Protein AF-A0A848SYA5-F1 (afdb_monomer)

Secondary structure (DSSP, 8-state):
-----------------------------------EEEEEEE---SHHHHHHHHHHHHHHTT-EEEEEEEEETTTTEEEEEEEPPPPPPPTTPPPEETTEETTT-SEEEETTEEEEEETTEEEEEETTS-EEEEEEEEEETTEEEEEETTTTEEEEEETTTTEEEEEETTS---EEEEEEEEE-PPPSSPPPP---GGG--EEEETTEEEEE-TTS-EEEEETT--EEEEEEEEE-SSEEEEEETTTTEEEEEEGGGTEEEEEEEETTEEEEEEEEEEEEE-SPPSSTTTTT---STT-------S-----S-SEEEETTEEEEE-TTS-EEEEE-TT-TTS-S--EEEEEEEE-SSEEEEEETTTTEEEEEETTTTEEEEEETT--EEEEEEEEEEES------S-SS--GGG--EEEETTEEEEEEETTEEEEEETTS-EEEEEEEEE-SSEEEEEE---SSSPPPEEEEETTTTEEEEESSSSTTPPEEEEEEEEEEE-----S-THHHHHHTT--

Sequence (519 aa):
MKILKIIRARDGKLQRGFLLASSAILAVWAMPAQAQESIEIELIGDQAEAETRCTALAEEFSGRWTGDWRTREADEVSECDILMPPPAPPPGWPVRIDGVALDDATTIRYDGGVFQESAAGWTETRDTGETFTYDLIMARPNQIILHDATRNMQANISPATGEISVGSSDGSSARTHQITAMEAATRTYPRPARVDMDGLETADFEGGQLRRSLFGRWIRRDDDGQCATYRLWNVDRGFFSIWDEENDDLLTILLDTMRVTSTSSDPNGTRLDILPLTAVSGERDRDPMSDCNSSPDQLSAPQSPQESGDFPLESFHYRNGLFMRLPSGQWRQSPGRGDSSVRGGELVYDVRESSVDTLILYSEEHGVYAEVILPDRYLGIFSADGVVDQQYQLTTARPDYAWTTLPADFIAADMTTADYDGGQFRMLGSATWADVRDDGSCSFLREWSRDFRSIILLSHIGGERSLPRVEIDIQTLTATVYDGFGYNSSVVETRQLTATGVEPVGDNPTASCRSAQGS

Nearest PDB structures (foldseek):
  1zhq-assembly2_C  TM=9.220E-01  e=1.516E-01  Microcystis viridis
  6b3x-assembly1_A  TM=1.778E-01  e=2.519E-02  Homo sapiens
  8orn-assembly2_D  TM=4.721E-01  e=1.330E+00  Xanthomonas campestris pv. campestris str. B100
  6mp4-assembly2_E  TM=4.495E-01  e=2.832E+00  Homo sapiens
  7dzl-assembly1_B  TM=4.098E-01  e=6.029E+00  Homo sapiens

Radius of gyration: 32.96 Å; Cα contacts (8 Å, |Δi|>4): 1058; chains: 1; bounding box: 91×85×102 Å

Mean predicted aligned error: 13.3 Å

Structure (mmCIF, N/CA/C/O backbone):
data_AF-A0A848SYA5-F1
#
_entry.id   AF-A0A848SYA5-F1
#
loop_
_atom_site.group_PDB
_atom_site.id
_atom_site.type_symbol
_atom_site.label_atom_id
_atom_site.label_alt_id
_atom_site.label_comp_id
_atom_site.label_asym_id
_atom_site.label_entity_id
_atom_site.label_seq_id
_atom_site.pdbx_PDB_ins_code
_atom_site.Cartn_x
_atom_site.Cartn_y
_atom_site.Cartn_z
_atom_site.occupancy
_atom_site.B_iso_or_equiv
_atom_site.auth_seq_id
_atom_site.auth_comp_id
_atom_site.auth_asym_id
_atom_site.auth_atom_id
_atom_site.pdbx_PDB_model_num
ATOM 1 N N . MET A 1 1 ? -47.686 -58.281 -12.135 1.00 33.16 1 MET A N 1
ATOM 2 C CA . MET A 1 1 ? -46.679 -59.253 -11.651 1.00 33.16 1 MET A CA 1
ATOM 3 C C . MET A 1 1 ? -45.430 -58.450 -11.298 1.00 33.16 1 MET A C 1
ATOM 5 O O . MET A 1 1 ? -44.853 -57.916 -12.223 1.00 33.16 1 MET A O 1
ATOM 9 N N . LYS A 1 2 ? -44.999 -58.172 -10.061 1.00 37.16 2 LYS A N 1
ATOM 10 C CA . LYS A 1 2 ? -45.433 -58.371 -8.655 1.00 37.16 2 LYS A CA 1
ATOM 11 C C . LYS A 1 2 ? -45.574 -56.948 -8.048 1.00 37.16 2 LYS A C 1
ATOM 13 O O . LYS A 1 2 ? -44.722 -56.121 -8.323 1.00 37.16 2 LYS A O 1
ATOM 18 N N . ILE A 1 3 ? -46.707 -56.501 -7.500 1.00 33.38 3 ILE A N 1
ATOM 19 C CA . ILE A 1 3 ? -47.220 -56.677 -6.121 1.00 33.38 3 ILE A CA 1
ATOM 20 C C . ILE A 1 3 ? -46.190 -56.314 -5.032 1.00 33.38 3 ILE A C 1
ATOM 22 O O . ILE A 1 3 ? -45.364 -57.153 -4.697 1.00 33.38 3 ILE A O 1
ATOM 26 N N . LEU A 1 4 ? -46.325 -55.132 -4.411 1.00 34.78 4 LEU A N 1
ATOM 27 C CA . LEU A 1 4 ? -46.742 -55.042 -3.004 1.00 34.78 4 LEU A CA 1
ATOM 28 C C . LEU A 1 4 ? -47.376 -53.675 -2.674 1.00 34.78 4 LEU A C 1
ATOM 30 O O . LEU A 1 4 ? -46.961 -52.625 -3.146 1.00 34.78 4 LEU A O 1
ATOM 34 N N . LYS A 1 5 ? -48.433 -53.762 -1.871 1.00 44.50 5 LYS A N 1
ATOM 35 C CA . LYS A 1 5 ? -49.381 -52.765 -1.354 1.00 44.50 5 LYS A CA 1
ATOM 36 C C . LYS A 1 5 ? -49.563 -53.151 0.124 1.00 44.50 5 LYS A C 1
ATOM 38 O O . LYS A 1 5 ? -49.528 -54.351 0.369 1.00 44.50 5 LYS A O 1
ATOM 43 N N . ILE A 1 6 ? -49.767 -52.197 1.043 1.00 35.47 6 ILE A N 1
ATOM 44 C CA . ILE A 1 6 ? -50.415 -52.255 2.395 1.00 35.47 6 ILE A CA 1
ATOM 45 C C . ILE A 1 6 ? -49.891 -51.007 3.154 1.00 35.47 6 ILE A C 1
ATOM 47 O O . ILE A 1 6 ? -48.683 -50.855 3.242 1.00 35.47 6 ILE A O 1
ATOM 51 N N . ILE A 1 7 ? -50.637 -49.955 3.535 1.00 35.34 7 ILE A N 1
ATOM 52 C CA . ILE A 1 7 ? -51.924 -49.715 4.239 1.00 35.34 7 ILE A CA 1
ATOM 53 C C . ILE A 1 7 ? -51.769 -49.462 5.766 1.00 35.34 7 ILE A C 1
ATOM 55 O O . ILE A 1 7 ? -51.359 -50.346 6.504 1.00 35.34 7 ILE A O 1
ATOM 59 N N . ARG A 1 8 ? -52.299 -48.285 6.173 1.00 32.47 8 ARG A N 1
ATOM 60 C CA . ARG A 1 8 ? -52.913 -47.827 7.456 1.00 32.47 8 ARG A CA 1
ATOM 61 C C . ARG A 1 8 ? -52.070 -47.415 8.677 1.00 32.47 8 ARG A C 1
ATOM 63 O O . ARG A 1 8 ? -51.580 -48.240 9.430 1.00 32.47 8 ARG A O 1
ATOM 70 N N . ALA A 1 9 ? -52.123 -46.101 8.931 1.00 38.84 9 ALA A N 1
ATOM 71 C CA . ALA A 1 9 ? -52.880 -45.404 9.989 1.00 38.84 9 ALA A CA 1
ATOM 72 C C . ALA A 1 9 ? -53.011 -46.034 11.390 1.00 38.84 9 ALA A C 1
ATOM 74 O O . ALA A 1 9 ? -53.617 -47.095 11.554 1.00 38.84 9 ALA A O 1
ATOM 75 N N . ARG A 1 10 ? -52.666 -45.233 12.409 1.00 34.03 10 ARG A N 1
ATOM 76 C CA . ARG A 1 10 ? -53.388 -45.210 13.687 1.00 34.03 10 ARG A CA 1
ATOM 77 C C . ARG A 1 10 ? -53.294 -43.839 14.363 1.00 34.03 10 ARG A C 1
ATOM 79 O O . ARG A 1 10 ? -52.212 -43.395 14.727 1.00 34.03 10 ARG A O 1
ATOM 86 N N . ASP A 1 11 ? -54.461 -43.223 14.529 1.00 45.16 11 ASP A N 1
ATOM 87 C CA . ASP A 1 11 ? -54.734 -42.178 15.511 1.00 45.16 11 ASP A CA 1
ATOM 88 C C . ASP A 1 11 ? -54.493 -42.692 16.934 1.00 45.16 11 ASP A C 1
ATOM 90 O O . ASP A 1 11 ? -54.819 -43.838 17.261 1.00 45.16 11 ASP A O 1
ATOM 94 N N . GLY A 1 12 ? -54.003 -41.804 17.797 1.00 36.00 12 GLY A N 1
ATOM 95 C CA . GLY A 1 12 ? -53.875 -42.032 19.231 1.00 36.00 12 GLY A CA 1
ATOM 96 C C . GLY A 1 12 ? -53.815 -40.718 20.004 1.00 36.00 12 GLY A C 1
ATOM 97 O O . GLY A 1 12 ? -52.741 -40.258 20.370 1.00 36.00 12 GLY A O 1
ATOM 98 N N . LYS A 1 13 ? -54.981 -40.119 20.278 1.00 46.16 13 LYS A N 1
ATOM 99 C CA . LYS A 1 13 ? -55.163 -39.209 21.422 1.00 46.16 13 LYS A CA 1
ATOM 100 C C . LYS A 1 13 ? -55.060 -40.031 22.708 1.00 46.16 13 LYS A C 1
ATOM 102 O O . LYS A 1 13 ? -55.819 -40.986 22.819 1.00 46.16 13 LYS A O 1
ATOM 107 N N . LEU A 1 14 ? -54.264 -39.603 23.693 1.00 37.94 14 LEU A N 1
ATOM 108 C CA . LEU A 1 14 ? -54.667 -39.538 25.110 1.00 37.94 14 LEU A CA 1
ATOM 109 C C . LEU A 1 14 ? -53.553 -38.973 26.014 1.00 37.94 14 LEU A C 1
ATOM 111 O O . LEU A 1 14 ? -52.408 -39.394 25.967 1.00 37.94 14 LEU A O 1
ATOM 115 N N . GLN A 1 15 ? -54.019 -38.090 26.900 1.00 35.88 15 GLN A N 1
ATOM 116 C CA . GLN A 1 15 ? -53.550 -37.799 28.258 1.00 35.88 15 GLN A CA 1
ATOM 117 C C . GLN A 1 15 ? -52.444 -36.766 28.513 1.00 35.88 15 GLN A C 1
ATOM 119 O O . GLN A 1 15 ? -51.247 -37.016 28.489 1.00 35.88 15 GLN A O 1
ATOM 124 N N . ARG A 1 16 ? -52.960 -35.606 28.948 1.00 43.22 16 ARG A N 1
ATOM 125 C CA . ARG A 1 16 ? -52.446 -34.772 30.038 1.00 43.22 16 ARG A CA 1
ATOM 126 C C . ARG A 1 16 ? -51.866 -35.627 31.174 1.00 43.22 16 ARG A C 1
ATOM 128 O O . ARG A 1 16 ? -52.591 -36.419 31.771 1.00 43.22 16 ARG A O 1
ATOM 135 N N . GLY A 1 17 ? -50.612 -35.360 31.516 1.00 36.16 17 GLY A N 1
ATOM 136 C CA . GLY A 1 17 ? -49.950 -35.812 32.733 1.00 36.16 17 GLY A CA 1
ATOM 137 C C . GLY A 1 17 ? -48.963 -34.740 33.176 1.00 36.16 17 GLY A C 1
ATOM 138 O O . GLY A 1 17 ? -47.933 -34.535 32.550 1.00 36.16 17 GLY A O 1
ATOM 139 N N . PHE A 1 18 ? -49.351 -34.013 34.216 1.00 43.78 18 PHE A N 1
ATOM 140 C CA . PHE A 1 18 ? -48.572 -33.019 34.944 1.00 43.78 18 PHE A CA 1
ATOM 141 C C . PHE A 1 18 ? -47.334 -33.690 35.564 1.00 43.78 18 PHE A C 1
ATOM 143 O O . PHE A 1 18 ? -47.506 -34.588 36.381 1.00 43.78 18 PHE A O 1
ATOM 150 N N . LEU A 1 19 ? -46.120 -33.240 35.239 1.00 36.88 19 LEU A N 1
ATOM 151 C CA . LEU A 1 19 ? -44.938 -33.406 36.093 1.00 36.88 19 LEU A CA 1
ATOM 152 C C . LEU A 1 19 ? -44.061 -32.157 35.950 1.00 36.88 19 LEU A C 1
ATOM 154 O O . LEU A 1 19 ? -43.347 -31.973 34.968 1.00 36.88 19 LEU A O 1
ATOM 158 N N . LEU A 1 20 ? -44.164 -31.283 36.951 1.00 41.06 20 LEU A N 1
ATOM 159 C CA . LEU A 1 20 ? -43.189 -30.241 37.246 1.00 41.06 20 LEU A CA 1
ATOM 160 C C . LEU A 1 20 ? -41.905 -30.938 37.711 1.00 41.06 20 LEU A C 1
ATOM 162 O O . LEU A 1 20 ? -41.832 -31.404 38.846 1.00 41.06 20 LEU A O 1
ATOM 166 N N . ALA A 1 21 ? -40.911 -31.036 36.832 1.00 36.12 21 ALA A N 1
ATOM 167 C CA . ALA A 1 21 ? -39.547 -31.368 37.216 1.00 36.12 21 ALA A CA 1
ATOM 168 C C . ALA A 1 21 ? -38.754 -30.062 37.312 1.00 36.12 21 ALA A C 1
ATOM 170 O O . ALA A 1 21 ? -38.347 -29.481 36.305 1.00 36.12 21 ALA A O 1
ATOM 171 N N . SER A 1 22 ? -38.583 -29.586 38.543 1.00 38.53 22 SER A N 1
ATOM 172 C CA . SER A 1 22 ? -37.693 -28.488 38.903 1.00 38.53 22 SER A CA 1
ATOM 173 C C . SER A 1 22 ? -36.261 -28.832 38.490 1.00 38.53 22 SER A C 1
ATOM 175 O O . SER A 1 22 ? -35.559 -29.551 39.195 1.00 38.53 22 SER A O 1
ATOM 177 N N . SER A 1 23 ? -35.829 -28.331 37.335 1.00 39.25 23 SER A N 1
ATOM 178 C CA . SER A 1 23 ? -34.421 -28.346 36.944 1.00 39.25 23 SER A CA 1
ATOM 179 C C . SER A 1 23 ? -33.736 -27.171 37.633 1.00 39.25 23 SER A C 1
ATOM 181 O O . SER A 1 23 ? -33.776 -26.043 37.149 1.00 39.25 23 SER A O 1
ATOM 183 N N . ALA A 1 24 ? -33.150 -27.427 38.801 1.00 39.78 24 ALA A N 1
ATOM 184 C CA . ALA A 1 24 ? -32.153 -26.536 39.372 1.00 39.78 24 ALA A CA 1
ATOM 185 C C . ALA A 1 24 ? -30.902 -26.625 38.487 1.00 39.78 24 ALA A C 1
ATOM 187 O O . ALA A 1 24 ? -30.132 -27.579 38.572 1.00 39.78 24 ALA A O 1
ATOM 188 N N . ILE A 1 25 ? -30.740 -25.657 37.586 1.00 40.94 25 ILE A N 1
ATOM 189 C CA . ILE A 1 25 ? -29.502 -25.466 36.833 1.00 40.94 25 ILE A CA 1
ATOM 190 C C . ILE A 1 25 ? -28.474 -24.931 37.834 1.00 40.94 25 ILE A C 1
ATOM 192 O O . ILE A 1 25 ? -28.475 -23.750 38.174 1.00 40.94 25 ILE A O 1
ATOM 196 N N . LEU A 1 26 ? -27.621 -25.817 38.349 1.00 39.59 26 LEU A N 1
ATOM 197 C CA . LEU A 1 26 ? -26.369 -25.427 38.989 1.00 39.59 26 LEU A CA 1
ATOM 198 C C . LEU A 1 26 ? -25.466 -24.863 37.888 1.00 39.59 26 LEU A C 1
ATOM 200 O O . LEU A 1 26 ? -24.816 -25.613 37.163 1.00 39.59 26 LEU A O 1
ATOM 204 N N . ALA A 1 27 ? -25.462 -23.540 37.736 1.00 39.66 27 ALA A N 1
ATOM 205 C CA . ALA A 1 27 ? -24.424 -22.842 36.996 1.00 39.66 27 ALA A CA 1
ATOM 206 C C . ALA A 1 27 ? -23.107 -23.017 37.767 1.00 39.66 27 ALA A C 1
ATOM 208 O O . ALA A 1 27 ? -22.788 -22.252 38.677 1.00 39.66 27 ALA A O 1
ATOM 209 N N . VAL A 1 28 ? -22.371 -24.082 37.449 1.00 40.31 28 VAL A N 1
ATOM 210 C CA . VAL A 1 28 ? -20.965 -24.209 37.822 1.00 40.31 28 VAL A CA 1
ATOM 211 C C . VAL A 1 28 ? -20.229 -23.191 36.966 1.00 40.31 28 VAL A C 1
ATOM 213 O O . VAL A 1 28 ? -19.976 -23.419 35.785 1.00 40.31 28 VAL A O 1
ATOM 216 N N . TRP A 1 29 ? -19.953 -22.028 37.546 1.00 39.25 29 TRP A N 1
ATOM 217 C CA . TRP A 1 29 ? -18.999 -21.086 36.985 1.00 39.25 29 TRP A CA 1
ATOM 218 C C . TRP A 1 29 ? -17.655 -21.810 36.928 1.00 39.25 29 TRP A C 1
ATOM 220 O O . TRP A 1 29 ? -17.032 -22.047 37.962 1.00 39.25 29 TRP A O 1
ATOM 230 N N . ALA A 1 30 ? -17.245 -22.234 35.733 1.00 44.44 30 ALA A N 1
ATOM 231 C CA . ALA A 1 30 ? -15.894 -22.712 35.500 1.00 44.44 30 ALA A CA 1
ATOM 232 C C . ALA A 1 30 ? -14.965 -21.515 35.721 1.00 44.44 30 ALA A C 1
ATOM 234 O O . ALA A 1 30 ? -14.817 -20.665 34.844 1.00 44.44 30 ALA A O 1
ATOM 235 N N . MET A 1 31 ? -14.412 -21.395 36.929 1.00 44.16 31 MET A N 1
ATOM 236 C CA . MET A 1 31 ? -13.323 -20.458 37.160 1.00 44.16 31 MET A CA 1
ATOM 237 C C . MET A 1 31 ? -12.180 -20.853 36.219 1.00 44.16 31 MET A C 1
ATOM 239 O O . MET A 1 31 ? -11.927 -22.053 36.063 1.00 44.16 31 MET A O 1
ATOM 243 N N . PRO A 1 32 ? -11.523 -19.886 35.556 1.00 55.38 32 PRO A N 1
ATOM 244 C CA . PRO A 1 32 ? -10.368 -20.192 34.730 1.00 55.38 32 PRO A CA 1
ATOM 245 C C . PRO A 1 32 ? -9.358 -20.921 35.612 1.00 55.38 32 PRO A C 1
ATOM 247 O O . PRO A 1 32 ? -8.965 -20.407 36.660 1.00 55.38 32 PRO A O 1
ATOM 250 N N . ALA A 1 33 ? -9.004 -22.147 35.227 1.00 66.94 33 ALA A N 1
ATOM 251 C CA . ALA A 1 33 ? -7.971 -22.902 35.911 1.00 66.94 33 ALA A CA 1
ATOM 252 C C . ALA A 1 33 ? -6.667 -22.115 35.755 1.00 66.94 33 ALA A C 1
ATOM 254 O O . ALA A 1 33 ? -6.088 -22.073 34.671 1.00 66.94 33 ALA A O 1
ATOM 255 N N . GLN A 1 34 ? -6.259 -21.415 36.811 1.00 78.12 34 GLN A N 1
ATOM 256 C CA . GLN A 1 34 ? -4.927 -20.834 36.876 1.00 78.12 34 GLN A CA 1
ATOM 257 C C . GLN A 1 34 ? -3.935 -21.999 36.868 1.00 78.12 34 GLN A C 1
ATOM 259 O O . GLN A 1 34 ? -4.139 -22.994 37.567 1.00 78.12 34 GLN A O 1
ATOM 264 N N . ALA A 1 35 ? -2.925 -21.920 36.005 1.00 86.94 35 ALA A N 1
ATOM 265 C CA . ALA A 1 35 ? -1.940 -22.979 35.883 1.00 86.94 35 ALA A CA 1
ATOM 266 C C . ALA A 1 35 ? -1.096 -23.002 37.164 1.00 86.94 35 ALA A C 1
ATOM 268 O O . ALA A 1 35 ? -0.428 -22.022 37.486 1.00 86.94 35 ALA A O 1
ATOM 269 N N . GLN A 1 36 ? -1.176 -24.098 37.914 1.00 92.38 36 GLN A N 1
ATOM 270 C CA . GLN A 1 36 ? -0.264 -24.375 39.018 1.00 92.38 36 GLN A CA 1
ATOM 271 C C . GLN A 1 36 ? 0.926 -25.142 38.450 1.00 92.38 36 GLN A C 1
ATOM 273 O O . GLN A 1 36 ? 0.742 -26.187 37.821 1.00 92.38 36 GLN A O 1
ATOM 278 N N . GLU A 1 37 ? 2.125 -24.612 38.657 1.00 94.44 37 GLU A N 1
ATOM 279 C CA . GLU A 1 37 ? 3.377 -25.202 38.196 1.00 94.44 37 GLU A CA 1
ATOM 280 C C . GLU A 1 37 ? 4.294 -25.446 39.397 1.00 94.44 37 GLU A C 1
ATOM 282 O O . GLU A 1 37 ? 4.434 -24.585 40.266 1.00 94.44 37 GLU A O 1
ATOM 287 N N . SER A 1 38 ? 4.885 -26.638 39.469 1.00 95.69 38 SER A N 1
ATOM 288 C CA . SER A 1 38 ? 5.900 -26.970 40.471 1.00 95.69 38 SER A CA 1
ATOM 289 C C . SER A 1 38 ? 7.269 -26.593 39.903 1.00 95.69 38 SER A C 1
ATOM 291 O O . SER A 1 38 ? 7.708 -27.205 38.930 1.00 95.69 38 SER A O 1
ATOM 293 N N . ILE A 1 39 ? 7.931 -25.591 40.487 1.00 95.62 39 ILE A N 1
ATOM 294 C CA . ILE A 1 39 ? 9.253 -25.122 40.043 1.00 95.62 39 ILE A CA 1
ATOM 295 C C . ILE A 1 39 ? 10.330 -25.683 40.973 1.00 95.62 39 ILE A C 1
ATOM 297 O O . ILE A 1 39 ? 10.251 -25.518 42.192 1.00 95.62 39 ILE A O 1
ATOM 301 N N . GLU A 1 40 ? 11.329 -26.351 40.395 1.00 95.81 40 GLU A N 1
ATOM 302 C CA . GLU A 1 40 ? 12.464 -26.932 41.120 1.00 95.81 40 GLU A CA 1
ATOM 303 C C . GLU A 1 40 ? 13.437 -25.840 41.612 1.00 95.81 40 GLU A C 1
ATOM 305 O O . GLU A 1 40 ? 13.782 -24.908 40.886 1.00 95.81 40 GLU A O 1
ATOM 310 N N . ILE A 1 41 ? 13.898 -25.973 42.856 1.00 95.56 41 ILE A N 1
ATOM 311 C CA . ILE A 1 41 ? 14.872 -25.114 43.537 1.00 95.56 41 ILE A CA 1
ATOM 312 C C . ILE A 1 41 ? 15.816 -25.985 44.382 1.00 95.56 41 ILE A C 1
ATOM 314 O O . ILE A 1 41 ? 15.531 -27.149 44.663 1.00 95.56 41 ILE A O 1
ATOM 318 N N . GLU A 1 42 ? 16.960 -25.436 44.790 1.00 94.19 42 GLU A N 1
ATOM 319 C CA . GLU A 1 42 ? 17.869 -26.106 45.730 1.00 94.19 42 GLU A CA 1
ATOM 320 C C . GLU A 1 42 ? 17.146 -26.551 47.010 1.00 94.19 42 GLU A C 1
ATOM 322 O O . GLU A 1 42 ? 16.125 -25.974 47.393 1.00 94.19 42 GLU A O 1
ATOM 327 N N . LEU A 1 43 ? 17.708 -27.561 47.684 1.00 95.56 43 LEU A N 1
ATOM 328 C CA . LEU A 1 43 ? 17.160 -28.125 48.913 1.00 95.56 43 LEU A CA 1
ATOM 329 C C . LEU A 1 43 ? 16.719 -27.042 49.905 1.00 95.56 43 LEU A C 1
ATOM 331 O O . LEU A 1 43 ? 17.508 -26.200 50.329 1.00 95.56 43 LEU A O 1
ATOM 335 N N . ILE A 1 44 ? 15.457 -27.133 50.306 1.00 95.94 44 ILE A N 1
ATOM 336 C CA . ILE A 1 44 ? 14.863 -26.326 51.369 1.00 95.94 44 ILE A CA 1
ATOM 337 C C . ILE A 1 44 ? 14.864 -27.166 52.648 1.00 95.94 44 ILE A C 1
ATOM 339 O O . ILE A 1 44 ? 14.312 -28.268 52.659 1.00 95.94 44 ILE A O 1
ATOM 343 N N . GLY A 1 45 ? 15.487 -26.662 53.716 1.00 94.94 45 GLY A N 1
ATOM 344 C CA . GLY A 1 45 ? 15.650 -27.400 54.971 1.00 94.94 45 GLY A CA 1
ATOM 345 C C . GLY A 1 45 ? 14.417 -27.390 55.878 1.00 94.94 45 GLY A C 1
ATOM 346 O O . GLY A 1 45 ? 14.205 -28.336 56.639 1.00 94.94 45 GLY A O 1
ATOM 347 N N . ASP A 1 46 ? 13.598 -26.337 55.806 1.00 96.25 46 ASP A N 1
ATOM 348 C CA . ASP A 1 46 ? 12.390 -26.183 56.615 1.00 96.25 46 ASP A CA 1
ATOM 349 C C . ASP A 1 46 ? 11.351 -25.225 55.993 1.00 96.25 46 ASP A C 1
ATOM 351 O O . ASP A 1 46 ? 11.562 -24.602 54.955 1.00 96.25 46 ASP A O 1
ATOM 355 N N . GLN A 1 47 ? 10.192 -25.104 56.649 1.00 97.38 47 GLN A N 1
ATOM 356 C CA . GLN A 1 47 ? 9.082 -24.254 56.203 1.00 97.38 47 GLN A CA 1
ATOM 357 C C . GLN A 1 47 ? 9.434 -22.757 56.152 1.00 97.38 47 GLN A C 1
ATOM 359 O O . GLN A 1 47 ? 8.880 -22.040 55.323 1.00 97.38 47 GLN A O 1
ATOM 364 N N . ALA A 1 48 ? 10.303 -22.268 57.041 1.00 97.25 48 ALA A N 1
ATOM 365 C CA . ALA A 1 48 ? 10.645 -20.846 57.095 1.00 97.25 48 ALA A CA 1
ATOM 366 C C . ALA A 1 48 ? 11.559 -20.464 55.921 1.00 97.25 48 ALA A C 1
ATOM 368 O O . ALA A 1 48 ? 11.402 -19.401 55.312 1.00 97.25 48 ALA A O 1
ATOM 369 N N . GLU A 1 49 ? 12.476 -21.363 55.561 1.00 97.19 49 GLU A N 1
ATOM 370 C CA . GLU A 1 49 ? 13.256 -21.247 54.335 1.00 97.19 49 GLU A CA 1
ATOM 371 C C . GLU A 1 49 ? 12.353 -21.337 53.093 1.00 97.19 49 GLU A C 1
ATOM 373 O O . GLU A 1 49 ? 12.508 -20.524 52.178 1.00 97.19 49 GLU A O 1
ATOM 378 N N . ALA A 1 50 ? 11.357 -22.233 53.086 1.00 97.94 50 ALA A N 1
ATOM 379 C CA . ALA A 1 50 ? 10.380 -22.328 52.000 1.00 97.94 50 ALA A CA 1
ATOM 380 C C . ALA A 1 50 ? 9.609 -21.022 51.793 1.00 97.94 50 ALA A C 1
ATOM 382 O O . ALA A 1 50 ? 9.515 -20.531 50.672 1.00 97.94 50 ALA A O 1
ATOM 383 N N . GLU A 1 51 ? 9.110 -20.418 52.874 1.00 98.06 51 GLU A N 1
ATOM 384 C CA . GLU A 1 51 ? 8.363 -19.161 52.811 1.00 98.06 51 GLU A CA 1
ATOM 385 C C . GLU A 1 51 ? 9.192 -18.028 52.211 1.00 98.06 51 GLU A C 1
ATOM 387 O O . GLU A 1 51 ? 8.684 -17.243 51.412 1.00 98.06 51 GLU A O 1
ATOM 392 N N . THR A 1 52 ? 10.488 -17.987 52.513 1.00 98.00 52 THR A N 1
ATOM 393 C CA . THR A 1 52 ? 11.390 -16.978 51.951 1.00 98.00 52 THR A CA 1
ATOM 394 C C . THR A 1 52 ? 11.695 -17.256 50.478 1.00 98.00 52 THR A C 1
ATOM 396 O O . THR A 1 52 ? 11.548 -16.372 49.633 1.00 98.00 52 THR A O 1
ATOM 399 N N . ARG A 1 53 ? 12.116 -18.484 50.148 1.00 97.88 53 ARG A N 1
ATOM 400 C CA . ARG A 1 53 ? 12.615 -18.826 48.808 1.00 97.88 53 ARG A CA 1
ATOM 401 C C . ARG A 1 53 ? 11.490 -18.996 47.792 1.00 97.88 53 ARG A C 1
ATOM 403 O O . ARG A 1 53 ? 11.591 -18.450 46.699 1.00 97.88 53 ARG A O 1
ATOM 410 N N . CYS A 1 54 ? 10.407 -19.684 48.149 1.00 97.56 54 CYS A N 1
ATOM 411 C CA . CYS A 1 54 ? 9.275 -19.890 47.249 1.00 97.56 54 CYS A CA 1
ATOM 412 C C . CYS A 1 54 ? 8.496 -18.594 46.985 1.00 97.56 54 CYS A C 1
ATOM 414 O O . CYS A 1 54 ? 7.991 -18.416 45.880 1.00 97.56 54 CYS A O 1
ATOM 416 N N . THR A 1 55 ? 8.430 -17.663 47.947 1.00 97.94 55 THR A N 1
ATOM 417 C CA . THR A 1 55 ? 7.842 -16.333 47.701 1.00 97.94 55 THR A CA 1
ATOM 418 C C . THR A 1 55 ? 8.699 -15.526 46.730 1.00 97.94 55 THR A C 1
ATOM 420 O O . THR A 1 55 ? 8.164 -14.999 45.759 1.00 97.94 55 THR A O 1
ATOM 423 N N . ALA A 1 56 ? 10.021 -15.485 46.933 1.00 97.44 56 ALA A N 1
ATOM 424 C CA . ALA A 1 56 ? 10.932 -14.803 46.012 1.00 97.44 56 ALA A CA 1
ATOM 425 C C . ALA A 1 56 ? 10.877 -15.404 44.595 1.00 97.44 56 ALA A C 1
ATOM 427 O O . ALA A 1 56 ? 10.833 -14.673 43.609 1.00 97.44 56 ALA A O 1
ATOM 428 N N . LEU A 1 57 ? 10.804 -16.734 44.495 1.00 97.38 57 LEU A N 1
ATOM 429 C CA . LEU A 1 57 ? 10.649 -17.435 43.222 1.00 97.38 57 LEU A CA 1
ATOM 430 C C . LEU A 1 57 ? 9.302 -17.109 42.562 1.00 97.38 57 LEU A C 1
ATOM 432 O O . LEU A 1 57 ? 9.242 -16.843 41.367 1.00 97.38 57 LEU A O 1
ATOM 436 N N . ALA A 1 58 ? 8.210 -17.062 43.328 1.00 97.25 58 ALA A N 1
ATOM 437 C CA . ALA A 1 58 ? 6.915 -16.654 42.794 1.00 97.25 58 ALA A CA 1
ATOM 438 C C . ALA A 1 58 ? 6.947 -15.225 42.229 1.00 97.25 58 ALA A C 1
ATOM 440 O O . ALA A 1 58 ? 6.383 -14.993 41.163 1.00 97.25 58 ALA A O 1
ATOM 441 N N . GLU A 1 59 ? 7.637 -14.289 42.887 1.00 95.56 59 GLU A N 1
ATOM 442 C CA . GLU A 1 59 ? 7.823 -12.925 42.375 1.00 95.56 59 GLU A CA 1
ATOM 443 C C . GLU A 1 59 ? 8.617 -12.899 41.059 1.00 95.56 59 GLU A C 1
ATOM 445 O O . GLU A 1 59 ? 8.219 -12.195 40.129 1.00 95.56 59 GLU A O 1
ATOM 450 N N . GLU A 1 60 ? 9.679 -13.705 40.936 1.00 96.12 60 GLU A N 1
ATOM 451 C CA . GLU A 1 60 ? 10.476 -13.835 39.703 1.00 96.12 60 GLU A CA 1
ATOM 452 C C . GLU A 1 60 ? 9.620 -14.281 38.506 1.00 96.12 60 GLU A C 1
ATOM 454 O O . GLU A 1 60 ? 9.735 -13.732 37.408 1.00 96.12 60 GLU A O 1
ATOM 459 N N . PHE A 1 61 ? 8.691 -15.211 38.733 1.00 94.44 61 PHE A N 1
ATOM 460 C CA . PHE A 1 61 ? 7.771 -15.715 37.711 1.00 94.44 61 PHE A CA 1
ATOM 461 C C . PHE A 1 61 ? 6.465 -14.909 37.594 1.00 94.44 61 PHE A C 1
ATOM 463 O O . PHE A 1 61 ? 5.548 -15.317 36.877 1.00 94.44 61 PHE A O 1
ATOM 470 N N . SER A 1 62 ? 6.356 -13.758 38.274 1.00 94.44 62 SER A N 1
ATOM 471 C CA . SER A 1 62 ? 5.119 -12.955 38.361 1.00 94.44 62 SER A CA 1
ATOM 472 C C . SER A 1 62 ? 3.891 -13.756 38.828 1.00 94.44 62 SER A C 1
ATOM 474 O O . SER A 1 62 ? 2.748 -13.408 38.521 1.00 94.44 62 SER A O 1
ATOM 476 N N . GLY A 1 63 ? 4.126 -14.853 39.545 1.00 94.00 63 GLY A N 1
ATOM 477 C CA . GLY A 1 63 ? 3.126 -15.754 40.091 1.00 94.00 63 GLY A CA 1
ATOM 478 C C . GLY A 1 63 ? 2.872 -15.518 41.571 1.00 94.00 63 GLY A C 1
ATOM 479 O O . GLY A 1 63 ? 3.343 -14.564 42.189 1.00 94.00 63 GLY A O 1
ATOM 480 N N . ARG A 1 64 ? 2.084 -16.415 42.159 1.00 97.00 64 ARG A N 1
ATOM 481 C CA . ARG A 1 64 ? 1.814 -16.434 43.596 1.00 97.00 6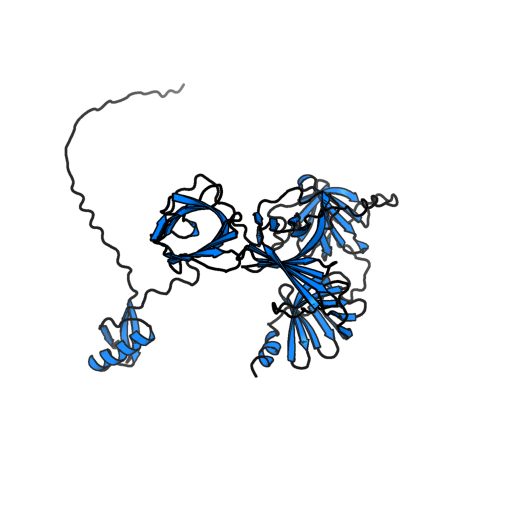4 ARG A CA 1
ATOM 482 C C . ARG A 1 64 ? 2.135 -17.810 44.147 1.00 97.00 64 ARG A C 1
ATOM 484 O O . ARG A 1 64 ? 1.537 -18.792 43.721 1.00 97.00 64 ARG A O 1
ATOM 491 N N . TRP A 1 65 ? 3.028 -17.878 45.127 1.00 97.69 65 TRP A N 1
ATOM 492 C CA . TRP A 1 65 ? 3.280 -19.123 45.843 1.00 97.69 65 TRP A CA 1
ATOM 493 C C . TRP A 1 65 ? 1.995 -19.595 46.541 1.00 97.69 65 TRP A C 1
ATOM 495 O O . TRP A 1 65 ? 1.312 -18.799 47.195 1.00 97.69 65 TRP A O 1
ATOM 505 N N . THR A 1 66 ? 1.635 -20.871 46.378 1.00 96.88 66 THR A N 1
ATOM 506 C CA . THR A 1 66 ? 0.394 -21.425 46.953 1.00 96.88 66 THR A CA 1
ATOM 507 C C . THR A 1 66 ? 0.501 -21.680 48.456 1.00 96.88 66 THR A C 1
ATOM 509 O O . THR A 1 66 ? -0.522 -21.838 49.121 1.00 96.88 66 THR A O 1
ATOM 512 N N . GLY A 1 67 ? 1.725 -21.680 48.993 1.00 97.19 67 GLY A N 1
ATOM 513 C CA . GLY A 1 67 ? 2.042 -22.136 50.347 1.00 97.19 67 GLY A CA 1
ATOM 514 C C . GLY A 1 67 ? 2.516 -23.591 50.392 1.00 97.19 67 GLY A C 1
ATOM 515 O O . GLY A 1 67 ? 2.998 -24.034 51.436 1.00 97.19 67 GLY A O 1
ATOM 516 N N . ASP A 1 68 ? 2.428 -24.312 49.271 1.00 97.81 68 ASP A N 1
ATOM 517 C CA . ASP A 1 68 ? 2.866 -25.699 49.164 1.00 97.81 68 ASP A CA 1
ATOM 518 C C . ASP A 1 68 ? 4.299 -25.782 48.620 1.00 97.81 68 ASP A C 1
ATOM 520 O O . ASP A 1 68 ? 4.698 -25.072 47.689 1.00 97.81 68 ASP A O 1
ATOM 524 N N . TRP A 1 69 ? 5.090 -26.662 49.225 1.00 97.81 69 TRP A N 1
ATOM 525 C CA . TRP A 1 69 ? 6.410 -27.055 48.747 1.00 97.81 69 TRP A CA 1
ATOM 526 C C . TRP A 1 69 ? 6.677 -28.509 49.145 1.00 97.81 69 TRP A C 1
ATOM 528 O O . TRP A 1 69 ? 6.060 -29.036 50.077 1.00 97.81 69 TRP A O 1
ATOM 538 N N . ARG A 1 70 ? 7.586 -29.181 48.440 1.00 96.44 70 ARG A N 1
ATOM 539 C CA . ARG A 1 70 ? 7.996 -30.555 48.769 1.00 96.44 70 ARG A CA 1
ATOM 540 C C . ARG A 1 70 ? 9.443 -30.807 48.384 1.00 96.44 70 ARG A C 1
ATOM 542 O O . ARG A 1 70 ? 9.917 -30.265 47.397 1.00 96.44 70 ARG A O 1
ATOM 549 N N . THR A 1 71 ? 10.125 -31.677 49.114 1.00 95.25 71 THR A N 1
ATOM 550 C CA . THR A 1 71 ? 11.443 -32.189 48.718 1.00 95.25 71 THR A CA 1
ATOM 551 C C . THR A 1 71 ? 11.268 -33.496 47.959 1.00 95.25 71 THR A C 1
ATOM 553 O O . THR A 1 71 ? 10.578 -34.398 48.441 1.00 95.25 71 THR A O 1
ATOM 556 N N . ARG A 1 72 ? 11.889 -33.631 46.782 1.00 91.56 72 ARG A N 1
ATOM 557 C CA . ARG A 1 72 ? 11.952 -34.930 46.100 1.00 91.56 72 ARG A CA 1
ATOM 558 C C . ARG A 1 72 ? 13.075 -35.748 46.738 1.00 91.56 72 ARG A C 1
ATOM 560 O O . ARG A 1 72 ? 14.241 -35.385 46.642 1.00 91.56 72 ARG A O 1
ATOM 567 N N . GLU A 1 73 ? 12.716 -36.858 47.388 1.00 72.94 73 GLU A N 1
ATOM 568 C CA . GLU A 1 73 ? 13.596 -37.684 48.244 1.00 72.94 73 GLU A CA 1
ATOM 569 C C . GLU A 1 73 ? 14.847 -38.275 47.555 1.00 72.94 73 GLU A C 1
ATOM 571 O O . GLU A 1 73 ? 15.662 -38.909 48.223 1.00 72.94 73 GLU A O 1
ATOM 576 N N . ALA A 1 74 ? 15.027 -38.079 46.246 1.00 70.06 74 ALA A N 1
ATOM 577 C CA . ALA A 1 74 ? 16.144 -38.634 45.487 1.00 70.06 74 ALA A CA 1
ATOM 578 C C . ALA A 1 74 ? 17.240 -37.618 45.106 1.00 70.06 74 ALA A C 1
ATOM 580 O O . ALA A 1 74 ? 18.370 -38.048 44.891 1.00 70.06 74 ALA A O 1
ATOM 581 N N . ASP A 1 75 ? 16.952 -36.309 45.059 1.00 61.62 75 ASP A N 1
ATOM 582 C CA . ASP A 1 75 ? 17.738 -35.400 44.201 1.00 61.62 75 ASP A CA 1
ATOM 583 C C . ASP A 1 75 ? 18.271 -34.118 44.881 1.00 61.62 75 ASP A C 1
ATOM 585 O O . ASP A 1 75 ? 18.743 -33.223 44.190 1.00 61.62 75 ASP A O 1
ATOM 589 N N . GLU A 1 76 ? 18.234 -33.996 46.216 1.00 84.88 76 GLU A N 1
ATOM 590 C CA . GLU A 1 76 ? 18.669 -32.769 46.934 1.00 84.88 76 GLU A CA 1
ATOM 591 C C . GLU A 1 76 ? 18.004 -31.470 46.407 1.00 84.88 76 GLU A C 1
ATOM 593 O O . GLU A 1 76 ? 18.522 -30.368 46.582 1.00 84.88 76 GLU A O 1
ATOM 598 N N . VAL A 1 77 ? 16.831 -31.585 45.777 1.00 93.00 77 VAL A N 1
ATOM 599 C CA . VAL A 1 77 ? 16.038 -30.460 45.265 1.00 93.00 77 VAL A CA 1
ATOM 600 C C . VAL A 1 77 ? 14.646 -30.446 45.879 1.00 93.00 77 VAL A C 1
ATOM 602 O O . VAL A 1 77 ? 14.008 -31.482 46.111 1.00 93.00 77 VAL A O 1
ATOM 605 N N . SER A 1 78 ? 14.180 -29.232 46.144 1.00 96.06 78 SER A N 1
ATOM 606 C CA . SER A 1 78 ? 12.819 -28.945 46.570 1.00 96.06 78 SER A CA 1
ATOM 607 C C . SER A 1 78 ? 12.026 -28.343 45.414 1.00 96.06 78 SER A C 1
ATOM 609 O O . SER A 1 78 ? 12.585 -27.804 44.470 1.00 96.06 78 SER A O 1
ATOM 611 N N . GLU A 1 79 ? 10.707 -28.445 45.469 1.00 97.44 79 GLU A N 1
ATOM 612 C CA . GLU A 1 79 ? 9.791 -27.846 44.505 1.00 97.44 79 GLU A CA 1
ATOM 613 C C . GLU A 1 79 ? 8.864 -26.879 45.226 1.00 97.44 79 GLU A C 1
ATOM 615 O O . GLU A 1 79 ? 8.314 -27.226 46.274 1.00 97.44 79 GLU A O 1
ATOM 620 N N . CYS A 1 80 ? 8.670 -25.697 44.650 1.00 98.12 80 CYS A N 1
ATOM 621 C CA . CYS A 1 80 ? 7.682 -24.721 45.090 1.00 98.12 80 CYS A CA 1
ATOM 622 C C . CYS A 1 80 ? 6.488 -24.753 44.135 1.00 98.12 80 CYS A C 1
ATOM 624 O O . CYS A 1 80 ? 6.669 -24.604 42.926 1.00 98.12 80 CYS A O 1
ATOM 626 N N . ASP A 1 81 ? 5.273 -24.890 44.661 1.00 97.56 81 ASP A N 1
ATOM 627 C CA . ASP A 1 81 ? 4.069 -24.805 43.837 1.00 97.56 81 ASP A CA 1
ATOM 628 C C . ASP A 1 81 ? 3.666 -23.337 43.659 1.00 97.56 81 ASP A C 1
ATOM 630 O O . ASP A 1 81 ? 3.296 -22.635 44.606 1.00 97.56 81 ASP A O 1
ATOM 634 N N . ILE A 1 82 ? 3.762 -22.850 42.425 1.00 97.62 82 ILE A N 1
ATOM 635 C CA . ILE A 1 82 ? 3.491 -21.460 42.073 1.00 97.62 82 ILE A CA 1
ATOM 636 C C . ILE A 1 82 ? 2.264 -21.412 41.170 1.00 97.62 82 ILE A C 1
ATOM 638 O O . ILE A 1 82 ? 2.157 -22.099 40.154 1.00 97.62 82 ILE A O 1
ATOM 642 N N . LEU A 1 83 ? 1.312 -20.574 41.563 1.00 95.81 83 LEU A N 1
ATOM 643 C CA . LEU A 1 83 ? 0.154 -20.230 40.763 1.00 95.81 83 LEU A CA 1
ATOM 644 C C . LEU A 1 83 ? 0.574 -19.167 39.751 1.00 95.81 83 LEU A C 1
ATOM 646 O O . LEU A 1 83 ? 0.734 -17.993 40.100 1.00 95.81 83 LEU A O 1
ATOM 650 N N . MET A 1 84 ? 0.789 -19.595 38.513 1.00 93.88 84 MET A N 1
ATOM 651 C CA . MET A 1 84 ? 1.224 -18.719 37.435 1.00 93.88 84 MET A CA 1
ATOM 652 C C . MET A 1 84 ? 0.082 -17.776 37.036 1.00 93.88 84 MET A C 1
ATOM 654 O O . MET A 1 84 ? -1.088 -18.192 37.008 1.00 93.88 84 MET A O 1
ATOM 658 N N . PRO A 1 85 ? 0.379 -16.507 36.696 1.00 88.00 85 PRO A N 1
ATOM 659 C CA . PRO A 1 85 ? -0.618 -15.668 36.060 1.00 88.00 85 PRO A CA 1
ATOM 660 C C . PRO A 1 85 ? -1.023 -16.343 34.739 1.00 88.00 85 PRO A C 1
ATOM 662 O O . PRO A 1 85 ? -0.199 -17.014 34.109 1.00 88.00 85 PRO A O 1
ATOM 665 N N . PRO A 1 86 ? -2.285 -16.208 34.296 1.00 81.38 86 PRO A N 1
ATOM 666 C CA . PRO A 1 86 ? -2.657 -16.692 32.975 1.00 81.38 86 PRO A CA 1
ATOM 667 C C . PRO A 1 86 ? -1.684 -16.095 31.946 1.00 81.38 86 PRO A C 1
ATOM 669 O O . PRO A 1 86 ? -1.380 -14.900 32.046 1.00 81.38 86 PRO A O 1
ATOM 672 N N . PRO A 1 87 ? -1.170 -16.896 30.990 1.00 78.19 87 PRO A N 1
ATOM 673 C CA . PRO A 1 87 ? -0.252 -16.383 29.986 1.00 78.19 87 PRO A CA 1
ATOM 674 C C . PRO A 1 87 ? -0.904 -15.175 29.326 1.00 78.19 87 PRO A C 1
ATOM 676 O O . PRO A 1 87 ? -2.095 -15.220 28.994 1.00 78.19 87 PRO A O 1
ATOM 679 N N . ALA A 1 88 ? -0.139 -14.090 29.171 1.00 71.50 88 ALA A N 1
ATOM 680 C CA . ALA A 1 88 ? -0.627 -12.936 28.436 1.00 71.50 88 ALA A CA 1
ATOM 681 C C . ALA A 1 88 ? -1.186 -13.444 27.095 1.00 71.50 88 ALA A C 1
ATOM 683 O O . ALA A 1 88 ? -0.528 -14.272 26.448 1.00 71.50 88 ALA A O 1
ATOM 684 N N . PRO A 1 89 ? -2.404 -13.031 26.695 1.00 66.44 89 PRO A N 1
ATOM 685 C CA . PRO A 1 89 ? -2.942 -13.437 25.409 1.00 66.44 89 PRO A CA 1
ATOM 686 C C . PRO A 1 89 ? -1.888 -13.110 24.346 1.00 66.44 89 PRO A C 1
ATOM 688 O O . PRO A 1 89 ? -1.275 -12.039 24.429 1.00 66.44 89 PRO A O 1
ATOM 691 N N . PRO A 1 90 ? -1.618 -14.016 23.390 1.00 73.06 90 PRO A N 1
ATOM 692 C CA . PRO A 1 90 ? -0.565 -13.780 22.420 1.00 73.06 90 PRO A CA 1
ATOM 693 C C . PRO A 1 90 ? -0.769 -12.409 21.761 1.00 73.06 90 PRO A C 1
ATOM 695 O O . PRO A 1 90 ? -1.916 -12.040 21.473 1.00 73.06 90 PRO A O 1
ATOM 698 N N . PRO A 1 91 ? 0.300 -11.624 21.551 1.00 69.62 91 PRO A N 1
ATOM 699 C CA . PRO A 1 91 ? 0.173 -10.311 20.939 1.00 69.62 91 PRO A CA 1
ATOM 700 C C . PRO A 1 91 ? -0.583 -10.441 19.610 1.00 69.62 91 PRO A C 1
ATOM 702 O O . PRO A 1 91 ? -0.193 -11.211 18.734 1.00 69.62 91 PRO A O 1
ATOM 705 N N . GLY A 1 92 ? -1.706 -9.726 19.496 1.00 69.25 92 GLY A N 1
ATOM 706 C CA . GLY A 1 92 ? -2.589 -9.770 18.327 1.00 69.25 92 GLY A CA 1
ATOM 707 C C . GLY A 1 92 ? -3.876 -10.587 18.481 1.00 69.25 92 GLY A C 1
ATOM 708 O O . GLY A 1 92 ? -4.647 -10.641 17.525 1.00 69.25 92 GLY A O 1
ATOM 709 N N . TRP A 1 93 ? -4.162 -11.185 19.644 1.00 74.56 93 TRP A N 1
ATOM 710 C CA . TRP A 1 93 ? -5.488 -11.774 19.864 1.00 74.56 93 TRP A CA 1
ATOM 711 C C . TRP A 1 93 ? -6.580 -10.696 19.859 1.00 74.56 93 TRP A C 1
ATOM 713 O O . TRP A 1 93 ? -6.366 -9.613 20.417 1.00 74.56 93 TRP A O 1
ATOM 723 N N . PRO A 1 94 ? -7.741 -10.974 19.235 1.00 79.00 94 PRO A N 1
ATOM 724 C CA . PRO A 1 94 ? -8.864 -10.053 19.244 1.00 79.00 94 PRO A CA 1
ATOM 725 C C . PRO A 1 94 ? -9.373 -9.893 20.679 1.00 79.00 94 PRO A C 1
ATOM 727 O O . PRO A 1 94 ? -9.796 -10.861 21.317 1.00 79.00 94 PRO A O 1
ATOM 730 N N . VAL A 1 95 ? -9.324 -8.667 21.187 1.00 83.88 95 VAL A N 1
ATOM 731 C CA . VAL A 1 95 ? -9.908 -8.279 22.464 1.00 83.88 95 VAL A CA 1
ATOM 732 C C . VAL A 1 95 ? -11.419 -8.358 22.319 1.00 83.88 95 VAL A C 1
ATOM 734 O O . VAL A 1 95 ? -11.999 -7.877 21.343 1.00 83.88 95 VAL A O 1
ATOM 737 N N . ARG A 1 96 ? -12.055 -9.023 23.284 1.00 88.69 96 ARG A N 1
ATOM 738 C CA . ARG A 1 96 ? -13.499 -9.242 23.296 1.00 88.69 96 ARG A CA 1
ATOM 739 C C . ARG A 1 96 ? -14.102 -8.454 24.445 1.00 88.69 96 ARG A C 1
ATOM 741 O O . ARG A 1 96 ? -13.727 -8.681 25.591 1.00 88.69 96 ARG A O 1
ATOM 748 N N . ILE A 1 97 ? -15.055 -7.585 24.139 1.00 87.06 97 ILE A N 1
ATOM 749 C CA . ILE A 1 97 ? -15.913 -6.936 25.136 1.00 87.06 97 ILE A CA 1
ATOM 750 C C . ILE A 1 97 ? -17.241 -7.687 25.092 1.00 87.06 97 ILE A C 1
ATOM 752 O O . ILE A 1 97 ? -17.753 -7.970 24.012 1.00 87.06 97 ILE A O 1
ATOM 756 N N . ASP A 1 98 ? -17.729 -8.135 26.248 1.00 90.50 98 ASP A N 1
ATOM 757 C CA . ASP A 1 98 ? -18.921 -8.993 26.364 1.00 90.50 98 ASP A CA 1
ATOM 758 C C . ASP A 1 98 ? -18.873 -10.270 25.499 1.00 90.50 98 ASP A C 1
ATOM 760 O O . ASP A 1 98 ? -19.886 -10.795 25.039 1.00 90.50 98 ASP A O 1
ATOM 764 N N . GLY A 1 99 ? -17.666 -10.795 25.256 1.00 90.00 99 GLY A N 1
ATOM 765 C CA . GLY A 1 99 ? -17.459 -11.972 24.407 1.00 90.00 99 GLY A CA 1
ATOM 766 C C . GLY A 1 99 ? -17.578 -11.700 22.901 1.00 90.00 99 GLY A C 1
ATOM 767 O O . GLY A 1 99 ? -17.486 -12.639 22.108 1.00 90.00 99 GLY A O 1
ATOM 768 N N . VAL A 1 100 ? -17.714 -10.444 22.476 1.00 91.25 100 VAL A N 1
ATOM 769 C CA . VAL A 1 100 ? -17.784 -10.045 21.066 1.00 91.25 100 VAL A CA 1
ATOM 770 C C . VAL A 1 100 ? -16.437 -9.481 20.619 1.00 91.25 100 VAL A C 1
ATOM 772 O O . VAL A 1 100 ? -15.921 -8.541 21.215 1.00 91.25 100 VAL A O 1
ATOM 775 N N . ALA A 1 101 ? -15.849 -10.072 19.575 1.00 91.75 101 ALA A N 1
ATOM 776 C CA . ALA A 1 101 ? -14.662 -9.516 18.927 1.00 91.75 101 ALA A CA 1
ATOM 777 C C . ALA A 1 101 ? -15.054 -8.326 18.038 1.00 91.75 101 ALA A C 1
ATOM 779 O O . ALA A 1 101 ? -16.164 -8.283 17.506 1.00 91.75 101 ALA A O 1
ATOM 780 N N . LEU A 1 102 ? -14.136 -7.383 17.818 1.00 90.75 102 LEU A N 1
ATOM 781 C CA . LEU A 1 102 ? -14.403 -6.207 16.978 1.00 90.75 102 LEU A CA 1
ATOM 782 C C . LEU A 1 102 ? -14.782 -6.565 15.539 1.00 90.75 102 LEU A C 1
ATOM 784 O O . LEU A 1 102 ? -15.640 -5.929 14.928 1.00 90.75 102 LEU A O 1
ATOM 788 N N . ASP A 1 103 ? -14.194 -7.638 15.018 1.00 88.19 103 ASP A N 1
ATOM 789 C CA . ASP A 1 103 ? -14.525 -8.157 13.697 1.00 88.19 103 ASP A CA 1
ATOM 790 C C . ASP A 1 103 ? -15.967 -8.686 13.616 1.00 88.19 103 ASP A C 1
ATOM 792 O O . ASP A 1 103 ? -16.545 -8.681 12.531 1.00 88.19 103 ASP A O 1
ATOM 796 N N . ASP A 1 104 ? -16.585 -9.059 14.733 1.00 91.12 104 ASP A N 1
ATOM 797 C CA . ASP A 1 104 ? -17.961 -9.553 14.766 1.00 91.12 104 ASP A CA 1
ATOM 798 C C . ASP A 1 104 ? -18.974 -8.469 15.137 1.00 91.12 104 ASP A C 1
ATOM 800 O O . ASP A 1 104 ? -20.134 -8.567 14.733 1.00 91.12 104 ASP A O 1
ATOM 804 N N . ALA A 1 105 ? -18.544 -7.421 15.844 1.00 94.25 105 ALA A N 1
ATOM 805 C CA . ALA A 1 105 ? -19.416 -6.364 16.339 1.00 94.25 105 ALA A CA 1
ATOM 806 C C . ALA A 1 105 ? -20.198 -5.673 15.213 1.00 94.25 105 ALA A C 1
ATOM 808 O O . ALA A 1 105 ? -19.636 -5.242 14.206 1.00 94.25 105 ALA A O 1
ATOM 809 N N . THR A 1 106 ? -21.509 -5.560 15.409 1.00 96.06 106 THR A N 1
ATOM 810 C CA . THR A 1 106 ? -22.423 -4.754 14.580 1.00 96.06 106 THR A CA 1
ATOM 811 C C . THR A 1 106 ? -22.945 -3.548 15.350 1.00 96.06 106 THR A C 1
ATOM 813 O O . THR A 1 106 ? -23.584 -2.665 14.785 1.00 96.06 106 THR A O 1
ATOM 816 N N . THR A 1 107 ? -22.747 -3.520 16.667 1.00 97.00 107 THR A N 1
ATOM 817 C CA . THR A 1 107 ? -23.155 -2.420 17.535 1.00 97.00 107 THR A CA 1
ATOM 818 C C . THR A 1 107 ? -22.121 -2.235 18.636 1.00 97.00 107 THR A C 1
ATOM 820 O O . THR A 1 107 ? -21.708 -3.204 19.272 1.00 97.00 107 THR A O 1
ATOM 823 N N . ILE A 1 108 ? -21.695 -0.992 18.848 1.00 97.62 108 ILE A N 1
ATOM 824 C CA . ILE A 1 108 ? -20.710 -0.612 19.863 1.00 97.62 108 ILE A CA 1
ATOM 825 C C . ILE A 1 108 ? -21.314 0.528 20.673 1.00 97.62 108 ILE A C 1
ATOM 827 O O . ILE A 1 108 ? -21.574 1.608 20.142 1.00 97.62 108 ILE A O 1
ATOM 831 N N . ARG A 1 109 ? -21.586 0.275 21.951 1.00 98.00 109 ARG A N 1
ATOM 832 C CA . ARG A 1 109 ? -22.131 1.273 22.876 1.00 98.00 109 ARG A CA 1
ATOM 833 C C . ARG A 1 109 ? -20.996 1.971 23.605 1.00 98.00 109 ARG A C 1
ATOM 835 O O . ARG A 1 109 ? -19.995 1.339 23.937 1.00 98.00 109 ARG A O 1
ATOM 842 N N . TYR A 1 110 ? -21.178 3.253 23.886 1.00 97.62 110 TYR A N 1
ATOM 843 C CA . TYR A 1 110 ? -20.230 4.047 24.658 1.00 97.62 110 TYR A CA 1
ATOM 844 C C . TYR A 1 110 ? -20.952 5.025 25.586 1.00 97.62 110 TYR A C 1
ATOM 846 O O . TYR A 1 110 ? -22.177 5.158 25.531 1.00 97.62 110 TYR A O 1
ATOM 854 N N . ASP A 1 111 ? -20.213 5.688 26.470 1.00 96.06 111 ASP A N 1
ATOM 855 C CA . ASP A 1 111 ? -20.733 6.754 27.328 1.00 96.06 111 ASP A CA 1
ATOM 856 C C . ASP A 1 111 ? -21.056 8.025 26.515 1.00 96.06 111 ASP A C 1
ATOM 858 O O . ASP A 1 111 ? -20.289 8.984 26.420 1.00 96.06 111 ASP A O 1
ATOM 862 N N . GLY A 1 112 ? -22.229 8.020 25.885 1.00 95.44 112 GLY A N 1
ATOM 863 C CA . GLY A 1 112 ? -22.743 9.145 25.104 1.00 95.44 112 GLY A CA 1
ATOM 864 C C . GLY A 1 112 ? -23.487 8.753 23.830 1.00 95.44 112 GLY A C 1
ATOM 865 O O . GLY A 1 112 ? -23.970 9.648 23.129 1.00 95.44 112 GLY A O 1
ATOM 866 N N . GLY A 1 113 ? -23.576 7.459 23.504 1.00 97.62 113 GLY A N 1
ATOM 867 C CA . GLY A 1 113 ? -24.318 6.999 22.337 1.00 97.62 113 GLY A CA 1
ATOM 868 C C . GLY A 1 113 ? -24.016 5.567 21.903 1.00 97.62 113 GLY A C 1
ATOM 869 O O . GLY A 1 113 ? -23.619 4.697 22.685 1.00 97.62 113 GLY A O 1
ATOM 870 N N . VAL A 1 114 ? -24.242 5.316 20.615 1.00 98.19 114 VAL A N 1
ATOM 871 C CA . VAL A 1 114 ? -24.053 4.012 19.981 1.00 98.19 114 VAL A CA 1
ATOM 872 C C . VAL A 1 114 ? -23.562 4.156 18.542 1.00 98.19 114 VAL A C 1
ATOM 874 O O . VAL A 1 114 ? -24.078 4.971 17.787 1.00 98.19 114 VAL A O 1
ATOM 877 N N . PHE A 1 115 ? -22.596 3.330 18.149 1.00 97.94 115 PHE A N 1
ATOM 878 C CA . PHE A 1 115 ? -22.249 3.080 16.752 1.00 97.94 115 PHE A CA 1
ATOM 879 C C . PHE A 1 115 ? -22.971 1.822 16.268 1.00 97.94 115 PHE A C 1
ATOM 881 O O . PHE A 1 115 ? -22.877 0.778 16.915 1.00 97.94 115 PHE A O 1
ATOM 888 N N . GLN A 1 116 ? -23.674 1.898 15.139 1.00 97.31 116 GLN A N 1
ATOM 889 C CA . GLN A 1 116 ? -24.364 0.761 14.519 1.00 97.31 116 GLN A CA 1
ATOM 890 C C . GLN A 1 116 ? -23.903 0.562 13.075 1.00 97.31 116 GLN A C 1
ATOM 892 O O . GLN A 1 116 ? -23.922 1.498 12.283 1.00 97.31 116 GLN A O 1
ATOM 897 N N . GLU A 1 117 ? -23.495 -0.658 12.734 1.00 95.56 117 GLU A N 1
ATOM 898 C CA . GLU A 1 117 ? -23.128 -1.047 11.370 1.00 95.56 117 GLU A CA 1
ATOM 899 C C . GLU A 1 117 ? -24.393 -1.275 10.525 1.00 95.56 117 GLU A C 1
ATOM 901 O O . GLU A 1 117 ? -25.403 -1.796 11.004 1.00 95.56 117 GLU A O 1
ATOM 906 N N . SER A 1 118 ? -24.327 -0.921 9.246 1.00 93.12 118 SER A N 1
ATOM 907 C CA . SER A 1 118 ? -25.360 -1.153 8.240 1.00 93.12 118 SER A CA 1
ATOM 908 C C . SER A 1 118 ? -24.724 -1.445 6.875 1.00 93.12 118 SER A C 1
ATOM 910 O O . SER A 1 118 ? -23.502 -1.412 6.719 1.00 93.12 118 SER A O 1
ATOM 912 N N . ALA A 1 119 ? -25.551 -1.698 5.857 1.00 87.19 119 ALA A N 1
ATOM 913 C CA . ALA A 1 119 ? -25.073 -1.844 4.481 1.00 87.19 119 ALA A CA 1
ATOM 914 C C . ALA A 1 119 ? -24.433 -0.558 3.918 1.00 87.19 119 ALA A C 1
ATOM 916 O O . ALA A 1 119 ? -23.655 -0.641 2.977 1.00 87.19 119 ALA A O 1
ATOM 917 N N . ALA A 1 120 ? -24.762 0.608 4.484 1.00 85.88 120 ALA A N 1
ATOM 918 C CA . ALA A 1 120 ? -24.278 1.913 4.038 1.00 85.88 120 ALA A CA 1
ATOM 919 C C . ALA A 1 120 ? -23.078 2.433 4.854 1.00 85.88 120 ALA A C 1
ATOM 921 O O . ALA A 1 120 ? -22.710 3.589 4.702 1.00 85.88 120 ALA A O 1
ATOM 922 N N . GLY A 1 121 ? -22.504 1.620 5.749 1.00 90.50 121 GLY A N 1
ATOM 923 C CA . GLY A 1 121 ? -21.447 2.044 6.673 1.00 90.50 121 GLY A CA 1
ATOM 924 C C . GLY A 1 121 ? -21.906 2.033 8.129 1.00 90.50 121 GLY A C 1
ATOM 925 O O . GLY A 1 121 ? -22.776 1.246 8.510 1.00 90.50 121 GLY A O 1
ATOM 926 N N . TRP A 1 122 ? -21.310 2.885 8.956 1.00 95.38 122 TRP A N 1
ATOM 927 C CA . TRP A 1 122 ? -21.571 2.987 10.391 1.00 95.38 122 TRP A CA 1
ATOM 928 C C . TRP A 1 122 ? -22.364 4.249 10.727 1.00 95.38 122 TRP A C 1
ATOM 930 O O . TRP A 1 122 ? -22.147 5.304 10.144 1.00 95.38 122 TRP A O 1
ATOM 940 N N . THR A 1 123 ? -23.264 4.171 11.700 1.00 97.06 123 THR A N 1
ATOM 941 C CA . THR A 1 123 ? -24.028 5.326 12.185 1.00 97.06 123 THR A CA 1
ATOM 942 C C . THR A 1 123 ? -23.767 5.550 13.670 1.00 97.06 123 THR A C 1
ATOM 944 O O . THR A 1 123 ? -24.061 4.672 14.477 1.00 97.06 123 THR A O 1
ATOM 947 N N . GLU A 1 124 ? -23.243 6.723 14.036 1.00 97.81 124 GLU A N 1
ATOM 948 C CA . GLU A 1 124 ? -23.202 7.214 15.421 1.00 97.81 124 GLU A CA 1
ATOM 949 C C . GLU A 1 124 ? -24.576 7.802 15.753 1.00 97.81 124 GLU A C 1
ATOM 951 O O . GLU A 1 124 ? -25.002 8.752 15.101 1.00 97.81 124 GLU A O 1
ATOM 956 N N . THR A 1 125 ? -25.270 7.273 16.757 1.00 97.94 125 THR A N 1
ATOM 957 C CA . THR A 1 125 ? -26.457 7.901 17.355 1.00 97.94 125 THR A CA 1
ATOM 958 C C . THR A 1 125 ? -26.125 8.298 18.783 1.00 97.94 125 THR A C 1
ATOM 960 O O . THR A 1 125 ? -25.904 7.433 19.630 1.00 97.94 125 THR A O 1
ATOM 963 N N . ARG A 1 126 ? -26.081 9.601 19.057 1.00 97.50 126 ARG A N 1
ATOM 964 C CA . ARG A 1 126 ? -25.811 10.124 20.401 1.00 97.50 126 ARG A CA 1
ATOM 965 C C . ARG A 1 126 ? -27.033 9.998 21.298 1.00 97.50 126 ARG A C 1
ATOM 967 O O . ARG A 1 126 ? -28.163 9.979 20.815 1.00 97.50 126 ARG A O 1
ATOM 974 N N . ASP A 1 127 ? -26.823 10.050 22.608 1.00 96.81 127 ASP A N 1
ATOM 975 C CA . ASP A 1 127 ? -27.914 10.075 23.596 1.00 96.81 127 ASP A CA 1
ATOM 976 C C . ASP A 1 127 ? -28.851 11.287 23.424 1.00 96.81 127 ASP A C 1
ATOM 978 O O . ASP A 1 127 ? -30.009 11.261 23.840 1.00 96.81 127 ASP A O 1
ATOM 982 N N . THR A 1 128 ? -28.373 12.349 22.767 1.00 96.50 128 THR A N 1
ATOM 983 C CA . THR A 1 128 ? -29.169 13.523 22.373 1.00 96.50 128 THR A CA 1
ATOM 984 C C . THR A 1 128 ? -30.136 13.249 21.214 1.00 96.50 128 THR A C 1
ATOM 986 O O . THR A 1 128 ? -31.007 14.075 20.948 1.00 96.50 128 THR A O 1
ATOM 989 N N . GLY A 1 129 ? -29.994 12.116 20.520 1.00 97.25 129 GLY A N 1
ATOM 990 C CA . GLY A 1 129 ? -30.745 11.749 19.318 1.00 97.25 129 GLY A CA 1
ATOM 991 C C . GLY A 1 129 ? -30.122 12.228 18.003 1.00 97.25 129 GLY A C 1
ATOM 992 O O . GLY A 1 129 ? -30.675 11.951 16.942 1.00 97.25 129 GLY A O 1
ATOM 993 N N . GLU A 1 130 ? -28.988 12.936 18.044 1.00 97.25 130 GLU A N 1
ATOM 994 C CA . GLU A 1 130 ? -28.239 13.303 16.837 1.00 97.25 130 GLU A CA 1
ATOM 995 C C . GLU A 1 130 ? -27.640 12.061 16.170 1.00 97.25 130 GLU A C 1
ATOM 997 O O . GLU A 1 130 ? -27.075 11.204 16.854 1.00 97.25 130 GLU A O 1
ATOM 1002 N N . THR A 1 131 ? -27.718 11.995 14.841 1.00 96.94 131 THR A N 1
ATOM 1003 C CA . THR A 1 131 ? -27.193 10.880 14.045 1.00 96.94 131 THR A CA 1
ATOM 1004 C C . THR A 1 131 ? -26.137 11.348 13.059 1.00 96.94 131 THR A C 1
ATOM 1006 O O . THR A 1 131 ? -26.338 12.357 12.379 1.00 96.94 131 THR A O 1
ATOM 1009 N N . PHE A 1 132 ? -25.066 10.578 12.912 1.00 96.31 132 PHE A N 1
ATOM 1010 C CA . PHE A 1 132 ? -23.996 10.848 11.959 1.00 96.31 132 PHE A CA 1
ATOM 1011 C C . PHE A 1 132 ? -23.574 9.574 11.243 1.00 96.31 132 PHE A C 1
ATOM 1013 O O . PHE A 1 132 ? -23.587 8.503 11.846 1.00 96.31 132 PHE A O 1
ATOM 1020 N N . THR A 1 133 ? -23.197 9.689 9.973 1.00 94.56 133 THR A N 1
ATOM 1021 C CA . THR A 1 133 ? -22.807 8.539 9.149 1.00 94.56 133 THR A CA 1
ATOM 1022 C C . THR A 1 133 ? -21.303 8.543 8.959 1.00 94.56 133 THR A C 1
ATOM 1024 O O . THR A 1 133 ? -20.707 9.597 8.756 1.00 94.56 133 THR A O 1
ATOM 1027 N N . TYR A 1 134 ? -20.711 7.363 9.039 1.00 94.12 134 TYR A N 1
ATOM 1028 C CA . TYR A 1 134 ? -19.293 7.144 8.881 1.00 94.12 134 TYR A CA 1
ATOM 1029 C C . TYR A 1 134 ? -19.030 5.998 7.907 1.00 94.12 134 TYR A C 1
ATOM 1031 O O . TYR A 1 134 ? -19.639 4.929 8.005 1.00 94.12 134 TYR A O 1
ATOM 1039 N N . ASP A 1 135 ? -18.037 6.185 7.054 1.00 87.88 135 ASP A N 1
ATOM 1040 C CA . ASP A 1 135 ? -17.470 5.139 6.221 1.00 87.88 135 ASP A CA 1
ATOM 1041 C C . ASP A 1 135 ? -16.416 4.353 7.004 1.00 87.88 135 ASP A C 1
ATOM 1043 O O . ASP A 1 135 ? -15.676 4.904 7.825 1.00 87.88 135 ASP A O 1
ATOM 1047 N N . LEU A 1 136 ? -16.350 3.040 6.771 1.00 89.56 136 LEU A N 1
ATOM 1048 C CA . LEU A 1 136 ? -15.312 2.194 7.352 1.00 89.56 136 LEU A CA 1
ATOM 1049 C C . LEU A 1 136 ? -14.015 2.380 6.564 1.00 89.56 136 LEU A C 1
ATOM 1051 O O . LEU A 1 136 ? -13.912 1.907 5.437 1.00 89.56 136 LEU A O 1
ATOM 1055 N N . ILE A 1 137 ? -13.014 2.999 7.185 1.00 85.12 137 ILE A N 1
ATOM 1056 C CA . ILE A 1 137 ? -11.709 3.220 6.556 1.00 85.12 137 ILE A CA 1
ATOM 1057 C C . ILE A 1 137 ? -10.774 2.045 6.809 1.00 85.12 137 ILE A C 1
ATOM 1059 O O . ILE A 1 137 ? -10.130 1.532 5.901 1.00 85.12 137 ILE A O 1
ATOM 1063 N N . MET A 1 138 ? -10.710 1.581 8.057 1.00 84.75 138 MET A N 1
ATOM 1064 C CA . MET A 1 138 ? -9.817 0.495 8.444 1.00 84.75 138 MET A CA 1
ATOM 1065 C C . MET A 1 138 ? -10.474 -0.386 9.497 1.00 84.75 138 MET A C 1
ATOM 1067 O O . MET A 1 138 ? -11.093 0.110 10.435 1.00 84.75 138 MET A O 1
ATOM 1071 N N . ALA A 1 139 ? -10.291 -1.700 9.379 1.00 85.88 139 ALA A N 1
ATOM 1072 C CA . ALA A 1 139 ? -10.648 -2.649 10.425 1.00 85.88 139 ALA A CA 1
ATOM 1073 C C . ALA A 1 139 ? -9.524 -3.663 10.646 1.00 85.88 139 ALA A C 1
ATOM 1075 O O . ALA A 1 139 ? -9.167 -4.439 9.757 1.00 85.88 139 ALA A O 1
ATOM 1076 N N . ARG A 1 140 ? -8.995 -3.655 11.865 1.00 84.50 140 ARG A N 1
ATOM 1077 C CA . ARG A 1 140 ? -8.022 -4.593 12.424 1.00 84.50 140 ARG A CA 1
ATOM 1078 C C . ARG A 1 140 ? -8.690 -5.351 13.581 1.00 84.50 140 ARG A C 1
ATOM 1080 O O . ARG A 1 140 ? -9.648 -4.830 14.151 1.00 84.50 140 ARG A O 1
ATOM 1087 N N . PRO A 1 141 ? -8.150 -6.507 14.013 1.00 84.62 141 PRO A N 1
ATOM 1088 C CA . PRO A 1 141 ? -8.743 -7.298 15.099 1.00 84.62 141 PRO A CA 1
ATOM 1089 C C . PRO A 1 141 ? -9.053 -6.512 16.387 1.00 84.62 141 PRO A C 1
ATOM 1091 O O . PRO A 1 141 ? -9.970 -6.877 17.115 1.00 84.62 141 PRO A O 1
ATOM 1094 N N . ASN A 1 142 ? -8.309 -5.427 16.648 1.00 87.75 142 ASN A N 1
ATOM 1095 C CA . ASN A 1 142 ? -8.401 -4.603 17.858 1.00 87.75 142 ASN A CA 1
ATOM 1096 C C . ASN A 1 142 ? -8.604 -3.105 17.591 1.00 87.75 142 ASN A C 1
ATOM 1098 O O . ASN A 1 142 ? -8.460 -2.307 18.513 1.00 87.75 142 ASN A O 1
ATOM 1102 N N . GLN A 1 143 ? -8.888 -2.707 16.350 1.00 91.62 143 GLN A N 1
ATOM 1103 C CA . GLN A 1 143 ? -9.073 -1.299 16.010 1.00 91.62 143 GLN A CA 1
ATOM 1104 C C . GLN A 1 143 ? -9.974 -1.145 14.786 1.00 91.62 143 GLN A C 1
ATOM 1106 O O . GLN A 1 143 ? -9.711 -1.774 13.761 1.00 91.62 143 GLN A O 1
ATOM 1111 N N . ILE A 1 144 ? -10.987 -0.282 14.856 1.00 91.94 144 ILE A N 1
ATOM 1112 C CA . ILE A 1 144 ? -11.674 0.222 13.661 1.00 91.94 144 ILE A CA 1
ATOM 1113 C C . ILE A 1 144 ? -11.510 1.731 13.572 1.00 91.94 144 ILE A C 1
ATOM 1115 O O . ILE A 1 144 ? -11.553 2.438 14.577 1.00 91.94 144 ILE A O 1
ATOM 1119 N N . ILE A 1 145 ? -11.314 2.200 12.348 1.00 91.38 145 ILE A N 1
ATOM 1120 C CA . ILE A 1 145 ? -11.219 3.609 12.006 1.00 91.38 145 ILE A CA 1
ATOM 1121 C C . ILE A 1 145 ? -12.378 3.921 11.072 1.00 91.38 145 ILE A C 1
ATOM 1123 O O . ILE A 1 145 ? -12.526 3.294 10.020 1.00 91.38 145 ILE A O 1
ATOM 1127 N N . LEU A 1 146 ? -13.190 4.886 11.481 1.00 93.25 146 LEU A N 1
ATOM 1128 C CA . LEU A 1 146 ? -14.374 5.349 10.778 1.00 93.25 146 LEU A CA 1
ATOM 1129 C C . LEU A 1 146 ? -14.194 6.820 10.386 1.00 93.25 146 LEU A C 1
ATOM 1131 O O . LEU A 1 146 ? -13.621 7.576 11.171 1.00 93.25 146 LEU A O 1
ATOM 1135 N N . HIS A 1 147 ? -14.714 7.248 9.236 1.00 90.38 147 HIS A N 1
ATOM 1136 C CA . HIS A 1 147 ? -14.639 8.644 8.789 1.00 90.38 147 HIS A CA 1
ATOM 1137 C C . HIS A 1 147 ? -15.993 9.192 8.342 1.00 90.38 147 HIS A C 1
ATOM 1139 O O . HIS A 1 147 ? -16.693 8.572 7.556 1.00 90.38 147 HIS A O 1
ATOM 1145 N N . ASP A 1 148 ? -16.339 10.377 8.827 1.00 92.50 148 ASP A N 1
ATOM 1146 C CA . ASP A 1 148 ? -17.464 11.177 8.364 1.00 92.50 148 ASP A CA 1
ATOM 1147 C C . ASP A 1 148 ? -16.918 12.322 7.507 1.00 92.50 148 ASP A C 1
ATOM 1149 O O . ASP A 1 148 ? -16.463 13.347 8.029 1.00 92.50 148 ASP A O 1
ATOM 1153 N N . ALA A 1 149 ? -16.982 12.143 6.187 1.00 82.88 149 ALA A N 1
ATOM 1154 C CA . ALA A 1 149 ? -16.481 13.112 5.217 1.00 82.88 149 ALA A CA 1
ATOM 1155 C C . ALA A 1 149 ? -17.222 14.458 5.263 1.00 82.88 149 ALA A C 1
ATOM 1157 O O . ALA A 1 149 ? -16.632 15.495 4.978 1.00 82.88 149 ALA A O 1
ATOM 1158 N N . THR A 1 150 ? -18.497 14.478 5.673 1.00 86.94 150 THR A N 1
ATOM 1159 C CA . 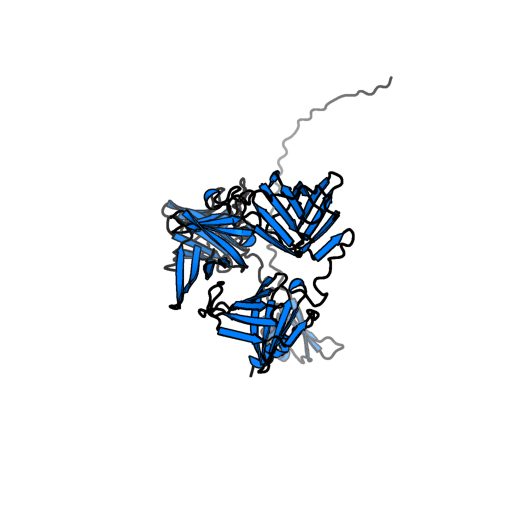THR A 1 150 ? -19.294 15.719 5.704 1.00 86.94 150 THR A CA 1
ATOM 1160 C C . THR A 1 150 ? -18.810 16.660 6.801 1.00 86.94 150 THR A C 1
ATOM 1162 O O . THR A 1 150 ? -18.834 17.880 6.639 1.00 86.94 150 THR A O 1
ATOM 1165 N N . ARG A 1 151 ? -18.386 16.102 7.940 1.00 91.06 151 ARG A N 1
ATOM 1166 C CA . ARG A 1 151 ? -17.870 16.878 9.078 1.00 91.06 151 ARG A CA 1
ATOM 1167 C C . ARG A 1 151 ? -16.346 16.882 9.169 1.00 91.06 151 ARG A C 1
ATOM 1169 O O . ARG A 1 151 ? -15.825 17.548 10.060 1.00 91.06 151 ARG A O 1
ATOM 1176 N N . ASN A 1 152 ? -15.658 16.143 8.297 1.00 88.00 152 ASN A N 1
ATOM 1177 C CA . ASN A 1 152 ? -14.225 15.869 8.390 1.00 88.00 152 ASN A CA 1
ATOM 1178 C C . ASN A 1 152 ? -13.833 15.292 9.769 1.00 88.00 152 ASN A C 1
ATOM 1180 O O . ASN A 1 152 ? -12.873 15.722 10.410 1.00 88.00 152 ASN A O 1
ATOM 1184 N N . MET A 1 153 ? -14.644 14.355 10.268 1.00 92.44 153 MET A N 1
ATOM 1185 C CA . MET A 1 153 ? -14.494 13.763 11.599 1.00 92.44 153 MET A CA 1
ATOM 1186 C C . MET A 1 153 ? -14.097 12.300 11.489 1.00 92.44 153 MET A C 1
ATOM 1188 O O . MET A 1 153 ? -14.630 11.553 10.677 1.00 92.44 153 MET A O 1
ATOM 1192 N N . GLN A 1 154 ? -13.233 11.856 12.385 1.00 93.00 154 GLN A N 1
ATOM 1193 C CA . GLN A 1 154 ? -12.796 10.479 12.493 1.00 93.00 154 GLN A CA 1
ATOM 1194 C C . GLN A 1 154 ? -13.214 9.891 13.839 1.00 93.00 154 GLN A C 1
ATOM 1196 O O . GLN A 1 154 ? -13.150 10.570 14.864 1.00 93.00 154 GLN A O 1
ATOM 1201 N N . ALA A 1 155 ? -13.625 8.623 13.842 1.00 95.06 155 ALA A N 1
ATOM 1202 C CA . ALA A 1 155 ? -13.795 7.837 15.057 1.00 95.06 155 ALA A CA 1
ATOM 1203 C C . ALA A 1 155 ? -12.825 6.648 15.051 1.00 95.06 155 ALA A C 1
ATOM 1205 O O . ALA A 1 155 ? -12.876 5.795 14.166 1.00 95.06 155 ALA A O 1
ATOM 1206 N N . ASN A 1 156 ? -11.943 6.595 16.045 1.00 94.31 156 ASN A N 1
ATOM 1207 C CA . ASN A 1 156 ? -11.019 5.494 16.287 1.00 94.31 156 ASN A CA 1
ATOM 1208 C C . ASN A 1 156 ? -11.523 4.687 17.488 1.00 94.31 156 ASN A C 1
ATOM 1210 O O . ASN A 1 156 ? -11.552 5.197 18.606 1.00 94.31 156 ASN A O 1
ATOM 1214 N N . ILE A 1 157 ? -11.952 3.450 17.250 1.00 95.50 157 ILE A N 1
ATOM 1215 C CA . ILE A 1 157 ? -12.548 2.570 18.259 1.00 95.50 157 ILE A CA 1
ATOM 1216 C C . ILE A 1 157 ? -11.566 1.437 18.544 1.00 95.50 157 ILE A C 1
ATOM 1218 O O . ILE A 1 157 ? -11.254 0.636 17.659 1.00 95.50 157 ILE A O 1
ATOM 1222 N N . SER A 1 158 ? -11.103 1.358 19.790 1.00 94.88 158 SER A N 1
ATOM 1223 C CA . SER A 1 158 ? -10.066 0.430 20.243 1.00 94.88 158 SER A CA 1
ATOM 1224 C C . SER A 1 158 ? -10.551 -0.359 21.465 1.00 94.88 158 SER A C 1
ATOM 1226 O O . SER A 1 158 ? -10.431 0.101 22.603 1.00 94.88 158 SER A O 1
ATOM 1228 N N . PRO A 1 159 ? -11.068 -1.588 21.278 1.00 91.62 159 PRO A N 1
ATOM 1229 C CA . PRO A 1 159 ? -11.456 -2.459 22.389 1.00 91.62 159 PRO A CA 1
ATOM 1230 C C . PRO A 1 159 ? -10.299 -2.818 23.319 1.00 91.62 159 PRO A C 1
ATOM 1232 O O . PRO A 1 159 ? -10.530 -3.105 24.487 1.00 91.62 159 PRO A O 1
ATOM 1235 N N . ALA A 1 160 ? -9.057 -2.781 22.823 1.00 88.75 160 ALA A N 1
ATOM 1236 C CA . ALA A 1 160 ? -7.870 -3.043 23.632 1.00 88.75 160 ALA A CA 1
ATOM 1237 C C . ALA A 1 160 ? -7.638 -1.980 24.713 1.00 88.75 160 ALA A C 1
ATOM 1239 O O . ALA A 1 160 ? -7.179 -2.314 25.802 1.00 88.75 160 ALA A O 1
ATOM 1240 N N . THR A 1 161 ? -7.972 -0.721 24.422 1.00 91.31 161 THR A N 1
ATOM 1241 C CA . THR A 1 161 ? -7.952 0.366 25.411 1.00 91.31 161 THR A CA 1
ATOM 1242 C C . THR A 1 161 ? -9.314 0.571 26.071 1.00 91.31 161 THR A C 1
ATOM 1244 O O . THR A 1 161 ? -9.385 1.209 27.113 1.00 91.31 161 THR A O 1
ATOM 1247 N N . GLY A 1 162 ? -10.385 0.008 25.499 1.00 93.06 162 GLY A N 1
ATOM 1248 C CA . GLY A 1 162 ? -11.758 0.244 25.940 1.00 93.06 162 GLY A CA 1
ATOM 1249 C C . GLY A 1 162 ? -12.278 1.621 25.529 1.00 93.06 162 GLY A C 1
ATOM 1250 O O . GLY A 1 162 ? -13.225 2.111 26.132 1.00 93.06 162 GLY A O 1
ATOM 1251 N N . GLU A 1 163 ? -11.676 2.256 24.520 1.00 96.06 163 GLU A N 1
ATOM 1252 C CA . GLU A 1 163 ? -11.916 3.666 24.202 1.00 96.06 163 GLU A CA 1
ATOM 1253 C C . GLU A 1 163 ? -12.405 3.889 22.767 1.00 96.06 163 GLU A C 1
ATOM 1255 O O . GLU A 1 163 ? -12.048 3.162 21.836 1.00 96.06 163 GLU A O 1
ATOM 1260 N N . ILE A 1 164 ? -13.196 4.949 22.597 1.00 96.31 164 ILE A N 1
ATOM 1261 C CA . ILE A 1 164 ? -13.546 5.553 21.314 1.00 96.31 164 ILE A CA 1
ATOM 1262 C C . ILE A 1 164 ? -13.056 6.997 21.313 1.00 96.31 164 ILE A C 1
ATOM 1264 O O . ILE A 1 164 ? -13.539 7.815 22.092 1.00 96.31 164 ILE A O 1
ATOM 1268 N N . SER A 1 165 ? -12.141 7.336 20.413 1.00 94.75 165 SER A N 1
ATOM 1269 C CA . SER A 1 165 ? -11.714 8.717 20.189 1.00 94.75 165 SER A CA 1
ATOM 1270 C C . SER A 1 165 ? -12.405 9.274 18.953 1.00 94.75 165 SER A C 1
ATOM 1272 O O . SER A 1 165 ? -12.200 8.764 17.855 1.00 94.75 165 SER A O 1
ATOM 1274 N N . VAL A 1 166 ? -13.215 10.321 19.122 1.00 95.38 166 VAL A N 1
ATOM 1275 C CA . VAL A 1 166 ? -13.889 11.035 18.031 1.00 95.38 166 VAL A CA 1
ATOM 1276 C C . VAL A 1 166 ? -13.308 12.441 17.917 1.00 95.38 166 VAL A C 1
ATOM 1278 O O . VAL A 1 166 ? -13.545 13.279 18.791 1.00 95.38 166 VAL A O 1
ATOM 1281 N N . GLY A 1 167 ? -12.559 12.708 16.852 1.00 93.00 167 GLY A N 1
ATOM 1282 C CA . GLY A 1 167 ? -11.876 13.984 16.616 1.00 93.00 167 GLY A CA 1
ATOM 1283 C C . GLY A 1 167 ? -11.893 14.382 15.148 1.00 93.00 167 GLY A C 1
ATOM 1284 O O . GLY A 1 167 ? -12.442 13.659 14.321 1.00 93.00 167 GLY A O 1
ATOM 1285 N N . SER A 1 168 ? -11.328 15.539 14.823 1.00 88.81 168 SER A N 1
ATOM 1286 C CA . SER A 1 168 ? -11.133 15.919 13.423 1.00 88.81 168 SER A CA 1
ATOM 1287 C C . SER A 1 168 ? -10.083 15.006 12.778 1.00 88.81 168 SER A C 1
ATOM 1289 O O . SER A 1 168 ? -9.152 14.554 13.451 1.00 88.81 168 SER A O 1
ATOM 1291 N N . SER A 1 169 ? -10.226 14.721 11.481 1.00 79.94 169 SER A N 1
ATOM 1292 C CA . SER A 1 169 ? -9.277 13.881 10.723 1.00 79.94 169 SER A CA 1
ATOM 1293 C C . SER A 1 169 ? -7.854 14.457 10.707 1.00 79.94 169 SER A C 1
ATOM 1295 O O . SER A 1 169 ? -6.877 13.727 10.562 1.00 79.94 169 SER A O 1
ATOM 1297 N N . ASP A 1 170 ? -7.717 15.767 10.942 1.00 77.88 170 ASP A N 1
ATOM 1298 C CA . ASP A 1 170 ? -6.427 16.440 11.085 1.00 77.88 170 ASP A CA 1
ATOM 1299 C C . ASP A 1 170 ? -5.686 16.143 12.397 1.00 77.88 170 ASP A C 1
ATOM 1301 O O . ASP A 1 170 ? -4.576 16.643 12.597 1.00 77.88 170 ASP A O 1
ATOM 1305 N N . GLY A 1 171 ? -6.286 15.341 13.280 1.00 76.94 171 GLY A N 1
ATOM 1306 C CA . GLY A 1 171 ? -5.770 15.028 14.607 1.00 76.94 171 GLY A CA 1
ATOM 1307 C C . GLY A 1 171 ? -6.082 16.099 15.654 1.00 76.94 171 GLY A C 1
ATOM 1308 O O . GLY A 1 171 ? -5.682 15.956 16.812 1.00 76.94 171 GLY A O 1
ATOM 1309 N N . SER A 1 172 ? -6.797 17.170 15.297 1.00 78.69 172 SER A N 1
ATOM 1310 C CA . SER A 1 172 ? -7.200 18.192 16.257 1.00 78.69 172 SER A CA 1
ATOM 1311 C C . SER A 1 172 ? -8.432 17.755 17.062 1.00 78.69 172 SER A C 1
ATOM 1313 O O . SER A 1 172 ? -9.379 17.159 16.550 1.00 78.69 172 SER A O 1
ATOM 1315 N N . SER A 1 173 ? -8.411 18.072 18.362 1.00 63.38 173 SER A N 1
ATOM 1316 C CA . SER A 1 173 ? -9.533 17.947 19.307 1.00 63.38 173 SER A CA 1
ATOM 1317 C C . SER A 1 173 ? -10.291 16.612 19.256 1.00 63.38 173 SER A C 1
ATOM 1319 O O . SER A 1 173 ? -11.384 16.522 18.700 1.00 63.38 173 SER A O 1
ATOM 1321 N N . ALA A 1 174 ? -9.754 15.584 19.914 1.00 80.12 174 ALA A N 1
ATOM 1322 C CA . ALA A 1 174 ? -10.475 14.333 20.134 1.00 80.12 174 ALA A CA 1
ATOM 1323 C C . ALA A 1 174 ? -11.289 14.382 21.437 1.00 80.12 174 ALA A C 1
ATOM 1325 O O . ALA A 1 174 ? -10.777 14.736 22.500 1.00 80.12 174 ALA A O 1
ATOM 1326 N N . ARG A 1 175 ? -12.564 13.995 21.365 1.00 92.88 175 ARG A N 1
ATOM 1327 C CA . ARG A 1 175 ? -13.333 13.561 22.536 1.00 92.88 175 ARG A CA 1
ATOM 1328 C C . ARG A 1 175 ? -13.104 12.069 22.709 1.00 92.88 175 ARG A C 1
ATOM 1330 O O . ARG A 1 175 ? -13.242 11.327 21.741 1.00 92.88 175 ARG A O 1
ATOM 1337 N N . THR A 1 176 ? -12.776 11.645 23.921 1.00 94.88 176 THR A N 1
ATOM 1338 C CA . THR A 1 176 ? -12.626 10.225 24.246 1.00 94.88 176 THR A CA 1
ATOM 1339 C C . THR A 1 176 ? -13.836 9.755 25.037 1.00 94.88 176 THR A C 1
ATOM 1341 O O . THR A 1 176 ? -14.257 10.418 25.982 1.00 94.88 176 THR A O 1
ATOM 1344 N N . HIS A 1 177 ? -14.365 8.611 24.632 1.00 96.44 177 HIS A N 1
ATOM 1345 C CA . HIS A 1 177 ? -15.490 7.913 25.228 1.00 96.44 177 HIS A CA 1
ATOM 1346 C C . HIS A 1 177 ? -15.053 6.508 25.651 1.00 96.44 177 HIS A C 1
ATOM 1348 O O . HIS A 1 177 ? -14.168 5.922 25.030 1.00 96.44 177 HIS A O 1
ATOM 1354 N N . GLN A 1 178 ? -15.676 5.956 26.684 1.00 96.94 178 GLN A N 1
ATOM 1355 C CA . GLN A 1 178 ? -15.471 4.583 27.134 1.00 96.94 178 GLN A CA 1
ATOM 1356 C C . GLN A 1 178 ? -16.469 3.650 26.450 1.00 96.94 178 GLN A C 1
ATOM 1358 O O . GLN A 1 178 ? -17.673 3.909 26.443 1.00 96.94 178 GLN A O 1
ATOM 1363 N N . ILE A 1 179 ? -15.979 2.539 25.903 1.00 96.88 179 ILE A N 1
ATOM 1364 C CA . ILE A 1 179 ? -16.814 1.472 25.351 1.00 96.88 179 ILE A CA 1
ATOM 1365 C C . ILE A 1 179 ? -17.520 0.778 26.517 1.00 96.88 179 ILE A C 1
ATOM 1367 O O . ILE A 1 179 ? -16.879 0.233 27.414 1.00 96.88 179 ILE A O 1
ATOM 1371 N N . THR A 1 180 ? -18.850 0.786 26.503 1.00 97.12 180 THR A N 1
ATOM 1372 C CA . THR A 1 180 ? -19.673 0.211 27.576 1.00 97.12 180 THR A CA 1
ATOM 1373 C C . THR A 1 180 ? -20.201 -1.176 27.242 1.00 97.12 180 THR A C 1
ATOM 1375 O O . THR A 1 180 ? -20.456 -1.946 28.163 1.00 97.12 180 THR A O 1
ATOM 1378 N N . ALA A 1 181 ? -20.368 -1.495 25.954 1.00 96.88 181 ALA A N 1
ATOM 1379 C CA . ALA A 1 181 ? -20.748 -2.826 25.490 1.00 96.88 181 ALA A CA 1
ATOM 1380 C C . ALA A 1 181 ? -20.455 -3.015 23.996 1.00 96.88 181 ALA A C 1
ATOM 1382 O O . ALA A 1 181 ? -20.445 -2.052 23.219 1.00 96.88 181 ALA A O 1
ATOM 1383 N N . MET A 1 182 ? -20.304 -4.272 23.578 1.00 97.56 182 MET A N 1
ATOM 1384 C CA . MET A 1 182 ? -20.258 -4.666 22.167 1.00 97.56 182 MET A CA 1
ATOM 1385 C C . MET A 1 182 ? -21.275 -5.773 21.896 1.00 97.56 182 MET A C 1
ATOM 1387 O O . MET A 1 182 ? -21.362 -6.751 22.631 1.00 97.56 182 MET A O 1
ATOM 1391 N N . GLU A 1 183 ? -22.037 -5.632 20.814 1.00 97.50 183 GLU A N 1
ATOM 1392 C CA . GLU A 1 183 ? -23.067 -6.593 20.420 1.00 97.50 183 GLU A CA 1
ATOM 1393 C C . GLU A 1 183 ? -22.812 -7.074 18.983 1.00 97.50 183 GLU A C 1
ATOM 1395 O O . GLU A 1 183 ? -22.427 -6.301 18.097 1.00 97.50 183 GLU A O 1
ATOM 1400 N N . ALA A 1 184 ? -23.049 -8.365 18.744 1.00 95.50 184 ALA A N 1
ATOM 1401 C CA . ALA A 1 184 ? -23.011 -8.971 17.418 1.00 95.50 184 ALA A CA 1
ATOM 1402 C C . ALA A 1 184 ? -24.422 -9.399 17.005 1.00 95.50 184 ALA A C 1
ATOM 1404 O O . ALA A 1 184 ? -25.047 -10.243 17.651 1.00 95.50 184 ALA A O 1
ATOM 1405 N N . ALA A 1 185 ? -24.911 -8.840 15.905 1.00 94.25 185 ALA A N 1
ATOM 1406 C CA . ALA A 1 185 ? -26.121 -9.282 15.232 1.00 94.25 185 ALA A CA 1
ATOM 1407 C C . ALA A 1 185 ? -25.767 -10.076 13.969 1.00 94.25 185 ALA A C 1
ATOM 1409 O O . ALA A 1 185 ? -24.723 -9.883 13.344 1.00 94.25 185 ALA A O 1
ATOM 1410 N N . THR A 1 186 ? -26.661 -10.979 13.559 1.00 93.19 186 THR A N 1
ATOM 1411 C CA . THR A 1 186 ? -26.526 -11.640 12.255 1.00 93.19 186 THR A CA 1
ATOM 1412 C C . THR A 1 186 ? -26.696 -10.597 11.152 1.00 93.19 186 THR A C 1
ATOM 1414 O O . THR A 1 186 ? -27.748 -9.966 11.054 1.00 93.19 186 THR A O 1
ATOM 1417 N N . ARG A 1 187 ? -25.672 -10.423 10.313 1.00 89.31 187 ARG A N 1
ATOM 1418 C CA . ARG A 1 187 ? -25.716 -9.503 9.172 1.00 89.31 187 ARG A CA 1
ATOM 1419 C C . ARG A 1 187 ? -26.619 -10.073 8.081 1.00 89.31 187 ARG A C 1
ATOM 1421 O O . ARG A 1 187 ? -26.444 -11.212 7.658 1.00 89.31 187 ARG A O 1
ATOM 1428 N N . THR A 1 188 ? -27.557 -9.267 7.596 1.00 92.06 188 THR A N 1
ATOM 1429 C CA . THR A 1 188 ? -28.350 -9.569 6.388 1.00 92.06 188 THR A CA 1
ATOM 1430 C C . THR A 1 188 ? -27.786 -8.887 5.141 1.00 92.06 188 THR A C 1
ATOM 1432 O O . THR A 1 188 ? -28.400 -8.937 4.080 1.00 92.06 188 THR A O 1
ATOM 1435 N N . TYR A 1 189 ? -26.645 -8.216 5.283 1.00 86.88 189 TYR A N 1
ATOM 1436 C CA . TYR A 1 189 ? -25.950 -7.450 4.257 1.00 86.88 189 TYR A CA 1
ATOM 1437 C C . TYR A 1 189 ? -24.477 -7.884 4.202 1.00 86.88 189 TYR A C 1
ATOM 1439 O O . TYR A 1 189 ? -23.937 -8.335 5.220 1.00 86.88 189 TYR A O 1
ATOM 1447 N N . PRO A 1 190 ? -23.813 -7.779 3.037 1.00 80.19 190 PRO A N 1
ATOM 1448 C CA . PRO A 1 190 ? -22.369 -7.943 2.974 1.00 80.19 190 PRO A CA 1
ATOM 1449 C C . PRO A 1 190 ? -21.723 -6.845 3.816 1.00 80.19 190 PRO A C 1
ATOM 1451 O O . PRO A 1 190 ? -22.139 -5.689 3.761 1.00 80.19 190 PRO A O 1
ATOM 1454 N N . ARG A 1 191 ? -20.723 -7.207 4.620 1.00 78.75 191 ARG A N 1
ATOM 1455 C CA . ARG A 1 191 ? -19.958 -6.207 5.361 1.00 78.75 191 ARG A CA 1
ATOM 1456 C C . ARG A 1 191 ? -19.346 -5.225 4.353 1.00 78.75 191 ARG A C 1
ATOM 1458 O O . ARG A 1 191 ? -18.805 -5.718 3.359 1.00 78.75 191 ARG A O 1
ATOM 1465 N N . PRO A 1 192 ? -19.407 -3.900 4.590 1.00 69.69 192 PRO A N 1
ATOM 1466 C CA . PRO A 1 192 ? -18.668 -2.943 3.777 1.00 69.69 192 PRO A CA 1
ATOM 1467 C C . PRO A 1 192 ? -17.232 -3.439 3.608 1.00 69.69 192 PRO A C 1
ATOM 1469 O O . PRO A 1 192 ? -16.593 -3.833 4.593 1.00 69.69 192 PRO A O 1
ATOM 1472 N N . ALA A 1 193 ? -16.781 -3.547 2.357 1.00 65.50 193 ALA A N 1
ATOM 1473 C CA . ALA A 1 193 ? -15.464 -4.086 2.068 1.00 65.50 193 ALA A CA 1
ATOM 1474 C C . ALA A 1 193 ? -14.427 -3.231 2.799 1.00 65.50 193 ALA A C 1
ATOM 1476 O O . ALA A 1 193 ? -14.452 -2.005 2.714 1.00 65.50 193 ALA A O 1
ATOM 1477 N N . ARG A 1 194 ? -13.531 -3.884 3.546 1.00 72.06 194 ARG A N 1
ATOM 1478 C CA . ARG A 1 194 ? -12.358 -3.203 4.089 1.00 72.06 194 ARG A CA 1
ATOM 1479 C C . ARG A 1 194 ? -11.560 -2.744 2.885 1.00 72.06 194 ARG A C 1
ATOM 1481 O O . ARG A 1 194 ? -11.084 -3.592 2.132 1.00 72.06 194 ARG A O 1
ATOM 1488 N N . VAL A 1 195 ? -11.439 -1.439 2.704 1.00 71.81 195 VAL A N 1
ATOM 1489 C CA . VAL A 1 195 ? -10.474 -0.907 1.756 1.00 71.81 195 VAL A CA 1
ATOM 1490 C C . VAL A 1 195 ? -9.122 -1.002 2.452 1.00 71.81 195 VAL A C 1
ATOM 1492 O O . VAL A 1 195 ? -8.654 -0.067 3.092 1.00 71.81 195 VAL A O 1
ATOM 1495 N N . ASP A 1 196 ? -8.552 -2.207 2.456 1.00 73.31 196 ASP A N 1
ATOM 1496 C CA . ASP A 1 196 ? -7.146 -2.346 2.795 1.00 73.31 196 ASP A CA 1
ATOM 1497 C C . ASP A 1 196 ? -6.301 -1.670 1.715 1.00 73.31 196 ASP A C 1
ATOM 1499 O O . ASP A 1 196 ? -6.763 -1.400 0.608 1.00 73.31 196 ASP A O 1
ATOM 1503 N N . MET A 1 197 ? -5.049 -1.369 2.044 1.00 73.62 197 MET A N 1
ATOM 1504 C CA . MET A 1 197 ? -4.143 -0.691 1.114 1.00 73.62 197 MET A CA 1
ATOM 1505 C C . MET A 1 197 ? -3.986 -1.472 -0.199 1.00 73.62 197 MET A C 1
ATOM 1507 O O . MET A 1 197 ? -3.881 -0.882 -1.269 1.00 73.62 197 MET A O 1
ATOM 1511 N N . ASP A 1 198 ? -4.040 -2.804 -0.123 1.00 73.44 198 ASP A N 1
ATOM 1512 C CA . ASP A 1 198 ? -3.973 -3.693 -1.285 1.00 73.44 198 ASP A CA 1
ATOM 1513 C C . ASP A 1 198 ? -5.252 -3.670 -2.137 1.00 73.44 198 ASP A C 1
ATOM 1515 O O . ASP A 1 198 ? -5.237 -4.098 -3.298 1.00 73.44 198 ASP A O 1
ATOM 1519 N N . GLY A 1 199 ? -6.369 -3.244 -1.552 1.00 77.69 199 GLY A N 1
ATOM 1520 C CA . GLY A 1 199 ? -7.705 -3.214 -2.130 1.00 77.69 199 GLY A CA 1
ATOM 1521 C C . GLY A 1 199 ? -8.226 -1.819 -2.421 1.00 77.69 199 GLY A C 1
ATOM 1522 O O . GLY A 1 199 ? -9.347 -1.725 -2.898 1.00 77.69 199 GLY A O 1
ATOM 1523 N N . LEU A 1 200 ? -7.455 -0.763 -2.161 1.00 85.94 200 LEU A N 1
ATOM 1524 C CA . LEU A 1 200 ? -7.792 0.580 -2.608 1.00 85.94 200 LEU A CA 1
ATOM 1525 C C . LEU A 1 200 ? -7.720 0.634 -4.138 1.00 85.94 200 LEU A C 1
ATOM 1527 O O . LEU A 1 200 ? -6.699 0.303 -4.746 1.00 85.94 200 LEU A O 1
ATOM 1531 N N . GLU A 1 201 ? -8.826 1.053 -4.740 1.00 87.06 201 GLU A N 1
ATOM 1532 C CA . GLU A 1 201 ? -8.991 1.229 -6.184 1.00 87.06 201 GLU A CA 1
ATOM 1533 C C . GLU A 1 201 ? -9.244 2.706 -6.515 1.00 87.06 201 GLU A C 1
ATOM 1535 O O . GLU A 1 201 ? -8.833 3.184 -7.570 1.00 87.06 201 GLU A O 1
ATOM 1540 N N . THR A 1 202 ? -9.875 3.464 -5.612 1.00 89.88 202 THR A N 1
ATOM 1541 C CA . THR A 1 202 ? -10.133 4.894 -5.805 1.00 89.88 202 THR A CA 1
ATOM 1542 C C . THR A 1 202 ? -9.888 5.699 -4.532 1.00 89.88 202 THR A C 1
ATOM 1544 O O . THR A 1 202 ? -10.155 5.234 -3.423 1.00 89.88 202 THR A O 1
ATOM 1547 N N . ALA A 1 203 ? -9.414 6.931 -4.696 1.00 91.94 203 ALA A N 1
ATOM 1548 C CA . ALA A 1 203 ? -9.311 7.921 -3.632 1.00 91.94 203 ALA A CA 1
ATOM 1549 C C . ALA A 1 203 ? -9.675 9.305 -4.185 1.00 91.94 203 ALA A C 1
ATOM 1551 O O . ALA A 1 203 ? -9.065 9.764 -5.142 1.00 91.94 203 ALA A O 1
ATOM 1552 N N . ASP A 1 204 ? -10.669 9.963 -3.607 1.00 91.69 204 ASP A N 1
ATOM 1553 C CA . ASP A 1 204 ? -11.036 11.344 -3.927 1.00 91.69 204 ASP A CA 1
ATOM 1554 C C . ASP A 1 204 ? -10.462 12.272 -2.862 1.00 91.69 204 ASP A C 1
ATOM 1556 O O . ASP A 1 204 ? -10.429 11.918 -1.681 1.00 91.69 204 ASP A O 1
ATOM 1560 N N . PHE A 1 205 ? -10.007 13.455 -3.263 1.00 92.69 205 PHE A N 1
ATOM 1561 C CA . PHE A 1 205 ? -9.442 14.460 -2.367 1.00 92.69 205 PHE A CA 1
ATOM 1562 C C . PHE A 1 205 ? -9.816 15.870 -2.826 1.00 92.69 205 PHE A C 1
ATOM 1564 O O . PHE A 1 205 ? -10.361 16.074 -3.909 1.00 92.69 205 PHE A O 1
ATOM 1571 N N . GLU A 1 206 ? -9.562 16.863 -1.980 1.00 90.06 206 GLU A N 1
ATOM 1572 C CA . GLU A 1 206 ? -9.733 18.264 -2.365 1.00 90.06 206 GLU A CA 1
ATOM 1573 C C . GLU A 1 206 ? -8.790 18.613 -3.526 1.00 90.06 206 GLU A C 1
ATOM 1575 O O . GLU A 1 206 ? -7.569 18.555 -3.377 1.00 90.06 206 GLU A O 1
ATOM 1580 N N . GLY A 1 207 ? -9.351 18.965 -4.684 1.00 89.94 207 GLY A N 1
ATOM 1581 C CA . GLY A 1 207 ? -8.578 19.292 -5.880 1.00 89.94 207 GLY A CA 1
ATOM 1582 C C . GLY A 1 207 ? -8.370 18.136 -6.858 1.00 89.94 207 GLY A C 1
ATOM 1583 O O . GLY A 1 207 ? -7.623 18.319 -7.820 1.00 89.94 207 GLY A O 1
ATOM 1584 N N . GLY A 1 208 ? -8.953 16.950 -6.632 1.00 92.94 208 GLY A N 1
ATOM 1585 C CA . GLY A 1 208 ? -8.877 15.882 -7.624 1.00 92.94 208 GLY A CA 1
ATOM 1586 C C . GLY A 1 208 ? -9.285 14.480 -7.178 1.00 92.94 208 GLY A C 1
ATOM 1587 O O . GLY A 1 208 ? -9.925 14.241 -6.154 1.00 92.94 208 GLY A O 1
ATOM 1588 N N . GLN A 1 209 ? -8.915 13.521 -8.020 1.00 94.06 209 GLN A N 1
ATOM 1589 C CA . GLN A 1 209 ? -9.264 12.112 -7.912 1.00 94.06 209 GLN A CA 1
ATOM 1590 C C . GLN A 1 209 ? -8.063 11.245 -8.276 1.00 94.06 209 GLN A C 1
ATOM 1592 O O . GLN A 1 209 ? -7.319 11.557 -9.197 1.00 94.06 209 GLN A O 1
ATOM 1597 N N . LEU A 1 210 ? -7.897 10.136 -7.568 1.00 93.38 210 LEU A N 1
ATOM 1598 C CA . LEU A 1 210 ? -6.950 9.064 -7.838 1.00 93.38 210 LEU A CA 1
ATOM 1599 C C . LEU A 1 210 ? -7.731 7.794 -8.167 1.00 93.38 210 LEU A C 1
ATOM 1601 O O . LEU A 1 210 ? -8.659 7.418 -7.443 1.00 93.38 210 LEU A O 1
ATOM 1605 N N . ARG A 1 211 ? -7.361 7.118 -9.249 1.00 91.12 211 ARG A N 1
ATOM 1606 C CA . ARG A 1 211 ? -7.934 5.829 -9.650 1.00 91.12 211 ARG A CA 1
ATOM 1607 C C . ARG A 1 211 ? -6.822 4.860 -9.998 1.00 91.12 211 ARG A C 1
ATOM 1609 O O . ARG A 1 211 ? -5.860 5.235 -10.660 1.00 91.12 211 ARG A O 1
ATOM 1616 N N . ARG A 1 212 ? -6.949 3.615 -9.567 1.00 84.56 212 ARG A N 1
ATOM 1617 C CA . ARG A 1 212 ? -6.018 2.547 -9.902 1.00 84.56 212 ARG A CA 1
ATOM 1618 C C . ARG A 1 212 ? -6.392 1.954 -11.262 1.00 84.56 212 ARG A C 1
ATOM 1620 O O . ARG A 1 212 ? -7.548 1.615 -11.498 1.00 84.56 212 ARG A O 1
ATOM 1627 N N . SER A 1 213 ? -5.419 1.836 -12.159 1.00 77.88 213 SER A N 1
ATOM 1628 C CA . SER A 1 213 ? -5.577 1.132 -13.431 1.00 77.88 213 SER A CA 1
ATOM 1629 C C . SER A 1 213 ? -5.650 -0.381 -13.205 1.00 77.88 213 SER A C 1
ATOM 1631 O O . SER A 1 213 ? -5.276 -0.898 -12.146 1.00 77.88 213 SER A O 1
ATOM 1633 N N . LEU A 1 214 ? -6.075 -1.122 -14.232 1.00 64.50 214 LEU A N 1
ATOM 1634 C CA . LEU A 1 214 ? -6.199 -2.586 -14.188 1.00 64.50 214 LEU A CA 1
ATOM 1635 C C . LEU A 1 214 ? -4.911 -3.311 -13.773 1.00 64.50 214 LEU A C 1
ATOM 1637 O O . LEU A 1 214 ? -4.979 -4.411 -13.222 1.00 64.50 214 LEU A O 1
ATOM 1641 N N . PHE A 1 215 ? -3.762 -2.684 -13.998 1.00 63.38 215 PHE A N 1
ATOM 1642 C CA . PHE A 1 215 ? -2.440 -3.255 -13.770 1.00 63.38 215 PHE A CA 1
ATOM 1643 C C . PHE A 1 215 ? -1.664 -2.539 -12.663 1.00 63.38 215 PHE A C 1
ATOM 1645 O O . PHE A 1 215 ? -0.450 -2.700 -12.520 1.00 63.38 215 PHE A O 1
ATOM 1652 N N . GLY A 1 216 ? -2.369 -1.754 -11.849 1.00 71.06 216 GLY A N 1
ATOM 1653 C CA . GLY A 1 216 ? -1.836 -1.206 -10.612 1.00 71.06 216 GLY A CA 1
ATOM 1654 C C . GLY A 1 216 ? -1.049 0.094 -10.737 1.00 71.06 216 GLY A C 1
ATOM 1655 O O . GLY A 1 216 ? -0.438 0.491 -9.742 1.00 71.06 216 GLY A O 1
ATOM 1656 N N . ARG A 1 217 ? -1.087 0.780 -11.889 1.00 82.06 217 ARG A N 1
ATOM 1657 C CA . ARG A 1 217 ? -0.743 2.209 -11.930 1.00 82.06 217 ARG A CA 1
ATOM 1658 C C . ARG A 1 217 ? -1.849 3.024 -11.280 1.00 82.06 217 ARG A C 1
ATOM 1660 O O . ARG A 1 217 ? -2.969 2.552 -11.129 1.00 82.06 217 ARG A O 1
ATOM 1667 N N . TRP A 1 218 ? -1.531 4.245 -10.897 1.00 89.06 218 TRP A N 1
ATOM 1668 C CA . TRP A 1 218 ? -2.480 5.193 -10.339 1.00 89.06 218 TRP A CA 1
ATOM 1669 C C . TRP A 1 218 ? -2.572 6.388 -11.265 1.00 89.06 218 TRP A C 1
ATOM 1671 O O . TRP A 1 218 ? -1.561 6.953 -11.649 1.00 89.06 218 TRP A O 1
ATOM 1681 N N . ILE A 1 219 ? -3.775 6.767 -11.647 1.00 90.25 219 ILE A N 1
ATOM 1682 C CA . ILE A 1 219 ? -4.026 7.936 -12.474 1.00 90.25 219 ILE A CA 1
ATOM 1683 C C . ILE A 1 219 ? -4.617 8.982 -11.542 1.00 90.25 219 ILE A C 1
ATOM 1685 O O . ILE A 1 219 ? -5.571 8.695 -10.816 1.00 90.25 219 ILE A O 1
ATOM 1689 N N . ARG A 1 220 ? -4.036 10.176 -11.534 1.00 92.50 220 ARG A N 1
ATOM 1690 C CA . ARG A 1 220 ? -4.611 11.359 -10.904 1.00 92.50 220 ARG A CA 1
ATOM 1691 C C . ARG A 1 220 ? -5.307 12.187 -11.967 1.00 92.50 220 ARG A C 1
ATOM 1693 O O . ARG A 1 220 ? -4.737 12.365 -13.036 1.00 92.50 220 ARG A O 1
ATOM 1700 N N . ARG A 1 221 ? -6.468 12.739 -11.635 1.00 91.88 221 ARG A N 1
ATOM 1701 C CA . ARG A 1 221 ? -7.110 13.840 -12.356 1.00 91.88 221 ARG A CA 1
ATOM 1702 C C . ARG A 1 221 ? -7.361 14.973 -11.385 1.00 91.88 221 ARG A C 1
ATOM 1704 O O . ARG A 1 221 ? -7.977 14.733 -10.348 1.00 91.88 221 ARG A O 1
ATOM 1711 N N . ASP A 1 222 ? -6.874 16.166 -11.682 1.00 92.12 222 ASP A N 1
ATOM 1712 C CA . ASP A 1 222 ? -7.212 17.346 -10.889 1.00 92.12 222 ASP A CA 1
ATOM 1713 C C . ASP A 1 222 ? -8.552 17.972 -11.317 1.00 92.12 222 ASP A C 1
ATOM 1715 O O . ASP A 1 222 ? -9.198 17.527 -12.270 1.00 92.12 222 ASP A O 1
ATOM 1719 N N . ASP A 1 223 ? -8.996 18.996 -10.588 1.00 89.75 223 ASP A N 1
ATOM 1720 C CA . ASP A 1 223 ? -10.248 19.709 -10.879 1.00 89.75 223 ASP A CA 1
ATOM 1721 C C . ASP A 1 223 ? -10.232 20.452 -12.232 1.00 89.75 223 ASP A C 1
ATOM 1723 O O . ASP A 1 223 ? -11.297 20.745 -12.784 1.00 89.75 223 ASP A O 1
ATOM 1727 N N . ASP A 1 224 ? -9.046 20.723 -12.790 1.00 90.62 224 ASP A N 1
ATOM 1728 C CA . ASP A 1 224 ? -8.864 21.324 -14.117 1.00 90.62 224 ASP A CA 1
ATOM 1729 C C . ASP A 1 224 ? -8.893 20.268 -15.243 1.00 90.62 224 ASP A C 1
ATOM 1731 O O . ASP A 1 224 ? -8.850 20.610 -16.431 1.00 90.62 224 ASP A O 1
ATOM 1735 N N . GLY A 1 225 ? -9.005 18.984 -14.886 1.00 88.06 225 GLY A N 1
ATOM 1736 C CA . GLY A 1 225 ? -9.004 17.856 -15.811 1.00 88.06 225 GLY A CA 1
ATOM 1737 C C . GLY A 1 225 ? -7.612 17.480 -16.319 1.00 88.06 225 GLY A C 1
ATOM 1738 O O . GLY A 1 225 ? -7.517 16.703 -17.269 1.00 88.06 225 GLY A O 1
ATOM 1739 N N . GLN A 1 226 ? -6.539 18.016 -15.730 1.00 89.44 226 GLN A N 1
ATOM 1740 C CA . GLN A 1 226 ? -5.184 17.566 -16.032 1.00 89.44 226 GLN A CA 1
ATOM 1741 C C . GLN A 1 226 ? -4.933 16.224 -15.366 1.00 89.44 226 GLN A C 1
ATOM 1743 O O . GLN A 1 226 ? -5.379 15.968 -14.243 1.00 89.44 226 GLN A O 1
ATOM 1748 N N . CYS A 1 227 ? -4.201 15.368 -16.071 1.00 90.06 227 CYS A N 1
ATOM 1749 C CA . CYS A 1 227 ? -3.976 14.008 -15.633 1.00 90.06 227 CYS A CA 1
ATOM 1750 C C . CYS A 1 227 ? -2.494 13.698 -15.507 1.00 90.06 227 CYS A C 1
ATOM 1752 O O . CYS A 1 227 ? -1.680 14.139 -16.314 1.00 90.06 227 CYS A O 1
ATOM 1754 N N . ALA A 1 228 ? -2.171 12.921 -14.482 1.00 88.94 228 ALA A N 1
ATOM 1755 C CA . ALA A 1 228 ? -0.822 12.479 -14.177 1.00 88.94 228 ALA A CA 1
ATOM 1756 C C . ALA A 1 228 ? -0.845 10.992 -13.824 1.00 88.94 228 ALA A C 1
ATOM 1758 O O . ALA A 1 228 ? -1.787 10.504 -13.190 1.00 88.94 228 ALA A O 1
ATOM 1759 N N . THR A 1 229 ? 0.183 10.259 -14.244 1.00 86.25 229 THR A N 1
ATOM 1760 C CA . THR A 1 229 ? 0.300 8.829 -13.949 1.00 86.25 229 THR A CA 1
ATOM 1761 C C . THR A 1 229 ? 1.361 8.592 -12.895 1.00 86.25 229 THR A C 1
ATOM 1763 O O . THR A 1 229 ? 2.505 9.005 -13.035 1.00 86.25 229 THR A O 1
ATOM 1766 N N . TYR A 1 230 ? 0.982 7.839 -11.880 1.00 89.06 230 TYR A N 1
ATOM 1767 C CA . TYR A 1 230 ? 1.800 7.472 -10.751 1.00 89.06 230 TYR A CA 1
ATOM 1768 C C . TYR A 1 230 ? 1.990 5.957 -10.722 1.00 89.06 230 TYR A C 1
ATOM 1770 O O . TYR A 1 230 ? 1.135 5.165 -11.137 1.00 89.06 230 TYR A O 1
ATOM 1778 N N . ARG A 1 231 ? 3.119 5.529 -10.177 1.00 83.31 231 ARG A N 1
ATOM 1779 C CA . ARG A 1 231 ? 3.433 4.124 -9.912 1.00 83.31 231 ARG A CA 1
ATOM 1780 C C . ARG A 1 231 ? 3.474 3.875 -8.415 1.00 83.31 231 ARG A C 1
ATOM 1782 O O . ARG A 1 231 ? 3.813 4.762 -7.640 1.00 83.31 231 ARG A O 1
ATOM 1789 N N . LEU A 1 232 ? 3.124 2.660 -8.006 1.00 82.62 232 LEU A N 1
ATOM 1790 C CA . LEU A 1 232 ? 3.151 2.271 -6.602 1.00 82.62 232 LEU A CA 1
ATOM 1791 C C . LEU A 1 232 ? 4.587 2.245 -6.064 1.00 82.62 232 LEU A C 1
ATOM 1793 O O . LEU A 1 232 ? 5.420 1.494 -6.559 1.00 82.62 232 LEU A O 1
ATOM 1797 N N . TRP A 1 233 ? 4.844 3.021 -5.015 1.00 79.19 233 TRP A N 1
ATOM 1798 C CA . TRP A 1 233 ? 6.156 3.157 -4.383 1.00 79.19 233 TRP A CA 1
ATOM 1799 C C . TRP A 1 233 ? 6.329 2.329 -3.138 1.00 79.19 233 TRP A C 1
ATOM 1801 O O . TRP A 1 233 ? 7.280 1.554 -2.992 1.00 79.19 233 TRP A O 1
ATOM 1811 N N . ASN A 1 234 ? 5.417 2.513 -2.202 1.00 78.75 234 ASN A N 1
ATOM 1812 C CA . ASN A 1 234 ? 5.464 1.795 -0.956 1.00 78.75 234 ASN A CA 1
ATOM 1813 C C . ASN A 1 234 ? 4.054 1.516 -0.496 1.00 78.75 234 ASN A C 1
ATOM 1815 O O . ASN A 1 234 ? 3.175 2.351 -0.659 1.00 78.75 234 ASN A O 1
ATOM 1819 N N . VAL A 1 235 ? 3.873 0.346 0.095 1.00 77.19 235 VAL A N 1
ATOM 1820 C CA . VAL A 1 235 ? 2.659 -0.020 0.805 1.00 77.19 235 VAL A CA 1
ATOM 1821 C C . VAL A 1 235 ? 3.102 -0.366 2.209 1.00 77.19 235 VAL A C 1
ATOM 1823 O O . VAL A 1 235 ? 3.840 -1.329 2.415 1.00 77.19 235 VAL A O 1
ATOM 1826 N N . ASP A 1 236 ? 2.670 0.444 3.161 1.00 79.50 236 ASP A N 1
ATOM 1827 C CA . ASP A 1 236 ? 2.755 0.142 4.579 1.00 79.50 236 ASP A CA 1
ATOM 1828 C C . ASP A 1 236 ? 1.337 -0.116 5.115 1.00 79.50 236 ASP A C 1
ATOM 1830 O O . ASP A 1 236 ? 0.334 0.033 4.423 1.00 79.50 236 ASP A O 1
ATOM 1834 N N . ARG A 1 237 ? 1.222 -0.516 6.377 1.00 71.00 237 ARG A N 1
ATOM 1835 C CA . ARG A 1 237 ? -0.052 -0.779 7.051 1.00 71.00 237 ARG A CA 1
ATOM 1836 C C . ARG A 1 237 ? -0.905 0.473 7.274 1.00 71.00 237 ARG A C 1
ATOM 1838 O O . ARG A 1 237 ? -2.082 0.317 7.607 1.00 71.00 237 ARG A O 1
ATOM 1845 N N . GLY A 1 238 ? -0.316 1.668 7.224 1.00 73.88 238 GLY A N 1
ATOM 1846 C CA . GLY A 1 238 ? -0.997 2.943 7.502 1.00 73.88 238 GLY A CA 1
ATOM 1847 C C . GLY A 1 238 ? -1.065 3.904 6.316 1.00 73.88 238 GLY A C 1
ATOM 1848 O O . GLY A 1 238 ? -1.932 4.771 6.285 1.00 73.88 238 GLY A O 1
ATOM 1849 N N . PHE A 1 239 ? -0.185 3.732 5.334 1.00 85.06 239 PHE A N 1
ATOM 1850 C CA . PHE A 1 239 ? -0.100 4.604 4.173 1.00 85.06 239 PHE A CA 1
ATOM 1851 C C . PHE A 1 239 ? 0.397 3.828 2.960 1.00 85.06 239 PHE A C 1
ATOM 1853 O O . PHE A 1 239 ? 1.046 2.788 3.090 1.00 85.06 239 PHE A O 1
ATOM 1860 N N . PHE A 1 240 ? 0.115 4.346 1.773 1.00 87.88 240 PHE A N 1
ATOM 1861 C CA . PHE A 1 240 ? 0.811 3.935 0.566 1.00 87.88 240 PHE A CA 1
ATOM 1862 C C . PHE A 1 240 ? 1.254 5.174 -0.178 1.00 87.88 240 PHE A C 1
ATOM 1864 O O . PHE A 1 240 ? 0.579 6.201 -0.155 1.00 87.88 240 PHE A O 1
ATOM 1871 N N . SER A 1 241 ? 2.406 5.073 -0.810 1.00 89.38 241 SER A N 1
ATOM 1872 C CA . SER A 1 241 ? 2.950 6.149 -1.612 1.00 89.38 241 SER A CA 1
ATOM 1873 C C . SER A 1 241 ? 2.917 5.741 -3.071 1.00 89.38 241 SER A C 1
ATOM 1875 O O . SER A 1 241 ? 3.161 4.577 -3.404 1.00 89.38 241 SER A O 1
ATOM 1877 N N . ILE A 1 242 ? 2.617 6.700 -3.929 1.00 90.50 242 ILE A N 1
ATOM 1878 C CA . ILE A 1 242 ? 2.650 6.586 -5.377 1.00 90.50 242 ILE A CA 1
ATOM 1879 C C . ILE A 1 242 ? 3.462 7.752 -5.922 1.00 90.50 242 ILE A C 1
ATOM 1881 O O . ILE A 1 242 ? 3.437 8.842 -5.359 1.00 90.50 242 ILE A O 1
ATOM 1885 N N . TRP A 1 243 ? 4.210 7.521 -6.989 1.00 87.00 243 TRP A N 1
ATOM 1886 C CA . TRP A 1 243 ? 5.184 8.483 -7.484 1.00 87.00 243 TRP A CA 1
ATOM 1887 C C . TRP A 1 243 ? 5.018 8.722 -8.983 1.00 87.00 243 TRP A C 1
ATOM 1889 O O . TRP A 1 243 ? 4.875 7.762 -9.744 1.00 87.00 243 TRP A O 1
ATOM 1899 N N . ASP A 1 244 ? 5.002 9.996 -9.371 1.00 87.38 244 ASP A N 1
ATOM 1900 C CA . ASP A 1 244 ? 5.020 10.476 -10.749 1.00 87.38 244 ASP A CA 1
ATOM 1901 C C . ASP A 1 244 ? 6.466 10.768 -11.169 1.00 87.38 244 ASP A C 1
ATOM 1903 O O . ASP A 1 244 ? 7.117 11.694 -10.674 1.00 87.38 244 ASP A O 1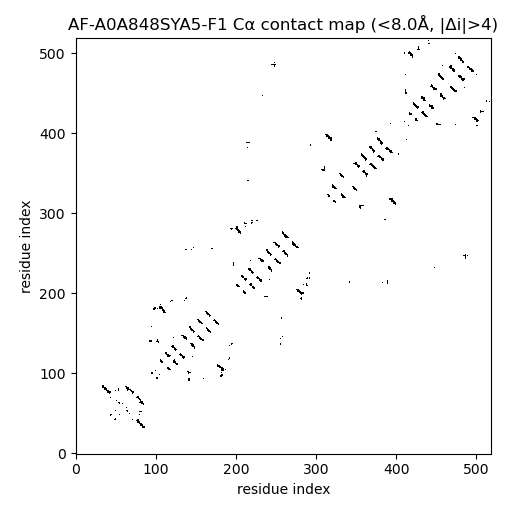
ATOM 1907 N N . GLU A 1 245 ? 6.969 9.946 -12.089 1.00 74.25 245 GLU A N 1
ATOM 1908 C CA . GLU A 1 245 ? 8.350 9.996 -12.572 1.00 74.25 245 GLU A CA 1
ATOM 1909 C C . GLU A 1 245 ? 8.636 11.225 -13.442 1.00 74.25 245 GLU A C 1
ATOM 1911 O O . GLU A 1 245 ? 9.775 11.706 -13.482 1.00 74.25 245 GLU A O 1
ATOM 1916 N N . GLU A 1 246 ? 7.618 11.714 -14.153 1.00 78.94 246 GLU A N 1
ATOM 1917 C CA . GLU A 1 246 ? 7.743 12.837 -15.077 1.00 78.94 246 GLU A CA 1
ATOM 1918 C C . GLU A 1 246 ? 7.845 14.149 -14.301 1.00 78.94 246 GLU A C 1
ATOM 1920 O O . GLU A 1 246 ? 8.716 14.976 -14.589 1.00 78.94 246 GLU A O 1
ATOM 1925 N N . ASN A 1 247 ? 7.005 14.298 -13.273 1.00 82.12 247 ASN A N 1
ATOM 1926 C CA . ASN A 1 247 ? 6.871 15.545 -12.521 1.00 82.12 247 ASN A CA 1
ATOM 1927 C C . ASN A 1 247 ? 7.630 15.580 -11.186 1.00 82.12 247 ASN A C 1
ATOM 1929 O O . ASN A 1 247 ? 7.634 16.620 -10.532 1.00 82.12 247 ASN A O 1
ATOM 1933 N N . ASP A 1 248 ? 8.288 14.488 -10.781 1.00 83.12 248 ASP A N 1
ATOM 1934 C CA . ASP A 1 248 ? 8.955 14.378 -9.473 1.00 83.12 248 ASP A CA 1
ATOM 1935 C C . ASP A 1 248 ? 7.998 14.619 -8.285 1.00 83.12 248 ASP A C 1
ATOM 1937 O O . ASP A 1 248 ? 8.349 15.276 -7.302 1.00 83.12 248 ASP A O 1
ATOM 1941 N N . ASP A 1 249 ? 6.763 14.116 -8.396 1.00 87.75 249 ASP A N 1
ATOM 1942 C CA . ASP A 1 249 ? 5.708 14.286 -7.390 1.00 87.75 249 ASP A CA 1
ATOM 1943 C C . ASP A 1 249 ? 5.408 12.957 -6.692 1.00 87.75 249 ASP A C 1
ATOM 1945 O O . ASP A 1 249 ? 4.934 11.991 -7.297 1.00 87.75 249 ASP A O 1
ATOM 1949 N N . LEU A 1 250 ? 5.701 12.892 -5.396 1.00 89.56 250 LEU A N 1
ATOM 1950 C CA . LEU A 1 250 ? 5.392 11.761 -4.533 1.00 89.56 250 LEU A CA 1
ATOM 1951 C C . LEU A 1 250 ? 4.100 12.049 -3.768 1.00 89.56 250 LEU A C 1
ATOM 1953 O O . LEU A 1 250 ? 4.079 12.862 -2.842 1.00 89.56 250 LEU A O 1
ATOM 1957 N N . LEU A 1 251 ? 3.041 11.311 -4.082 1.00 93.12 251 LEU A N 1
ATOM 1958 C CA . LEU A 1 251 ? 1.821 11.310 -3.285 1.00 93.12 251 LEU A CA 1
ATOM 1959 C C . LEU A 1 251 ? 1.912 10.220 -2.226 1.00 93.12 251 LEU A C 1
ATOM 1961 O O . LEU A 1 251 ? 2.169 9.063 -2.537 1.00 93.12 251 LEU A O 1
ATOM 1965 N N . THR A 1 252 ? 1.655 10.560 -0.970 1.00 92.75 252 THR A N 1
ATOM 1966 C CA . THR A 1 252 ? 1.464 9.584 0.105 1.00 92.75 252 THR A CA 1
ATOM 1967 C C . THR A 1 252 ? 0.043 9.686 0.615 1.00 92.75 252 THR A C 1
ATOM 1969 O O . THR A 1 252 ? -0.376 10.720 1.123 1.00 92.75 252 THR A O 1
ATOM 1972 N N . ILE A 1 253 ? -0.708 8.607 0.456 1.00 92.44 253 ILE A N 1
ATOM 1973 C CA . ILE A 1 253 ? -2.094 8.506 0.872 1.00 92.44 253 ILE A CA 1
ATOM 1974 C C . ILE A 1 253 ? -2.116 7.842 2.247 1.00 92.44 253 ILE A C 1
ATOM 1976 O O . ILE A 1 253 ? -1.728 6.680 2.404 1.00 92.44 253 ILE A O 1
ATOM 1980 N N . LEU A 1 254 ? -2.587 8.587 3.237 1.00 90.38 254 LEU A N 1
ATOM 1981 C CA . LEU A 1 254 ? -2.708 8.183 4.628 1.00 90.38 254 LEU A CA 1
ATOM 1982 C C . LEU A 1 254 ? -4.184 7.935 4.937 1.00 90.38 254 LEU A C 1
ATOM 1984 O O . LEU A 1 254 ? -4.936 8.863 5.246 1.00 90.38 254 LEU A O 1
ATOM 1988 N N . LEU A 1 255 ? -4.618 6.676 4.833 1.00 86.25 255 LEU A N 1
ATOM 1989 C CA . LEU A 1 255 ? -6.010 6.308 5.121 1.00 86.25 255 LEU A CA 1
ATOM 1990 C C . LEU A 1 255 ? -6.355 6.552 6.596 1.00 86.25 255 LEU A C 1
ATOM 1992 O O . LEU A 1 255 ? -7.461 6.960 6.929 1.00 86.25 255 LEU A O 1
ATOM 1996 N N . ASP A 1 256 ? -5.393 6.364 7.495 1.00 81.12 256 ASP A N 1
ATOM 1997 C CA . ASP A 1 256 ? -5.572 6.579 8.930 1.00 81.12 256 ASP A CA 1
ATOM 1998 C C . ASP A 1 256 ? -5.772 8.045 9.330 1.00 81.12 256 ASP A C 1
ATOM 2000 O O . ASP A 1 256 ? -6.201 8.293 10.447 1.00 81.12 256 ASP A O 1
ATOM 2004 N N . THR A 1 257 ? -5.493 9.008 8.457 1.00 82.88 257 THR A N 1
ATOM 2005 C CA . THR A 1 257 ? -5.752 10.437 8.702 1.00 82.88 257 THR A CA 1
ATOM 2006 C C . THR A 1 257 ? -6.610 11.065 7.610 1.00 82.88 257 THR A C 1
ATOM 2008 O O . THR A 1 257 ? -6.839 12.270 7.631 1.00 82.88 257 THR A O 1
ATOM 2011 N N . MET A 1 258 ? -7.110 10.253 6.671 1.00 86.50 258 MET A N 1
ATOM 2012 C CA . MET A 1 258 ? -7.872 10.691 5.503 1.00 86.50 258 MET A CA 1
ATOM 2013 C C . MET A 1 258 ? -7.194 11.862 4.784 1.00 86.50 258 MET A C 1
ATOM 2015 O O . MET A 1 258 ? -7.786 12.918 4.568 1.00 86.50 258 MET A O 1
ATOM 2019 N N . ARG A 1 259 ? -5.919 11.681 4.428 1.00 90.56 259 ARG A N 1
ATOM 2020 C CA . ARG A 1 259 ? -5.095 12.697 3.763 1.00 90.56 259 ARG A CA 1
ATOM 2021 C C . ARG A 1 259 ? -4.305 12.127 2.600 1.00 90.56 259 ARG A C 1
ATOM 2023 O O . ARG A 1 259 ? -3.898 10.970 2.621 1.00 90.56 259 ARG A O 1
ATOM 2030 N N . VAL A 1 260 ? -4.020 12.984 1.632 1.00 93.38 260 VAL A N 1
ATOM 2031 C CA . VAL A 1 260 ? -2.967 12.803 0.636 1.00 93.38 260 VAL A CA 1
ATOM 2032 C C . VAL A 1 260 ? -1.933 13.890 0.871 1.00 93.38 260 VAL A C 1
ATOM 2034 O O . VAL A 1 260 ? -2.269 15.070 0.898 1.00 93.38 260 VAL A O 1
ATOM 2037 N N . THR A 1 261 ? -0.674 13.520 1.050 1.00 93.31 261 THR A N 1
ATOM 2038 C CA . THR A 1 261 ? 0.431 14.479 1.033 1.00 93.31 261 THR A CA 1
ATOM 2039 C C . THR A 1 261 ? 1.117 14.415 -0.320 1.00 93.31 261 THR A C 1
ATOM 2041 O O . THR A 1 261 ? 1.587 13.343 -0.690 1.00 93.31 261 THR A O 1
ATOM 2044 N N . SER A 1 262 ? 1.192 15.531 -1.036 1.00 92.56 262 SER A N 1
ATOM 2045 C CA . SER A 1 262 ? 1.973 15.667 -2.268 1.00 92.56 262 SER A CA 1
ATOM 2046 C C . SER A 1 262 ? 3.312 16.299 -1.928 1.00 92.56 262 SER A C 1
ATOM 2048 O O . SER A 1 262 ? 3.368 17.349 -1.288 1.00 92.56 262 SER A O 1
ATOM 2050 N N . THR A 1 263 ? 4.388 15.610 -2.289 1.00 89.06 263 THR A N 1
ATOM 2051 C CA . THR A 1 263 ? 5.760 16.078 -2.111 1.00 89.06 263 THR A CA 1
ATOM 2052 C C . THR A 1 263 ? 6.378 16.244 -3.483 1.00 89.06 263 THR A C 1
ATOM 2054 O O . THR A 1 263 ? 6.701 15.250 -4.126 1.00 89.06 263 THR A O 1
ATOM 2057 N N . SER A 1 264 ? 6.567 17.488 -3.910 1.00 86.44 264 SER A N 1
ATOM 2058 C CA . SER A 1 264 ? 7.227 17.800 -5.175 1.00 86.44 264 SER A CA 1
ATOM 2059 C C . SER A 1 264 ? 8.594 18.421 -4.916 1.00 86.44 264 SER A C 1
ATOM 2061 O O . SER A 1 264 ? 8.721 19.319 -4.073 1.00 86.44 264 SER A O 1
ATOM 2063 N N . SER A 1 265 ? 9.609 17.983 -5.652 1.00 77.94 265 SER A N 1
ATOM 2064 C CA . SER A 1 265 ? 10.920 18.636 -5.636 1.00 77.94 265 SER A CA 1
ATOM 2065 C C . SER A 1 265 ? 10.966 19.722 -6.705 1.00 77.94 265 SER A C 1
ATOM 2067 O O . SER A 1 265 ? 10.753 19.452 -7.883 1.00 77.94 265 SER A O 1
ATOM 2069 N N . ASP A 1 266 ? 11.263 20.957 -6.307 1.00 80.50 266 ASP A N 1
ATOM 2070 C CA . ASP A 1 266 ? 11.533 22.051 -7.235 1.00 80.50 266 ASP A CA 1
ATOM 2071 C C . ASP A 1 266 ? 12.937 22.645 -6.986 1.00 80.50 266 ASP A C 1
ATOM 2073 O O . ASP A 1 266 ? 13.562 22.372 -5.956 1.00 80.50 266 ASP A O 1
ATOM 2077 N N . PRO A 1 267 ? 13.486 23.459 -7.909 1.00 78.00 267 PRO A N 1
ATOM 2078 C CA . PRO A 1 267 ? 14.815 24.054 -7.739 1.00 78.00 267 PRO A CA 1
ATOM 2079 C C . PRO A 1 267 ? 14.983 24.942 -6.491 1.00 78.00 267 PRO A C 1
ATOM 2081 O O . PRO A 1 267 ? 16.110 25.277 -6.128 1.00 78.00 267 PRO A O 1
ATOM 2084 N N . ASN A 1 268 ? 13.888 25.368 -5.855 1.00 84.75 268 ASN A N 1
ATOM 2085 C CA . ASN A 1 268 ? 13.876 26.172 -4.633 1.00 84.75 268 ASN A CA 1
ATOM 2086 C C . ASN A 1 268 ? 13.677 25.330 -3.361 1.00 84.75 268 ASN A C 1
ATOM 2088 O O . ASN A 1 268 ? 13.746 25.885 -2.261 1.00 84.75 268 ASN A O 1
ATOM 2092 N N . GLY A 1 269 ? 13.460 24.020 -3.486 1.00 80.50 269 GLY A N 1
ATOM 2093 C CA . GLY A 1 269 ? 13.347 23.083 -2.378 1.00 80.50 269 GLY A CA 1
ATOM 2094 C C . GLY A 1 269 ? 12.185 22.107 -2.532 1.00 80.50 269 GLY A C 1
ATOM 2095 O O . GLY A 1 269 ? 11.560 21.974 -3.580 1.00 80.50 269 GLY A O 1
ATOM 2096 N N . THR A 1 270 ? 11.900 21.392 -1.450 1.00 81.50 270 THR A N 1
ATOM 2097 C CA . THR A 1 270 ? 10.777 20.458 -1.392 1.00 81.50 270 THR A CA 1
ATOM 2098 C C . THR A 1 270 ? 9.512 21.204 -0.985 1.00 81.50 270 THR A C 1
ATOM 2100 O O . THR A 1 270 ? 9.468 21.828 0.079 1.00 81.50 270 THR A O 1
ATOM 2103 N N . ARG A 1 271 ? 8.472 21.121 -1.812 1.00 88.88 271 ARG A N 1
ATOM 2104 C CA . ARG A 1 271 ? 7.130 21.602 -1.482 1.00 88.88 271 ARG A CA 1
ATOM 2105 C C . ARG A 1 271 ? 6.295 20.438 -0.956 1.00 88.88 271 ARG A C 1
ATOM 2107 O O . ARG A 1 271 ? 6.280 19.370 -1.559 1.00 88.88 271 ARG A O 1
ATOM 2114 N N . LEU A 1 272 ? 5.609 20.667 0.164 1.00 91.31 272 LEU A N 1
ATOM 2115 C CA . LEU A 1 272 ? 4.699 19.712 0.791 1.00 91.31 272 LEU A CA 1
ATOM 2116 C C . LEU A 1 272 ? 3.287 20.301 0.819 1.00 91.31 272 LEU A C 1
ATOM 2118 O O . LEU A 1 272 ? 3.030 21.249 1.564 1.00 91.31 272 LEU A O 1
ATOM 2122 N N . ASP A 1 273 ? 2.381 19.712 0.047 1.00 92.56 273 ASP A N 1
ATOM 2123 C CA . ASP A 1 273 ? 0.955 20.026 0.076 1.00 92.56 273 ASP A CA 1
ATOM 2124 C C . ASP A 1 273 ? 0.200 18.906 0.812 1.00 92.56 273 ASP A C 1
ATOM 2126 O O . ASP A 1 273 ? 0.485 17.722 0.631 1.00 92.56 273 ASP A O 1
ATOM 2130 N N . ILE A 1 274 ? -0.765 19.267 1.664 1.00 92.06 274 ILE A N 1
ATOM 2131 C CA . ILE A 1 274 ? -1.601 18.317 2.416 1.00 92.06 274 ILE A CA 1
ATOM 2132 C C . ILE A 1 274 ? -3.048 18.502 1.966 1.00 92.06 274 ILE A C 1
ATOM 2134 O O . ILE A 1 274 ? -3.653 19.535 2.243 1.00 92.06 274 ILE A O 1
ATOM 2138 N N . LEU A 1 275 ? -3.595 17.492 1.296 1.00 92.62 275 LEU A N 1
ATOM 2139 C CA . LEU A 1 275 ? -4.931 17.493 0.707 1.00 92.62 275 LEU A CA 1
ATOM 2140 C C . LEU A 1 275 ? -5.843 16.537 1.495 1.00 92.62 275 LEU A C 1
ATOM 2142 O O . LEU A 1 275 ? -5.486 15.368 1.676 1.00 92.62 275 LEU A O 1
ATOM 2146 N N . PRO A 1 276 ? -7.008 16.982 1.991 1.00 90.00 276 PRO A N 1
ATOM 2147 C CA . PRO A 1 276 ? -7.973 16.097 2.638 1.00 90.00 276 PRO A CA 1
ATOM 2148 C C . PRO A 1 276 ? -8.547 15.076 1.650 1.00 90.00 276 PRO A C 1
ATOM 2150 O O . PRO A 1 276 ? -8.996 15.452 0.568 1.00 90.00 276 PRO A O 1
ATOM 2153 N N . LEU A 1 277 ? -8.583 13.798 2.033 1.00 90.31 277 LEU A N 1
ATOM 2154 C CA . LEU A 1 277 ? -9.361 12.779 1.330 1.00 90.31 277 LEU A CA 1
ATOM 2155 C C . LEU A 1 277 ? -10.849 12.979 1.626 1.00 90.31 277 LEU A C 1
ATOM 2157 O O . LEU A 1 277 ? -11.264 13.077 2.781 1.00 90.31 277 LEU A O 1
ATOM 2161 N N . THR A 1 278 ? -11.662 12.968 0.580 1.00 86.44 278 THR A N 1
ATOM 2162 C CA . THR A 1 278 ? -13.119 13.096 0.664 1.00 86.44 278 THR A CA 1
ATOM 2163 C C . THR A 1 278 ? -13.820 11.747 0.538 1.00 86.44 278 THR A C 1
ATOM 2165 O O . THR A 1 278 ? -14.868 11.558 1.152 1.00 86.44 278 THR A O 1
ATOM 2168 N N . ALA A 1 279 ? -13.235 10.790 -0.187 1.00 85.06 279 ALA A N 1
ATOM 2169 C CA . ALA A 1 279 ? -13.751 9.428 -0.303 1.00 85.06 279 ALA A CA 1
ATOM 2170 C C . ALA A 1 279 ? -12.643 8.428 -0.650 1.00 85.06 279 ALA A C 1
ATOM 2172 O O . ALA A 1 279 ? -11.636 8.782 -1.258 1.00 85.06 279 ALA A O 1
ATOM 2173 N N . VAL A 1 280 ? -12.845 7.159 -0.296 1.00 87.62 280 VAL A N 1
ATOM 2174 C CA . VAL A 1 280 ? -11.994 6.038 -0.719 1.00 87.62 280 VAL A CA 1
ATOM 2175 C C . VAL A 1 280 ? -12.862 4.831 -1.049 1.00 87.62 280 VAL A C 1
ATOM 2177 O O . VAL A 1 280 ? -13.874 4.600 -0.388 1.00 87.62 280 VAL A O 1
ATOM 2180 N N . SER A 1 281 ? -12.485 4.055 -2.063 1.00 84.88 281 SER A N 1
ATOM 2181 C CA . SER A 1 281 ? -13.216 2.846 -2.449 1.00 84.88 281 SER A CA 1
ATOM 2182 C C . SER A 1 281 ? -12.275 1.730 -2.879 1.00 84.88 281 SER A C 1
ATOM 2184 O O . SER A 1 281 ? -11.215 1.970 -3.457 1.00 84.88 281 SER A O 1
ATOM 2186 N N . GLY A 1 282 ? -12.694 0.494 -2.609 1.00 83.12 282 GLY A N 1
ATOM 2187 C CA . GLY A 1 282 ? -12.116 -0.709 -3.208 1.00 83.12 282 GLY A CA 1
ATOM 2188 C C . GLY A 1 282 ? -12.959 -1.285 -4.342 1.00 83.12 282 GLY A C 1
ATOM 2189 O O . GLY A 1 282 ? -12.674 -2.373 -4.839 1.00 83.12 282 GLY A O 1
ATOM 2190 N N . GLU A 1 283 ? -14.030 -0.591 -4.730 1.00 80.88 283 GLU A N 1
ATOM 2191 C CA . GLU A 1 283 ? -14.773 -0.922 -5.936 1.00 80.88 283 GLU A CA 1
ATOM 2192 C C . GLU A 1 283 ? -13.989 -0.427 -7.149 1.00 80.88 283 GLU A C 1
ATOM 2194 O O . GLU A 1 283 ? -13.671 0.756 -7.271 1.00 80.88 283 GLU A O 1
ATOM 2199 N N . ARG A 1 284 ? -13.651 -1.362 -8.035 1.00 72.06 284 ARG A N 1
ATOM 2200 C CA . ARG A 1 284 ? -12.907 -1.062 -9.250 1.00 72.06 284 ARG A CA 1
ATOM 2201 C C . ARG A 1 284 ? -13.822 -0.361 -10.249 1.00 72.06 284 ARG A C 1
ATOM 2203 O O . ARG A 1 284 ? -14.787 -0.961 -10.727 1.00 72.06 284 ARG A O 1
ATOM 2210 N N . ASP A 1 285 ? -13.480 0.875 -10.590 1.00 69.62 285 ASP A N 1
ATOM 2211 C CA . ASP A 1 285 ? -14.060 1.552 -11.744 1.00 69.62 285 ASP A CA 1
ATOM 2212 C C . ASP A 1 285 ? -13.530 0.885 -13.024 1.00 69.62 285 ASP A C 1
ATOM 2214 O O . ASP A 1 285 ? -12.328 0.651 -13.158 1.00 69.62 285 ASP A O 1
ATOM 2218 N N . ARG A 1 286 ? -14.427 0.497 -13.936 1.00 63.09 286 ARG A N 1
ATOM 2219 C CA . ARG A 1 286 ? -14.049 -0.203 -15.179 1.00 63.09 286 ARG A CA 1
ATOM 2220 C C . ARG A 1 286 ? -13.500 0.740 -16.240 1.00 63.09 286 ARG A C 1
ATOM 2222 O O . ARG A 1 286 ? -12.914 0.260 -17.203 1.00 63.09 286 ARG A O 1
ATOM 2229 N N . ASP A 1 287 ? -13.716 2.035 -16.066 1.00 66.06 287 ASP A N 1
ATOM 2230 C CA . ASP A 1 287 ? -13.252 3.065 -16.980 1.00 66.06 287 ASP A CA 1
ATOM 2231 C C . ASP A 1 287 ? -12.662 4.225 -16.169 1.00 66.06 287 ASP A C 1
ATOM 2233 O O . ASP A 1 287 ? -13.270 5.298 -16.079 1.00 66.06 287 ASP A O 1
ATOM 2237 N N . PRO A 1 288 ? -11.535 3.993 -15.463 1.00 62.38 288 PRO A N 1
ATOM 2238 C CA . PRO A 1 288 ? -10.972 4.992 -14.578 1.00 62.38 288 PRO A CA 1
ATOM 2239 C C . PRO A 1 288 ? -10.450 6.162 -15.415 1.00 62.38 288 PRO A C 1
ATOM 2241 O O . PRO A 1 288 ? -9.298 6.187 -15.829 1.00 62.38 288 PRO A O 1
ATOM 2244 N N . MET A 1 289 ? -11.315 7.155 -15.613 1.00 70.88 289 MET A N 1
ATOM 2245 C CA . MET A 1 289 ? -10.997 8.431 -16.250 1.00 70.88 289 MET A CA 1
ATOM 2246 C C . MET A 1 289 ? -10.601 8.277 -17.726 1.00 70.88 289 MET A C 1
ATOM 2248 O O . MET A 1 289 ? -9.511 8.671 -18.128 1.00 70.88 289 MET A O 1
ATOM 2252 N N . SER A 1 290 ? -11.520 7.760 -18.555 1.00 70.12 290 SER A N 1
ATOM 2253 C CA . SER A 1 290 ? -11.377 7.662 -20.023 1.00 70.12 290 SER A CA 1
ATOM 2254 C C . SER A 1 290 ? -10.829 8.925 -20.702 1.00 70.12 290 SER A C 1
ATOM 2256 O O . SER A 1 290 ? -10.217 8.855 -21.762 1.00 70.12 290 SER A O 1
ATOM 2258 N N . ASP A 1 291 ? -11.103 10.091 -20.113 1.00 75.56 291 ASP A N 1
ATOM 2259 C CA . ASP A 1 291 ? -10.703 11.422 -20.566 1.00 75.56 291 ASP A CA 1
ATOM 2260 C C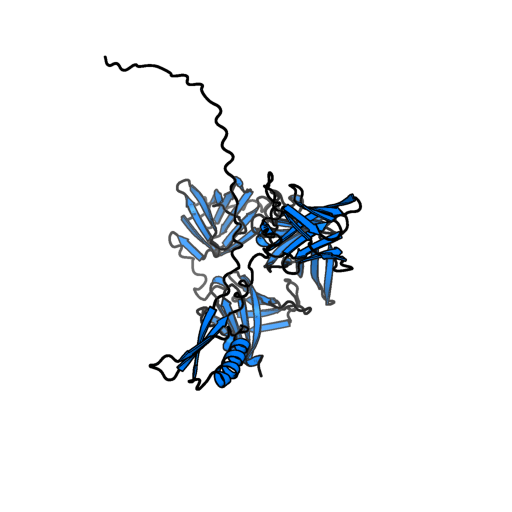 . ASP A 1 291 ? -9.259 11.787 -20.195 1.00 75.56 291 ASP A C 1
ATOM 2262 O O . ASP A 1 291 ? -8.650 12.603 -20.884 1.00 75.56 291 ASP A O 1
ATOM 2266 N N . CYS A 1 292 ? -8.690 11.152 -19.167 1.00 73.50 292 CYS A N 1
ATOM 2267 C CA . CYS A 1 292 ? -7.271 11.259 -18.824 1.00 73.50 292 CYS A CA 1
ATOM 2268 C C . CYS A 1 292 ? -6.351 10.517 -19.777 1.00 73.50 292 CYS A C 1
ATOM 2270 O O . CYS A 1 292 ? -5.141 10.749 -19.795 1.00 73.50 292 CYS A O 1
ATOM 2272 N N . ASN A 1 293 ? -6.925 9.653 -20.600 1.00 60.75 293 ASN A N 1
ATOM 2273 C CA . ASN A 1 293 ? -6.206 9.007 -21.666 1.00 60.75 293 ASN A CA 1
ATOM 2274 C C . ASN A 1 293 ? -6.199 9.947 -22.863 1.00 60.75 293 ASN A C 1
ATOM 2276 O O . ASN A 1 293 ? -6.910 9.740 -23.850 1.00 60.75 293 ASN A O 1
ATOM 2280 N N . SER A 1 294 ? -5.356 10.983 -22.811 1.00 51.66 294 SER A N 1
ATOM 2281 C CA . SER A 1 294 ? -4.804 11.509 -24.053 1.00 51.66 294 SER A CA 1
ATOM 2282 C C . SER A 1 294 ? -3.979 10.371 -24.639 1.00 51.66 294 SER A C 1
ATOM 2284 O O . SER A 1 294 ? -2.796 10.227 -24.332 1.00 51.66 294 SER A O 1
ATOM 2286 N N . SER A 1 295 ? -4.653 9.490 -25.381 1.00 43.12 295 SER A N 1
ATOM 2287 C CA . SER A 1 295 ? -4.032 8.388 -26.096 1.00 43.12 295 SER A CA 1
ATOM 2288 C C . SER A 1 295 ? -2.816 8.993 -26.794 1.00 43.12 295 SER A C 1
ATOM 2290 O O . SER A 1 295 ? -3.006 9.982 -27.517 1.00 43.12 295 SER A O 1
ATOM 2292 N N . PRO A 1 296 ? -1.580 8.520 -26.546 1.00 42.88 296 PRO A N 1
ATOM 2293 C CA . PRO A 1 296 ? -0.471 8.927 -27.396 1.00 42.88 296 PRO A CA 1
ATOM 2294 C C . PRO A 1 296 ? -0.947 8.679 -28.821 1.00 42.88 296 PRO A C 1
ATOM 2296 O O . PRO A 1 296 ? -1.379 7.552 -29.071 1.00 42.88 296 PRO A O 1
ATOM 2299 N N . ASP A 1 297 ? -0.997 9.741 -29.652 1.00 41.75 297 ASP A N 1
ATOM 2300 C CA . ASP A 1 297 ? -1.621 9.779 -30.988 1.00 41.75 297 ASP A CA 1
ATOM 2301 C C . ASP A 1 297 ? -1.757 8.368 -31.520 1.00 41.75 297 ASP A C 1
ATOM 2303 O O . ASP A 1 297 ? -0.720 7.817 -31.894 1.00 41.75 297 ASP A O 1
ATOM 2307 N N . GLN A 1 298 ? -2.975 7.796 -31.409 1.00 40.84 298 GLN A N 1
ATOM 2308 C CA . GLN A 1 298 ? -3.286 6.372 -31.577 1.00 40.84 298 GLN A CA 1
ATOM 2309 C C . GLN A 1 298 ? -2.177 5.726 -32.388 1.00 40.84 298 GLN A C 1
ATOM 2311 O O . GLN A 1 298 ? -2.191 5.960 -33.601 1.00 40.84 298 GLN A O 1
ATOM 2316 N N . LEU A 1 299 ? -1.183 5.101 -31.710 1.00 38.41 299 LEU A N 1
ATOM 2317 C CA . LEU A 1 299 ? 0.088 4.686 -32.328 1.00 38.41 299 LEU A CA 1
ATOM 2318 C C . LEU A 1 299 ? -0.276 4.181 -33.703 1.00 38.41 299 LEU A C 1
ATOM 2320 O O . LEU A 1 299 ? -1.021 3.200 -33.773 1.00 38.41 299 LEU A O 1
ATOM 2324 N N . SER A 1 300 ? 0.069 4.952 -34.748 1.00 40.34 300 SER A N 1
ATOM 2325 C CA . SER A 1 300 ? -0.455 4.683 -36.088 1.00 40.34 300 SER A CA 1
ATOM 2326 C C . SER A 1 300 ? -0.172 3.224 -36.312 1.00 40.34 300 SER A C 1
ATOM 2328 O O . SER A 1 300 ? 1.016 2.894 -36.284 1.00 40.34 300 SER A O 1
ATOM 2330 N N . ALA A 1 301 ? -1.237 2.400 -36.381 1.00 44.06 301 ALA A N 1
ATOM 2331 C CA . ALA A 1 301 ? -1.122 0.946 -36.302 1.00 44.06 301 ALA A CA 1
ATOM 2332 C C . ALA A 1 301 ? 0.109 0.588 -37.116 1.00 44.06 301 ALA A C 1
ATOM 2334 O O . ALA A 1 301 ? 0.130 1.038 -38.276 1.00 44.06 301 ALA A O 1
ATOM 2335 N N . PRO A 1 302 ? 1.161 0.021 -36.479 1.00 40.50 302 PRO A N 1
ATOM 2336 C CA . PRO A 1 302 ? 2.503 0.025 -37.036 1.00 40.50 302 PRO A CA 1
ATOM 2337 C C . PRO A 1 302 ? 2.357 -0.319 -38.503 1.00 40.50 302 PRO A C 1
ATOM 2339 O O . PRO A 1 302 ? 1.698 -1.306 -38.833 1.00 40.50 302 PRO A O 1
ATOM 2342 N N . GLN A 1 303 ? 2.799 0.582 -39.392 1.00 41.34 303 GLN A N 1
ATOM 2343 C CA . GLN A 1 303 ? 2.698 0.333 -40.826 1.00 41.34 303 GLN A CA 1
ATOM 2344 C C . GLN A 1 303 ? 3.663 -0.804 -41.122 1.00 41.34 303 GLN A C 1
ATOM 2346 O O . GLN A 1 303 ? 4.821 -0.593 -41.474 1.00 41.34 303 GLN A O 1
ATOM 2351 N N . SER A 1 304 ? 3.184 -2.013 -40.861 1.00 46.09 304 SER A N 1
ATOM 2352 C CA . SER A 1 304 ? 3.951 -3.230 -40.885 1.00 46.09 304 SER A CA 1
ATOM 2353 C C . SER A 1 304 ? 4.391 -3.400 -42.334 1.00 46.09 304 SER A C 1
ATOM 2355 O O . SER A 1 304 ? 3.536 -3.401 -43.235 1.00 46.09 304 SER A O 1
ATOM 2357 N N . PRO A 1 305 ? 5.699 -3.511 -42.626 1.00 48.19 305 PRO A N 1
ATOM 2358 C CA . PRO A 1 305 ? 6.096 -4.147 -43.865 1.00 48.19 305 PRO A CA 1
ATOM 2359 C C . PRO A 1 305 ? 5.407 -5.512 -43.877 1.00 48.19 305 PRO A C 1
ATOM 2361 O O . PRO A 1 305 ? 5.436 -6.247 -42.899 1.00 48.19 305 PRO A O 1
ATOM 2364 N N . GLN A 1 306 ? 4.700 -5.783 -44.966 1.00 51.62 306 GLN A N 1
ATOM 2365 C CA . GLN A 1 306 ? 3.674 -6.810 -45.151 1.00 51.62 306 GLN A CA 1
ATOM 2366 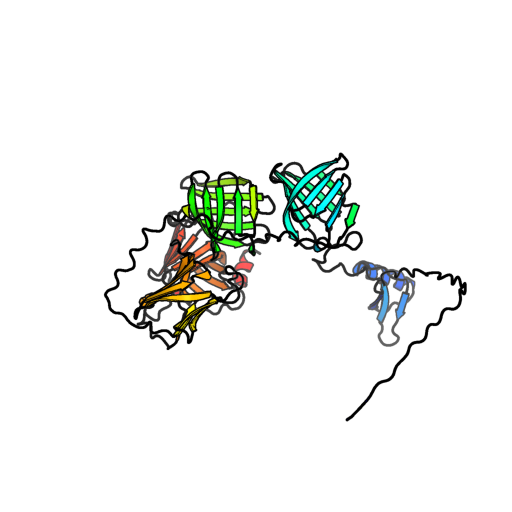C C . GLN A 1 306 ? 4.194 -8.266 -45.090 1.00 51.62 306 GLN A C 1
ATOM 2368 O O . GLN A 1 306 ? 3.716 -9.133 -45.820 1.00 51.62 306 GLN A O 1
ATOM 2373 N N . GLU A 1 307 ? 5.184 -8.558 -44.253 1.00 55.06 307 GLU A N 1
ATOM 2374 C CA . GLU A 1 307 ? 5.697 -9.896 -43.994 1.00 55.06 307 GLU A CA 1
ATOM 2375 C C . GLU A 1 307 ? 4.898 -10.523 -42.848 1.00 55.06 307 GLU A C 1
ATOM 2377 O O . GLU A 1 307 ? 5.318 -10.592 -41.698 1.00 55.06 307 GLU A O 1
ATOM 2382 N N . SER A 1 308 ? 3.692 -10.977 -43.194 1.00 60.00 308 SER A N 1
ATOM 2383 C CA . SER A 1 308 ? 2.891 -11.892 -42.377 1.00 60.00 308 SER A CA 1
ATOM 2384 C C . SER A 1 308 ? 3.736 -13.124 -42.024 1.00 60.00 308 SER A C 1
ATOM 2386 O O . SER A 1 308 ? 3.930 -14.001 -42.870 1.00 60.00 308 SER A O 1
ATOM 2388 N N . GLY A 1 309 ? 4.215 -13.197 -40.785 1.00 75.31 309 GLY A N 1
ATOM 2389 C CA . GLY A 1 309 ? 4.961 -14.327 -40.237 1.00 75.31 309 GLY A CA 1
ATOM 2390 C C . GLY A 1 309 ? 4.324 -14.830 -38.944 1.00 75.31 309 GLY A C 1
ATOM 2391 O O . GLY A 1 309 ? 3.810 -14.047 -38.146 1.00 75.31 309 GLY A O 1
ATOM 2392 N N . ASP A 1 310 ? 4.349 -16.144 -38.730 1.00 86.25 310 ASP A N 1
ATOM 2393 C CA . ASP A 1 310 ? 3.925 -16.720 -37.455 1.00 86.25 310 ASP A CA 1
ATOM 2394 C C . ASP A 1 310 ? 4.933 -16.341 -36.362 1.00 86.25 310 ASP A C 1
ATOM 2396 O O . ASP A 1 310 ? 6.134 -16.584 -36.513 1.00 86.25 310 ASP A O 1
ATOM 2400 N N . PHE A 1 311 ? 4.442 -15.785 -35.251 1.00 89.94 311 PHE A N 1
ATOM 2401 C CA . PHE A 1 311 ? 5.270 -15.515 -34.083 1.00 89.94 311 PHE A CA 1
ATOM 2402 C C . PHE A 1 311 ? 5.905 -16.821 -33.587 1.00 89.94 311 PHE A C 1
ATOM 2404 O O . PHE A 1 311 ? 5.185 -17.804 -33.367 1.00 89.94 311 PHE A O 1
ATOM 2411 N N . PRO A 1 312 ? 7.238 -16.870 -33.415 1.00 90.00 312 PRO A N 1
ATOM 2412 C CA . PRO A 1 312 ? 7.960 -18.133 -33.296 1.00 90.00 312 PRO A CA 1
ATOM 2413 C C . PRO A 1 312 ? 7.825 -18.792 -31.920 1.00 90.00 312 PRO A C 1
ATOM 2415 O O . PRO A 1 312 ? 8.228 -19.945 -31.762 1.00 90.00 312 PRO A O 1
ATOM 2418 N N . LEU A 1 313 ? 7.292 -18.084 -30.917 1.00 90.88 313 LEU A N 1
ATOM 2419 C CA . LEU A 1 313 ? 7.171 -18.604 -29.557 1.00 90.88 313 LEU A CA 1
ATOM 2420 C C . LEU A 1 313 ? 5.819 -19.285 -29.309 1.00 90.88 313 LEU A C 1
ATOM 2422 O O . LEU A 1 313 ? 4.767 -18.831 -29.752 1.00 90.88 313 LEU A O 1
ATOM 2426 N N . GLU A 1 314 ? 5.850 -20.345 -28.508 1.00 92.56 314 GLU A N 1
ATOM 2427 C CA . GLU A 1 314 ? 4.686 -21.015 -27.920 1.00 92.56 314 GLU A CA 1
ATOM 2428 C C . GLU A 1 314 ? 4.448 -20.583 -26.470 1.00 92.56 314 GLU A C 1
ATOM 2430 O O . GLU A 1 314 ? 3.328 -20.645 -25.970 1.00 92.56 314 GLU A O 1
ATOM 2435 N N . SER A 1 315 ? 5.498 -20.168 -25.761 1.00 92.56 315 SER A N 1
ATOM 2436 C CA . SER A 1 315 ? 5.376 -19.588 -24.423 1.00 92.56 315 SER A CA 1
ATOM 2437 C C . SER A 1 315 ? 6.588 -18.737 -24.078 1.00 92.56 315 SER A C 1
ATOM 2439 O O . SER A 1 315 ? 7.673 -18.945 -24.624 1.00 92.56 315 SER A O 1
ATOM 2441 N N . PHE A 1 316 ? 6.415 -17.799 -23.155 1.00 92.19 316 PHE A N 1
ATOM 2442 C CA . PHE A 1 316 ? 7.512 -17.023 -22.595 1.00 92.19 316 PHE A CA 1
ATOM 2443 C C . PHE A 1 316 ? 7.233 -16.624 -21.149 1.00 92.19 316 PHE A C 1
ATOM 2445 O O . PHE A 1 316 ? 6.113 -16.267 -20.783 1.00 92.19 316 PHE A O 1
ATOM 2452 N N . HIS A 1 317 ? 8.265 -16.688 -20.318 1.00 86.81 317 HIS A N 1
ATOM 2453 C CA . HIS A 1 317 ? 8.218 -16.181 -18.956 1.00 86.81 317 HIS A CA 1
ATOM 2454 C C . HIS A 1 317 ? 8.629 -14.715 -18.927 1.00 86.81 317 HIS A C 1
ATOM 2456 O O . HIS A 1 317 ? 9.481 -14.275 -19.698 1.00 86.81 317 HIS A O 1
ATOM 2462 N N . TYR A 1 318 ? 8.067 -13.993 -17.973 1.00 85.56 318 TYR A N 1
ATOM 2463 C CA . TYR A 1 318 ? 8.510 -12.671 -17.564 1.00 85.56 318 TYR A CA 1
ATOM 2464 C C . TYR A 1 318 ? 8.659 -12.649 -16.038 1.00 85.56 318 TYR A C 1
ATOM 2466 O O . TYR A 1 318 ? 8.276 -13.612 -15.368 1.00 85.56 318 TYR A O 1
ATOM 2474 N N . ARG A 1 319 ? 9.228 -11.576 -15.468 1.00 73.00 319 ARG A N 1
ATOM 2475 C CA . ARG A 1 319 ? 9.508 -11.474 -14.015 1.00 73.00 319 ARG A CA 1
ATOM 2476 C C . ARG A 1 319 ? 8.308 -11.878 -13.148 1.00 73.00 319 ARG A C 1
ATOM 2478 O O . ARG A 1 319 ? 8.479 -12.572 -12.149 1.00 73.00 319 ARG A O 1
ATOM 2485 N N . ASN A 1 320 ? 7.107 -11.500 -13.581 1.00 75.44 320 ASN A N 1
ATOM 2486 C CA . ASN A 1 320 ? 5.872 -11.656 -12.822 1.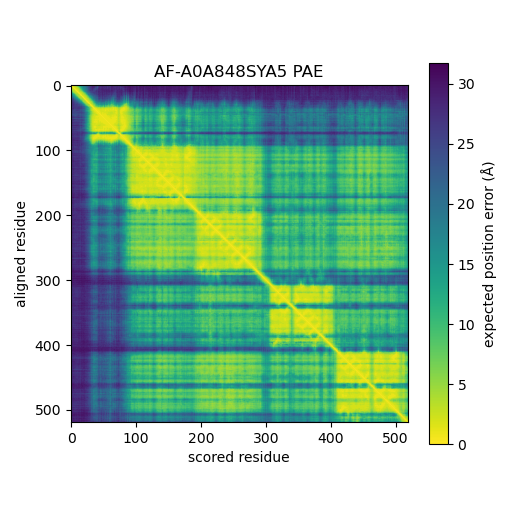00 75.44 320 ASN A CA 1
ATOM 2487 C C . ASN A 1 320 ? 4.884 -12.640 -13.470 1.00 75.44 320 ASN A C 1
ATOM 2489 O O . ASN A 1 320 ? 3.690 -12.525 -13.216 1.00 75.44 320 ASN A O 1
ATOM 2493 N N . GLY A 1 321 ? 5.313 -13.595 -14.306 1.00 86.50 321 GLY A N 1
ATOM 2494 C CA . GLY A 1 321 ? 4.392 -14.613 -14.828 1.00 86.50 321 GLY A CA 1
ATOM 2495 C C . GLY A 1 321 ? 4.826 -15.337 -16.098 1.00 86.50 321 GLY A C 1
ATOM 2496 O O . GLY A 1 321 ? 6.010 -15.442 -16.421 1.00 86.50 321 GLY A O 1
ATOM 2497 N N . LEU A 1 322 ? 3.836 -15.894 -16.794 1.00 91.06 322 LEU A N 1
ATOM 2498 C CA . LEU A 1 322 ? 3.998 -16.720 -17.988 1.00 91.06 322 LEU A CA 1
ATOM 2499 C C . LEU A 1 322 ? 2.920 -16.385 -19.017 1.00 91.06 322 LEU A C 1
ATOM 2501 O O . LEU A 1 322 ? 1.739 -16.387 -18.686 1.00 91.06 322 LEU A O 1
ATOM 2505 N N . PHE A 1 323 ? 3.316 -16.184 -20.268 1.00 94.75 323 PHE A N 1
ATOM 2506 C CA . PHE A 1 323 ? 2.419 -16.246 -21.417 1.00 94.75 323 PHE A CA 1
ATOM 2507 C C . PHE A 1 323 ? 2.553 -17.599 -22.107 1.00 94.75 323 PHE A C 1
ATOM 2509 O O . PHE A 1 323 ? 3.658 -18.103 -22.302 1.00 94.75 323 PHE A O 1
ATOM 2516 N N . MET A 1 324 ? 1.430 -18.191 -22.500 1.00 95.94 324 MET A N 1
ATOM 2517 C CA . MET A 1 324 ? 1.383 -19.479 -23.184 1.00 95.94 324 MET A CA 1
ATOM 2518 C C . MET A 1 324 ? 0.318 -19.470 -24.274 1.00 95.94 324 MET A C 1
ATOM 2520 O O . MET A 1 324 ? -0.839 -19.141 -24.017 1.00 95.94 324 MET A O 1
ATOM 2524 N N . ARG A 1 325 ? 0.693 -19.899 -25.476 1.00 95.75 325 ARG A N 1
ATOM 2525 C CA . ARG A 1 325 ? -0.224 -20.129 -26.586 1.00 95.75 325 ARG A CA 1
ATOM 2526 C C . ARG A 1 325 ? -1.083 -21.360 -26.300 1.00 95.75 325 ARG A C 1
ATOM 2528 O O . ARG A 1 325 ? -0.583 -22.443 -26.001 1.00 95.75 325 ARG A O 1
ATOM 2535 N N . LEU A 1 326 ? -2.394 -21.191 -26.377 1.00 96.12 326 LEU A N 1
ATOM 2536 C CA . LEU A 1 326 ? -3.381 -22.252 -26.228 1.00 96.12 326 LEU A CA 1
ATOM 2537 C C . LEU A 1 326 ? -3.554 -23.016 -27.551 1.00 96.12 326 LEU A C 1
ATOM 2539 O O . LEU A 1 326 ? -3.312 -22.456 -28.623 1.00 96.12 326 LEU A O 1
ATOM 2543 N N . PRO A 1 327 ? -4.074 -24.259 -27.521 1.00 94.50 327 PRO A N 1
ATOM 2544 C CA . PRO A 1 327 ? -4.406 -25.000 -28.742 1.00 94.50 327 PRO A CA 1
ATOM 2545 C C . PRO A 1 327 ? -5.406 -24.284 -29.664 1.00 94.50 327 PRO A C 1
ATOM 2547 O O . PRO A 1 327 ? -5.453 -24.579 -30.854 1.00 94.50 327 PRO A O 1
ATOM 2550 N N . SER A 1 328 ? -6.204 -23.349 -29.131 1.00 94.31 328 SER A N 1
ATOM 2551 C CA . SER A 1 328 ? -7.118 -22.498 -29.906 1.00 94.31 328 SER A CA 1
ATOM 2552 C C . SER A 1 328 ? -6.409 -21.403 -30.714 1.00 94.31 328 SER A C 1
ATOM 2554 O O . SER A 1 328 ? -7.053 -20.741 -31.519 1.00 94.31 328 SER A O 1
ATOM 2556 N N . GLY A 1 329 ? -5.106 -21.190 -30.503 1.00 93.06 329 GLY A N 1
ATOM 2557 C CA . GLY A 1 329 ? -4.333 -20.095 -31.093 1.00 93.06 329 GLY A CA 1
ATOM 2558 C C . GLY A 1 329 ? -4.343 -18.804 -30.269 1.00 93.06 329 GLY A C 1
ATOM 2559 O O . GLY A 1 329 ? -3.514 -17.934 -30.525 1.00 93.06 329 GLY A O 1
ATOM 2560 N N . GLN A 1 330 ? -5.218 -18.705 -29.265 1.00 96.38 330 GLN A N 1
ATOM 2561 C CA . GLN A 1 330 ? -5.226 -17.623 -28.279 1.00 96.38 330 GLN A CA 1
ATOM 2562 C C . GLN A 1 330 ? -4.008 -17.704 -27.359 1.00 96.38 330 GLN A C 1
ATOM 2564 O O . GLN A 1 330 ? -3.395 -18.761 -27.211 1.00 96.38 330 GLN A O 1
ATOM 2569 N N . TRP A 1 331 ? -3.686 -16.601 -26.699 1.00 96.69 331 TRP A N 1
ATOM 2570 C CA . TRP A 1 331 ? -2.623 -16.534 -25.707 1.00 96.69 331 TRP A CA 1
ATOM 2571 C C . TRP A 1 331 ? -3.204 -16.384 -24.316 1.00 96.69 331 TRP A C 1
ATOM 2573 O O . TRP A 1 331 ? -4.178 -15.673 -24.108 1.00 96.69 331 TRP A O 1
ATOM 2583 N N . ARG A 1 332 ? -2.600 -17.065 -23.355 1.00 94.81 332 ARG A N 1
ATOM 2584 C CA . ARG A 1 332 ? -2.989 -17.006 -21.956 1.00 94.81 332 ARG A CA 1
ATOM 2585 C C . ARG A 1 332 ? -1.854 -16.438 -21.129 1.00 94.81 332 ARG A C 1
ATOM 2587 O O . ARG A 1 332 ? -0.761 -16.997 -21.163 1.00 94.81 332 ARG A O 1
ATOM 2594 N N . GLN A 1 333 ? -2.139 -15.408 -20.345 1.00 92.69 333 GLN A N 1
ATOM 2595 C CA . GLN A 1 333 ? -1.262 -14.918 -19.293 1.00 92.69 333 GLN A CA 1
ATOM 2596 C C . GLN A 1 333 ? -1.653 -15.542 -17.953 1.00 92.69 333 GLN A C 1
ATOM 2598 O O . GLN A 1 333 ? -2.791 -15.432 -17.493 1.00 92.69 333 GLN A O 1
ATOM 2603 N N . SER A 1 334 ? -0.677 -16.167 -17.311 1.00 89.12 334 SER A N 1
ATOM 2604 C CA . SER A 1 334 ? -0.749 -16.661 -15.943 1.00 89.12 334 SER A CA 1
ATOM 2605 C C . SER A 1 334 ? 0.199 -15.814 -15.083 1.00 89.12 334 SER A C 1
ATOM 2607 O O . SER A 1 334 ? 1.413 -16.053 -15.121 1.00 89.12 334 SER A O 1
ATOM 2609 N N . PRO A 1 335 ? -0.303 -14.812 -14.336 1.00 81.25 335 PRO A N 1
ATOM 2610 C CA . PRO A 1 335 ? 0.537 -14.017 -13.449 1.00 81.25 335 PRO A CA 1
ATOM 2611 C C . PRO A 1 335 ? 1.163 -14.893 -12.351 1.00 81.25 335 PRO A C 1
ATOM 2613 O O . PRO A 1 335 ? 0.578 -15.866 -11.869 1.00 81.25 335 PRO A O 1
ATOM 2616 N N . GLY A 1 336 ? 2.397 -14.569 -11.981 1.00 74.50 336 GLY A N 1
ATOM 2617 C CA . GLY A 1 336 ? 3.163 -15.222 -10.930 1.00 74.50 336 GLY A CA 1
ATOM 2618 C C . GLY A 1 336 ? 2.618 -14.890 -9.540 1.00 74.50 336 GLY A C 1
ATOM 2619 O O . GLY A 1 336 ? 1.935 -13.890 -9.328 1.00 74.50 336 GLY A O 1
ATOM 2620 N N . ARG A 1 337 ? 2.939 -15.735 -8.552 1.00 57.59 337 ARG A N 1
ATOM 2621 C CA . ARG A 1 337 ? 2.584 -15.493 -7.144 1.00 57.59 337 ARG A CA 1
ATOM 2622 C C . ARG A 1 337 ? 3.205 -14.174 -6.665 1.00 57.59 337 ARG A C 1
ATOM 2624 O O . ARG A 1 337 ? 4.418 -14.113 -6.507 1.00 57.59 337 ARG A O 1
ATOM 2631 N N . GLY A 1 338 ? 2.375 -13.174 -6.375 1.00 58.31 338 GLY A N 1
ATOM 2632 C CA . GLY A 1 338 ? 2.792 -11.916 -5.741 1.00 58.31 338 GLY A CA 1
ATOM 2633 C C . GLY A 1 338 ? 2.363 -10.657 -6.490 1.00 58.31 338 GLY A C 1
ATOM 2634 O O . GLY A 1 338 ? 2.219 -9.619 -5.858 1.00 58.31 338 GLY A O 1
ATOM 2635 N N . ASP A 1 339 ? 2.075 -10.756 -7.789 1.00 51.06 339 ASP A N 1
ATOM 2636 C CA . ASP A 1 339 ? 1.495 -9.653 -8.560 1.00 51.06 339 ASP A CA 1
ATOM 2637 C C . ASP A 1 339 ? -0.036 -9.766 -8.522 1.00 51.06 339 ASP A C 1
ATOM 2639 O O . ASP A 1 339 ? -0.692 -10.293 -9.417 1.00 51.06 339 ASP A O 1
ATOM 2643 N N . SER A 1 340 ? -0.603 -9.387 -7.377 1.00 45.88 340 SER A N 1
ATOM 2644 C CA . SER A 1 340 ? -2.038 -9.457 -7.076 1.00 45.88 340 SER A CA 1
ATOM 2645 C C . SER A 1 340 ? -2.852 -8.320 -7.703 1.00 45.88 340 SER A C 1
ATOM 2647 O O . SER A 1 340 ? -4.052 -8.224 -7.439 1.00 45.88 340 SER A O 1
ATOM 2649 N N . SER A 1 341 ? -2.225 -7.450 -8.506 1.00 47.16 341 SER A N 1
ATOM 2650 C CA . SER A 1 341 ? -2.870 -6.266 -9.089 1.00 47.16 341 SER A CA 1
ATOM 2651 C C . SER A 1 341 ? -4.040 -6.640 -10.013 1.00 47.16 341 SER A C 1
ATOM 2653 O O . SER A 1 341 ? -5.116 -6.037 -9.935 1.00 47.16 341 SER A O 1
ATOM 2655 N N . VAL A 1 342 ? -3.904 -7.737 -10.765 1.00 53.22 342 VAL A N 1
ATOM 2656 C CA . VAL A 1 342 ? -5.039 -8.444 -11.368 1.00 53.22 342 VAL A CA 1
ATOM 2657 C C . VAL A 1 342 ? -5.519 -9.489 -10.362 1.00 53.22 342 VAL A C 1
ATOM 2659 O O . VAL A 1 342 ? -5.059 -10.632 -10.355 1.00 53.22 342 VAL A O 1
ATOM 2662 N N . ARG A 1 343 ? -6.419 -9.092 -9.452 1.00 52.09 343 ARG A N 1
ATOM 2663 C CA . ARG A 1 343 ? -7.042 -10.001 -8.478 1.00 52.09 343 ARG A CA 1
ATOM 2664 C C . ARG A 1 343 ? -7.815 -11.116 -9.209 1.00 52.09 343 ARG A C 1
ATOM 2666 O O . ARG A 1 343 ? -9.015 -11.012 -9.421 1.00 52.09 343 ARG A O 1
ATOM 2673 N N . GLY A 1 344 ? -7.132 -12.219 -9.521 1.00 53.94 344 GLY A N 1
ATOM 2674 C CA . GLY A 1 344 ? -7.729 -13.557 -9.545 1.00 53.94 344 GLY A CA 1
ATOM 2675 C C . GLY A 1 344 ? -8.130 -14.183 -10.885 1.00 53.94 344 GLY A C 1
ATOM 2676 O O . GLY A 1 344 ? -8.972 -15.078 -10.851 1.00 53.94 344 GLY A O 1
ATOM 2677 N N . GLY A 1 345 ? -7.544 -13.811 -12.028 1.00 70.12 345 GLY A N 1
ATOM 2678 C CA . GLY A 1 345 ? -7.877 -14.447 -13.314 1.00 70.12 345 GLY A CA 1
ATOM 2679 C C . GLY A 1 345 ? -6.677 -14.720 -14.218 1.00 70.12 345 GLY A C 1
ATOM 2680 O O . GLY A 1 345 ? -5.751 -13.918 -14.286 1.00 70.12 345 GLY A O 1
ATOM 2681 N N . GLU A 1 346 ? -6.699 -15.856 -14.920 1.00 86.00 346 GLU A N 1
ATOM 2682 C CA . GLU A 1 346 ? -5.902 -16.021 -16.141 1.00 86.00 346 GLU A CA 1
ATOM 2683 C C . GLU A 1 346 ? -6.460 -15.050 -17.192 1.00 86.00 346 GLU A C 1
ATOM 2685 O O . GLU A 1 346 ? -7.669 -15.046 -17.425 1.00 86.00 346 GLU A O 1
ATOM 2690 N N . LEU A 1 347 ? -5.614 -14.237 -17.828 1.00 89.88 347 LEU A N 1
ATOM 2691 C CA . LEU A 1 347 ? -6.054 -13.367 -18.922 1.00 89.88 347 LEU A CA 1
ATOM 2692 C C . LEU A 1 347 ? -5.904 -14.118 -20.241 1.00 89.88 347 LEU A C 1
ATOM 2694 O O . LEU A 1 347 ? -4.834 -14.650 -20.540 1.00 89.88 347 LEU A O 1
ATOM 2698 N N . VAL A 1 348 ? -6.977 -14.176 -21.026 1.00 93.81 348 VAL A N 1
ATOM 2699 C CA . VAL A 1 348 ? -6.964 -14.756 -22.373 1.00 93.81 348 VAL A CA 1
ATOM 2700 C C . VAL A 1 348 ? -6.990 -13.629 -23.396 1.00 93.81 348 VAL A C 1
ATOM 2702 O O . VAL A 1 348 ? -7.773 -12.685 -23.278 1.00 93.81 348 VAL A O 1
ATOM 2705 N N . TYR A 1 349 ? -6.122 -13.749 -24.393 1.00 95.19 349 TYR A N 1
ATOM 2706 C CA . TYR A 1 349 ? -5.905 -12.781 -25.448 1.00 95.19 349 TYR A CA 1
ATOM 2707 C C . TYR A 1 349 ? -6.096 -13.415 -26.823 1.00 95.19 349 TYR A C 1
ATOM 2709 O O . TYR A 1 349 ? -5.572 -14.495 -27.113 1.00 95.19 349 TYR A O 1
ATOM 2717 N N . ASP A 1 350 ? -6.767 -12.686 -27.700 1.00 94.69 350 ASP A N 1
ATOM 2718 C CA . ASP A 1 350 ? -6.799 -12.940 -29.130 1.00 94.69 350 ASP A CA 1
ATOM 2719 C C . ASP A 1 350 ? -5.600 -12.279 -29.813 1.00 94.69 350 ASP A C 1
ATOM 2721 O O . ASP A 1 350 ? -5.179 -11.180 -29.448 1.00 94.69 350 ASP A O 1
ATOM 2725 N N . VAL A 1 351 ? -5.047 -12.936 -30.832 1.00 94.44 351 VAL A N 1
ATOM 2726 C CA . VAL A 1 351 ? -3.969 -12.363 -31.648 1.00 94.44 351 VAL A CA 1
ATOM 2727 C C . VAL A 1 351 ? -4.560 -11.299 -32.572 1.00 94.44 351 VAL A C 1
ATOM 2729 O O . VAL A 1 351 ? -5.464 -11.588 -33.358 1.00 94.44 351 VAL A O 1
ATOM 2732 N N . ARG A 1 352 ? -4.051 -10.069 -32.482 1.00 93.31 352 ARG A N 1
ATOM 2733 C CA . ARG A 1 352 ? -4.407 -8.953 -33.370 1.00 93.31 352 ARG A CA 1
ATOM 2734 C C . ARG A 1 352 ? -3.409 -8.807 -34.509 1.00 93.31 352 ARG A C 1
ATOM 2736 O O . ARG A 1 352 ? -3.825 -8.684 -35.657 1.00 93.31 352 ARG A O 1
ATOM 2743 N N . GLU A 1 353 ? -2.122 -8.879 -34.190 1.00 89.38 353 GLU A N 1
ATOM 2744 C CA . GLU A 1 353 ? -1.025 -8.839 -35.155 1.00 89.38 353 GLU A CA 1
ATOM 2745 C C . GLU A 1 353 ? 0.061 -9.834 -34.742 1.00 89.38 353 GLU A C 1
ATOM 2747 O O . GLU A 1 353 ? 0.280 -10.083 -33.557 1.00 89.38 353 GLU A O 1
ATOM 2752 N N . SER A 1 354 ? 0.717 -10.437 -35.729 1.00 91.19 354 SER A N 1
ATOM 2753 C CA . SER A 1 354 ? 1.811 -11.381 -35.527 1.00 91.19 354 SER A CA 1
ATOM 2754 C C . SER A 1 354 ? 2.805 -11.237 -36.671 1.00 91.19 354 SER A C 1
ATOM 2756 O O . SER A 1 354 ? 2.420 -11.260 -37.841 1.00 91.19 354 SER A O 1
ATOM 2758 N N . SER A 1 355 ? 4.077 -11.135 -36.315 1.00 90.12 355 SER A N 1
ATOM 2759 C CA . SER A 1 355 ? 5.228 -11.239 -37.203 1.00 90.12 355 SER A CA 1
ATOM 2760 C C . SER A 1 355 ? 6.276 -12.153 -36.559 1.00 90.12 355 SER A C 1
ATOM 2762 O O . SER A 1 355 ? 6.052 -12.717 -35.488 1.00 90.12 355 SER A O 1
ATOM 2764 N N . VAL A 1 356 ? 7.436 -12.312 -37.197 1.00 87.06 356 VAL A N 1
ATOM 2765 C CA . VAL A 1 356 ? 8.548 -13.085 -36.617 1.00 87.06 356 VAL A CA 1
ATOM 2766 C C . VAL A 1 356 ? 9.160 -12.430 -35.375 1.00 87.06 356 VAL A C 1
ATOM 2768 O O . VAL A 1 356 ? 9.731 -13.140 -34.554 1.00 87.06 356 VAL A O 1
ATOM 2771 N N . ASP A 1 357 ? 9.004 -11.112 -35.222 1.00 87.94 357 ASP A N 1
ATOM 2772 C CA . ASP A 1 357 ? 9.626 -10.322 -34.154 1.00 87.94 357 ASP A CA 1
ATOM 2773 C C . ASP A 1 357 ? 8.605 -9.706 -33.192 1.00 87.94 357 ASP A C 1
ATOM 2775 O O . ASP A 1 357 ? 8.951 -9.407 -32.049 1.00 87.94 357 ASP A O 1
ATOM 2779 N N . THR A 1 358 ? 7.353 -9.539 -33.623 1.00 88.44 358 THR A N 1
ATOM 2780 C CA . THR A 1 358 ? 6.329 -8.802 -32.878 1.00 88.44 358 THR A CA 1
ATOM 2781 C C . THR A 1 358 ? 5.048 -9.614 -32.737 1.00 88.44 358 THR A C 1
ATOM 2783 O O . THR A 1 358 ? 4.584 -10.243 -33.688 1.00 88.44 358 THR A O 1
ATOM 2786 N N . LEU A 1 359 ? 4.438 -9.572 -31.554 1.00 92.88 359 LEU A N 1
ATOM 2787 C CA . LEU A 1 359 ? 3.119 -10.139 -31.290 1.00 92.88 359 LEU A CA 1
ATOM 2788 C C . LEU A 1 359 ? 2.254 -9.104 -30.579 1.00 92.88 359 LEU A C 1
ATOM 2790 O O . LEU A 1 359 ? 2.593 -8.676 -29.480 1.00 92.88 359 LEU A O 1
ATOM 2794 N N . ILE A 1 360 ? 1.120 -8.751 -31.181 1.00 91.69 360 ILE A N 1
ATOM 2795 C CA . ILE A 1 360 ? 0.111 -7.888 -30.567 1.00 91.69 360 ILE A CA 1
ATOM 2796 C C . ILE A 1 360 ? -1.102 -8.740 -30.214 1.00 91.69 360 ILE A C 1
ATOM 2798 O O . ILE A 1 360 ? -1.731 -9.376 -31.064 1.00 91.69 360 ILE A O 1
ATOM 2802 N N . LEU A 1 361 ? -1.430 -8.736 -28.934 1.00 94.06 361 LEU A N 1
ATOM 2803 C CA . LEU A 1 361 ? -2.477 -9.505 -28.286 1.00 94.06 361 LEU A CA 1
ATOM 2804 C C . LEU A 1 361 ? -3.557 -8.561 -27.759 1.00 94.06 361 LEU A C 1
ATOM 2806 O O . LEU A 1 361 ? -3.242 -7.442 -27.374 1.00 94.06 361 LEU A O 1
ATOM 2810 N N . TYR A 1 362 ? -4.811 -9.007 -27.697 1.00 92.62 362 TYR A N 1
ATOM 2811 C CA . TYR A 1 362 ? -5.914 -8.242 -27.111 1.00 92.62 362 TYR A CA 1
ATOM 2812 C C . TYR A 1 362 ? -6.879 -9.128 -26.325 1.00 92.62 362 TYR A C 1
ATOM 2814 O O . TYR A 1 362 ? -7.385 -10.113 -26.853 1.00 92.62 362 TYR A O 1
ATOM 2822 N N . SER A 1 363 ? -7.174 -8.755 -25.085 1.00 91.38 363 SER A N 1
ATOM 2823 C CA . SER A 1 363 ? -8.201 -9.384 -24.258 1.00 91.38 363 SER A CA 1
ATOM 2824 C C . SER A 1 363 ? -9.470 -8.533 -24.298 1.00 91.38 363 SER A C 1
ATOM 2826 O O . SER A 1 363 ? -9.503 -7.447 -23.723 1.00 91.38 363 SER A O 1
ATOM 2828 N N . GLU A 1 364 ? -10.516 -9.013 -24.978 1.00 85.88 364 GLU A N 1
ATOM 2829 C CA . GLU A 1 364 ? -11.799 -8.296 -25.101 1.00 85.88 364 GLU A CA 1
ATOM 2830 C C . GLU A 1 364 ? -12.522 -8.164 -23.758 1.00 85.88 364 GLU A C 1
ATOM 2832 O O . GLU A 1 364 ? -13.061 -7.106 -23.452 1.00 85.88 364 GLU A O 1
ATOM 2837 N N . GLU A 1 365 ? -12.484 -9.212 -22.931 1.00 84.75 365 GLU A N 1
ATOM 2838 C CA . GLU A 1 365 ? -13.131 -9.226 -21.613 1.00 84.75 365 GLU A CA 1
ATOM 2839 C C . GLU A 1 365 ? -12.605 -8.119 -20.691 1.00 84.75 365 GLU A C 1
ATOM 2841 O O . GLU A 1 365 ? -13.366 -7.553 -19.906 1.00 84.75 365 GLU A O 1
ATOM 2846 N N . HIS A 1 366 ? -11.314 -7.803 -20.807 1.00 81.50 366 HIS A N 1
ATOM 2847 C CA . HIS A 1 366 ? -10.629 -6.862 -19.925 1.00 81.50 366 HIS A CA 1
ATOM 2848 C C . HIS A 1 366 ? -10.291 -5.536 -20.613 1.00 81.50 366 HIS A C 1
ATOM 2850 O O . HIS A 1 366 ? -9.915 -4.592 -19.930 1.00 81.50 366 HIS A O 1
ATOM 2856 N N . GLY A 1 367 ? -10.424 -5.451 -21.941 1.00 82.62 367 GLY A N 1
ATOM 2857 C CA . GLY A 1 367 ? -10.066 -4.266 -22.713 1.00 82.62 367 GLY A CA 1
ATOM 2858 C C . GLY A 1 367 ? -8.576 -3.940 -22.628 1.00 82.62 367 GLY A C 1
ATOM 2859 O O . GLY A 1 367 ? -8.227 -2.796 -22.364 1.00 82.62 367 GLY A O 1
ATOM 2860 N N . VAL A 1 368 ? -7.696 -4.927 -22.817 1.00 83.94 368 VAL A N 1
ATOM 2861 C CA . VAL A 1 368 ? -6.238 -4.749 -22.661 1.00 83.94 368 VAL A CA 1
ATOM 2862 C C . VAL A 1 368 ? -5.461 -5.352 -23.826 1.00 83.94 368 VAL A C 1
ATOM 2864 O O . VAL A 1 368 ? -5.806 -6.426 -24.317 1.00 83.94 368 VAL A O 1
ATOM 2867 N N . TYR A 1 369 ? -4.402 -4.677 -24.258 1.00 87.50 369 TYR A N 1
ATOM 2868 C CA . TYR A 1 369 ? -3.434 -5.154 -25.234 1.00 87.50 369 TYR A CA 1
ATOM 2869 C C . TYR A 1 369 ? -2.183 -5.697 -24.548 1.00 87.50 369 TYR A C 1
ATOM 2871 O O . TYR A 1 369 ? -1.795 -5.220 -23.486 1.00 87.50 369 TYR A O 1
ATOM 2879 N N . ALA A 1 370 ? -1.520 -6.665 -25.170 1.00 90.94 370 ALA A N 1
ATOM 2880 C CA . ALA A 1 370 ? -0.137 -6.990 -24.846 1.00 90.94 370 ALA A CA 1
ATOM 2881 C C . ALA A 1 370 ? 0.698 -6.971 -26.127 1.00 90.94 370 ALA A C 1
ATOM 2883 O O . ALA A 1 370 ? 0.321 -7.583 -27.122 1.00 90.94 370 ALA A O 1
ATOM 2884 N N . GLU A 1 371 ? 1.811 -6.255 -26.106 1.00 91.62 371 GLU A N 1
ATOM 2885 C CA . GLU A 1 371 ? 2.774 -6.169 -27.197 1.00 91.62 371 GLU A CA 1
ATOM 2886 C C . GLU A 1 371 ? 4.044 -6.888 -26.775 1.00 91.62 371 GLU A C 1
ATOM 2888 O O . GLU A 1 371 ? 4.624 -6.598 -25.731 1.00 91.62 371 GLU A O 1
ATOM 2893 N N . VAL A 1 372 ? 4.485 -7.830 -27.594 1.00 90.88 372 VAL A N 1
ATOM 2894 C CA . VAL A 1 372 ? 5.724 -8.568 -27.387 1.00 90.88 372 VAL A CA 1
ATOM 2895 C C . VAL A 1 372 ? 6.667 -8.214 -28.520 1.00 90.88 372 VAL A C 1
ATOM 2897 O O . VAL A 1 372 ? 6.303 -8.409 -29.675 1.00 90.88 372 VAL A O 1
ATOM 2900 N N . ILE A 1 373 ? 7.867 -7.734 -28.203 1.00 86.56 373 ILE A N 1
ATOM 2901 C CA . ILE A 1 373 ? 8.912 -7.412 -29.183 1.00 86.56 373 ILE A CA 1
ATOM 2902 C C . ILE A 1 373 ? 10.140 -8.256 -28.844 1.00 86.56 373 ILE A C 1
ATOM 2904 O O . ILE A 1 373 ? 10.837 -8.012 -27.856 1.00 86.56 373 ILE A O 1
ATOM 2908 N N . LEU A 1 374 ? 10.394 -9.292 -29.645 1.00 84.06 374 LEU A N 1
ATOM 2909 C CA . LEU A 1 374 ? 11.468 -10.255 -29.405 1.00 84.06 374 LEU A CA 1
ATOM 2910 C C . LEU A 1 374 ? 12.869 -9.631 -29.475 1.00 84.06 374 LEU A C 1
ATOM 2912 O O . LEU A 1 374 ? 13.643 -9.882 -28.551 1.00 84.06 374 LEU A O 1
ATOM 2916 N N . PRO A 1 375 ? 13.231 -8.806 -30.476 1.00 78.00 375 PRO A N 1
ATOM 2917 C CA . PRO A 1 375 ? 14.567 -8.206 -30.524 1.00 78.00 375 PRO A CA 1
ATOM 2918 C C . PRO A 1 375 ? 14.967 -7.492 -29.223 1.00 78.00 375 PRO A C 1
ATOM 2920 O O . PRO A 1 375 ? 16.114 -7.602 -28.790 1.00 78.00 375 PRO A O 1
ATOM 2923 N N . ASP A 1 376 ? 13.991 -6.874 -28.554 1.00 71.56 376 ASP A N 1
ATOM 2924 C CA . ASP A 1 376 ? 14.185 -6.105 -27.323 1.00 71.56 376 ASP A CA 1
ATOM 2925 C C . ASP A 1 376 ? 13.881 -6.905 -26.046 1.00 71.56 376 ASP A C 1
ATOM 2927 O O . ASP A 1 376 ? 14.007 -6.388 -24.935 1.00 71.56 376 ASP A O 1
ATOM 2931 N N . ARG A 1 377 ? 13.476 -8.180 -26.175 1.00 82.19 377 ARG A N 1
ATOM 2932 C CA . ARG A 1 377 ? 12.933 -9.007 -25.079 1.00 82.19 377 ARG A CA 1
ATOM 2933 C C . ARG A 1 377 ? 11.846 -8.276 -24.291 1.00 82.19 377 ARG A C 1
ATOM 2935 O O . ARG A 1 377 ? 11.771 -8.410 -23.069 1.00 82.19 377 ARG A O 1
ATOM 2942 N N . TYR A 1 378 ? 11.027 -7.504 -24.984 1.00 83.19 378 TYR A N 1
ATOM 2943 C CA . TYR A 1 378 ? 10.069 -6.592 -24.389 1.00 83.19 378 TYR A CA 1
ATOM 2944 C C . TYR A 1 378 ? 8.671 -7.205 -24.372 1.00 83.19 378 TYR A C 1
ATOM 2946 O O . TYR A 1 378 ? 8.240 -7.827 -25.343 1.00 83.19 378 TYR A O 1
ATOM 2954 N N . LEU A 1 379 ? 7.969 -7.010 -23.261 1.00 88.31 379 LEU A N 1
ATOM 2955 C CA . LEU A 1 379 ? 6.536 -7.217 -23.116 1.00 88.31 379 LEU A CA 1
ATOM 2956 C C . LEU A 1 379 ? 5.934 -5.930 -22.544 1.00 88.31 379 LEU A C 1
ATOM 2958 O O . LEU A 1 379 ? 6.142 -5.618 -21.373 1.00 88.31 379 LEU A O 1
ATOM 2962 N N . GLY A 1 380 ? 5.175 -5.208 -23.354 1.00 83.69 380 GLY A N 1
ATOM 2963 C CA . GLY A 1 380 ? 4.292 -4.137 -22.912 1.00 83.69 380 GLY A CA 1
ATOM 2964 C C . GLY A 1 380 ? 2.887 -4.685 -22.699 1.00 83.69 380 GLY A C 1
ATOM 2965 O O . GLY A 1 380 ? 2.408 -5.482 -23.500 1.00 83.69 380 GLY A O 1
ATOM 2966 N N . ILE A 1 381 ? 2.210 -4.279 -21.632 1.00 83.06 381 ILE A N 1
ATOM 2967 C CA . ILE A 1 381 ? 0.773 -4.505 -21.459 1.00 83.06 381 ILE A CA 1
ATOM 2968 C C . ILE A 1 381 ? 0.116 -3.137 -21.327 1.00 83.06 381 ILE A C 1
ATOM 2970 O O . ILE A 1 381 ? 0.633 -2.287 -20.604 1.00 83.06 381 ILE A O 1
ATOM 2974 N N . PHE A 1 382 ? -0.981 -2.928 -22.047 1.00 79.31 382 PHE A N 1
ATOM 2975 C CA . PHE A 1 382 ? -1.641 -1.637 -22.214 1.00 79.31 382 PHE A CA 1
ATOM 2976 C C . PHE A 1 382 ? -3.142 -1.798 -22.002 1.00 79.31 382 PHE A C 1
ATOM 2978 O O . PHE A 1 382 ? -3.714 -2.801 -22.429 1.00 79.31 382 PHE A O 1
ATOM 2985 N N . SER A 1 383 ? -3.818 -0.817 -21.427 1.00 71.19 383 SER A N 1
ATOM 2986 C CA . SER A 1 383 ? -5.274 -0.716 -21.537 1.00 71.19 383 SER A CA 1
ATOM 2987 C C . SER A 1 383 ? -5.690 -0.294 -22.954 1.00 71.19 383 SER A C 1
ATOM 2989 O O . SER A 1 383 ? -4.884 0.183 -23.757 1.00 71.19 383 SER A O 1
ATOM 2991 N N . ALA A 1 384 ? -6.952 -0.533 -23.324 1.00 67.12 384 ALA A N 1
ATOM 2992 C CA . ALA A 1 384 ? -7.468 -0.272 -24.674 1.00 67.12 384 ALA A CA 1
ATOM 2993 C C . ALA A 1 384 ? -7.430 1.210 -25.087 1.00 67.12 384 ALA A C 1
ATOM 2995 O O . ALA A 1 384 ? -7.571 1.529 -26.266 1.00 67.12 384 ALA A O 1
ATOM 2996 N N . ASP A 1 385 ? -7.237 2.087 -24.115 1.00 60.19 385 ASP A N 1
ATOM 2997 C CA . ASP A 1 385 ? -7.048 3.527 -24.241 1.00 60.19 385 ASP A CA 1
ATOM 2998 C C . ASP A 1 385 ? -5.583 3.939 -24.540 1.00 60.19 385 ASP A C 1
ATOM 3000 O O . ASP A 1 385 ? -5.321 5.104 -24.851 1.00 60.19 385 ASP A O 1
ATOM 3004 N N . GLY A 1 386 ? -4.640 2.987 -24.535 1.00 50.97 386 GLY A N 1
ATOM 3005 C CA . GLY A 1 386 ? -3.239 3.186 -24.911 1.00 50.97 386 GLY A CA 1
ATOM 3006 C C . GLY A 1 386 ? -2.292 3.524 -23.757 1.00 50.97 386 GLY A C 1
ATOM 3007 O O . GLY A 1 386 ? -1.122 3.813 -24.015 1.00 50.97 386 GLY A O 1
ATOM 3008 N N . VAL A 1 387 ? -2.741 3.479 -22.498 1.00 53.34 387 VAL A N 1
ATOM 3009 C CA . VAL A 1 387 ? -1.834 3.667 -21.356 1.00 53.34 387 VAL A CA 1
ATOM 3010 C C . VAL A 1 387 ? -0.935 2.446 -21.221 1.00 53.34 387 VAL A C 1
ATOM 3012 O O . VAL A 1 387 ? -1.411 1.326 -21.045 1.00 53.34 387 VAL A O 1
ATOM 3015 N N . VAL A 1 388 ? 0.385 2.653 -21.297 1.00 54.94 388 VAL A N 1
ATOM 3016 C CA . VAL A 1 388 ? 1.363 1.590 -21.033 1.00 54.94 388 VAL A CA 1
ATOM 3017 C C . VAL A 1 388 ? 1.307 1.232 -19.558 1.00 54.94 388 VAL A C 1
ATOM 3019 O O . VAL A 1 388 ? 1.946 1.858 -18.714 1.00 54.94 388 VAL A O 1
ATOM 3022 N N . ASP A 1 389 ? 0.558 0.200 -19.240 1.00 61.97 389 ASP A N 1
ATOM 3023 C CA . ASP A 1 389 ? 0.285 -0.208 -17.881 1.00 61.97 389 ASP A CA 1
ATOM 3024 C C . ASP A 1 389 ? 1.504 -0.879 -17.244 1.00 61.97 389 ASP A C 1
ATOM 3026 O O . ASP A 1 389 ? 1.963 -0.461 -16.176 1.00 61.97 389 ASP A O 1
ATOM 3030 N N . GLN A 1 390 ? 2.111 -1.848 -17.931 1.00 66.19 390 GLN A N 1
ATOM 3031 C CA . GLN A 1 390 ? 3.284 -2.571 -17.436 1.00 66.19 390 GLN A CA 1
ATOM 3032 C C . GLN A 1 390 ? 4.292 -2.834 -18.549 1.00 66.19 390 GLN A C 1
ATOM 3034 O O . GLN A 1 390 ? 3.927 -3.076 -19.696 1.00 66.19 390 GLN A O 1
ATOM 3039 N N . GLN A 1 391 ? 5.573 -2.793 -18.188 1.00 73.94 391 GLN A N 1
ATOM 3040 C CA . GLN A 1 391 ? 6.674 -3.161 -19.066 1.00 73.94 391 GLN A CA 1
ATOM 3041 C C . GLN A 1 391 ? 7.488 -4.246 -18.380 1.00 73.94 391 GLN A C 1
ATOM 3043 O O . GLN A 1 391 ? 7.907 -4.107 -17.231 1.00 73.94 391 GLN A O 1
ATOM 3048 N N . TYR A 1 392 ? 7.684 -5.340 -19.092 1.00 77.62 392 TYR A N 1
ATOM 3049 C CA . TYR A 1 392 ? 8.340 -6.527 -18.602 1.00 77.62 392 TYR A CA 1
ATOM 3050 C C . TYR A 1 392 ? 9.411 -6.980 -19.565 1.00 77.62 392 TYR A C 1
ATOM 3052 O O . TYR A 1 392 ? 9.304 -6.811 -20.778 1.00 77.62 392 TYR A O 1
ATOM 3060 N N . GLN A 1 393 ? 10.405 -7.654 -19.002 1.00 75.38 393 GLN A N 1
ATOM 3061 C CA . GLN A 1 393 ? 11.373 -8.379 -19.790 1.00 75.38 393 GLN A CA 1
ATOM 3062 C C . GLN A 1 393 ? 11.007 -9.856 -19.895 1.00 75.38 393 GLN A C 1
ATOM 3064 O O . GLN A 1 393 ? 10.612 -10.493 -18.912 1.00 75.38 393 GLN A O 1
ATOM 3069 N N . LEU A 1 394 ? 11.207 -10.404 -21.088 1.00 82.38 394 LEU A N 1
ATOM 3070 C CA . LEU A 1 394 ? 11.125 -11.829 -21.359 1.00 82.38 394 LEU A CA 1
ATOM 3071 C C . LEU A 1 394 ? 12.372 -12.531 -20.807 1.00 82.38 394 LEU A C 1
ATOM 3073 O O . LEU A 1 394 ? 13.493 -12.266 -21.244 1.00 82.38 394 LEU A O 1
ATOM 3077 N N . THR A 1 395 ? 12.185 -13.429 -19.842 1.00 75.75 395 THR A N 1
ATOM 3078 C CA . THR A 1 395 ? 13.282 -14.133 -19.156 1.00 75.75 395 THR A CA 1
ATOM 3079 C C . THR A 1 395 ? 13.607 -15.467 -19.813 1.00 75.75 395 THR A C 1
ATOM 3081 O O . THR A 1 395 ? 14.771 -15.826 -19.968 1.00 75.75 395 THR A O 1
ATOM 3084 N N . THR A 1 396 ? 12.585 -16.210 -20.235 1.00 76.94 396 THR A N 1
ATOM 3085 C CA . THR A 1 396 ? 12.746 -17.470 -20.972 1.00 76.94 396 THR A CA 1
ATOM 3086 C C . THR A 1 396 ? 11.669 -17.587 -22.040 1.00 76.94 396 THR A C 1
ATOM 3088 O O . THR A 1 396 ? 10.575 -17.055 -21.876 1.00 76.94 396 THR A O 1
ATOM 3091 N N . ALA A 1 397 ? 11.973 -18.275 -23.135 1.00 80.56 397 ALA A N 1
ATOM 3092 C CA . ALA A 1 397 ? 11.081 -18.451 -24.274 1.00 80.56 397 ALA A CA 1
ATOM 3093 C C . ALA A 1 397 ? 11.127 -19.910 -24.740 1.00 80.56 397 ALA A C 1
ATOM 3095 O O . ALA A 1 397 ? 12.187 -20.532 -24.686 1.00 80.56 397 ALA A O 1
ATOM 3096 N N . ARG A 1 398 ? 9.987 -20.459 -25.171 1.00 78.44 398 ARG A N 1
ATOM 3097 C CA . ARG A 1 398 ? 9.890 -21.792 -25.785 1.00 78.44 398 ARG A CA 1
ATOM 3098 C C . ARG A 1 398 ? 9.205 -21.715 -27.151 1.00 78.44 398 ARG A C 1
ATOM 3100 O O . ARG A 1 398 ? 8.174 -21.044 -27.218 1.00 78.44 398 ARG A O 1
ATOM 3107 N N . PRO A 1 399 ? 9.687 -22.443 -28.181 1.00 80.75 399 PRO A N 1
ATOM 3108 C CA . PRO A 1 399 ? 10.968 -23.172 -28.219 1.00 80.75 399 PRO A CA 1
ATOM 3109 C C . PRO A 1 399 ? 12.154 -22.245 -27.914 1.00 80.75 399 PRO A C 1
ATOM 3111 O O . PRO A 1 399 ? 11.992 -21.030 -27.999 1.00 80.75 399 PRO A O 1
ATOM 3114 N N . ASP A 1 400 ? 13.293 -22.806 -27.484 1.00 73.81 400 ASP A N 1
ATOM 3115 C CA . ASP A 1 400 ? 14.462 -22.022 -27.058 1.00 73.81 400 ASP A CA 1
ATOM 3116 C C . ASP A 1 400 ? 14.828 -21.009 -28.151 1.00 73.81 400 ASP A C 1
ATOM 3118 O O . ASP A 1 400 ? 15.368 -21.357 -29.204 1.00 73.81 400 ASP A O 1
ATOM 3122 N N . TYR A 1 401 ? 14.480 -19.746 -27.913 1.00 70.00 401 TYR A N 1
ATOM 3123 C CA . TYR A 1 401 ? 14.750 -18.671 -28.847 1.00 70.00 401 TYR A CA 1
ATOM 3124 C C . TYR A 1 401 ? 16.187 -18.230 -28.620 1.00 70.00 401 TYR A C 1
ATOM 3126 O O . TYR A 1 401 ? 16.529 -17.680 -27.569 1.00 70.00 401 TYR A O 1
ATOM 3134 N N . ALA A 1 402 ? 17.050 -18.522 -29.593 1.00 66.31 402 ALA A N 1
ATOM 3135 C CA . ALA A 1 402 ? 18.414 -18.031 -29.597 1.00 66.31 402 ALA A CA 1
ATOM 3136 C C . ALA A 1 402 ? 18.363 -16.525 -29.849 1.00 66.31 402 ALA A C 1
ATOM 3138 O O . ALA A 1 402 ? 18.462 -16.079 -30.990 1.00 66.31 402 ALA A O 1
ATOM 3139 N N . TRP A 1 403 ? 18.171 -15.748 -28.781 1.00 65.62 403 TRP A N 1
ATOM 3140 C CA . TRP A 1 403 ? 18.329 -14.304 -28.821 1.00 65.62 403 TRP A CA 1
ATOM 3141 C C . TRP A 1 403 ? 19.679 -14.034 -29.480 1.00 65.62 403 TRP A C 1
ATOM 3143 O O . TRP A 1 403 ? 20.708 -14.419 -28.918 1.00 65.62 403 TRP A O 1
ATOM 3153 N N . THR A 1 404 ? 19.681 -13.459 -30.687 1.00 56.78 404 THR A N 1
ATOM 3154 C CA . THR A 1 404 ? 20.915 -13.020 -31.339 1.00 56.78 404 THR A CA 1
ATOM 3155 C C . THR A 1 404 ? 21.584 -12.094 -30.352 1.00 56.78 404 THR A C 1
ATOM 3157 O O . THR A 1 404 ? 21.060 -11.032 -30.031 1.00 56.78 404 THR A O 1
ATOM 3160 N N . THR A 1 405 ? 22.654 -12.603 -29.765 1.00 47.25 405 THR A N 1
ATOM 3161 C CA . THR A 1 405 ? 23.286 -12.110 -28.556 1.00 47.25 405 THR A CA 1
ATOM 3162 C C . THR A 1 405 ? 23.453 -10.593 -28.607 1.00 47.25 405 THR A C 1
ATOM 3164 O O . THR A 1 405 ? 24.395 -10.100 -29.225 1.00 47.25 405 THR A O 1
ATOM 3167 N N . LEU A 1 406 ? 22.621 -9.857 -27.859 1.00 50.50 406 LEU A N 1
ATOM 3168 C CA . LEU A 1 406 ? 23.230 -8.878 -26.965 1.00 50.50 406 LEU A CA 1
ATOM 3169 C C . LEU A 1 406 ? 24.313 -9.666 -26.213 1.00 50.50 406 LEU A C 1
ATOM 3171 O O . LEU A 1 406 ? 24.012 -10.795 -25.796 1.00 50.50 406 LEU A O 1
ATOM 3175 N N . PRO A 1 407 ? 25.569 -9.188 -26.177 1.00 50.75 407 PRO A N 1
ATOM 3176 C CA . PRO A 1 407 ? 26.667 -9.928 -25.571 1.00 50.75 407 PRO A CA 1
ATOM 3177 C C . PRO A 1 407 ? 26.197 -10.519 -24.246 1.00 50.75 407 PRO A C 1
ATOM 3179 O O . PRO A 1 407 ? 25.482 -9.855 -23.500 1.00 50.75 407 PRO A O 1
ATOM 3182 N N . ALA A 1 408 ? 26.561 -11.768 -23.961 1.00 47.12 408 ALA A N 1
ATOM 3183 C CA . ALA A 1 408 ? 26.208 -12.460 -22.718 1.00 47.12 408 ALA A CA 1
ATOM 3184 C C . ALA A 1 408 ? 26.763 -11.771 -21.446 1.00 47.12 408 ALA A C 1
ATOM 3186 O O . ALA A 1 408 ? 26.671 -12.315 -20.348 1.00 47.12 408 ALA A O 1
ATOM 3187 N N . ASP A 1 409 ? 27.315 -10.573 -21.602 1.00 48.81 409 ASP A N 1
ATOM 3188 C CA . ASP A 1 409 ? 27.843 -9.698 -20.583 1.00 48.81 409 ASP A CA 1
ATOM 3189 C C . ASP A 1 409 ? 26.657 -8.919 -19.979 1.00 48.81 409 ASP A C 1
ATOM 3191 O O . ASP A 1 409 ? 26.337 -7.807 -20.379 1.00 48.81 409 ASP A O 1
ATOM 3195 N N . PHE A 1 410 ? 25.955 -9.600 -19.069 1.00 57.59 410 PHE A N 1
ATOM 3196 C CA . PHE A 1 410 ? 25.075 -9.085 -18.011 1.00 57.59 410 PHE A CA 1
ATOM 3197 C C . PHE A 1 410 ? 24.143 -7.910 -18.364 1.00 57.59 410 PHE A C 1
ATOM 3199 O O . PHE A 1 410 ? 24.494 -6.738 -18.278 1.00 57.59 410 PHE A O 1
ATOM 3206 N N . ILE A 1 411 ? 22.882 -8.243 -18.635 1.00 69.81 411 ILE A N 1
ATOM 3207 C CA . ILE A 1 411 ? 21.767 -7.288 -18.623 1.00 69.81 411 ILE A CA 1
ATOM 3208 C C . ILE A 1 411 ? 21.413 -6.900 -17.179 1.00 69.81 411 ILE A C 1
ATOM 3210 O O . ILE A 1 411 ? 21.513 -7.732 -16.271 1.00 69.81 411 ILE A O 1
ATOM 3214 N N . ALA A 1 412 ? 20.937 -5.665 -16.964 1.00 79.44 412 ALA A N 1
ATOM 3215 C CA . ALA A 1 412 ? 20.535 -5.175 -15.634 1.00 79.44 412 ALA A CA 1
ATOM 3216 C C . ALA A 1 412 ? 19.567 -6.122 -14.924 1.00 79.44 412 ALA A C 1
ATOM 3218 O O . ALA A 1 412 ? 19.627 -6.263 -13.707 1.00 79.44 412 ALA A O 1
ATOM 3219 N N . ALA A 1 413 ? 18.747 -6.834 -15.698 1.00 75.00 413 ALA A N 1
ATOM 3220 C CA . ALA A 1 413 ? 17.833 -7.899 -15.292 1.00 75.00 413 ALA A CA 1
ATOM 3221 C C . ALA A 1 413 ? 18.376 -8.867 -14.233 1.00 75.00 413 ALA A C 1
ATOM 3223 O O . ALA A 1 413 ? 17.674 -9.150 -13.267 1.00 75.00 413 ALA A O 1
ATOM 3224 N N . ASP A 1 414 ? 19.617 -9.331 -14.392 1.00 80.00 414 ASP A N 1
ATOM 3225 C CA . ASP A 1 414 ? 20.195 -10.373 -13.537 1.00 80.00 414 ASP A CA 1
ATOM 3226 C C . ASP A 1 414 ? 21.151 -9.804 -12.482 1.00 80.00 414 ASP A C 1
ATOM 3228 O O . ASP A 1 414 ? 21.525 -10.500 -11.539 1.00 80.00 414 ASP A O 1
ATOM 3232 N N . MET A 1 415 ? 21.531 -8.531 -12.613 1.00 88.56 415 MET A N 1
ATOM 3233 C CA . MET A 1 415 ? 22.525 -7.889 -11.760 1.00 88.56 415 MET A CA 1
ATOM 3234 C C . MET A 1 415 ? 22.059 -7.845 -10.298 1.00 88.56 415 MET A C 1
ATOM 3236 O O . MET A 1 415 ? 20.943 -7.415 -9.986 1.00 88.56 415 MET A O 1
ATOM 3240 N N . THR A 1 416 ? 22.929 -8.275 -9.389 1.00 92.50 416 THR A N 1
ATOM 3241 C CA . THR A 1 416 ? 22.724 -8.164 -7.937 1.00 92.50 416 THR A CA 1
ATOM 3242 C C . THR A 1 416 ? 23.844 -7.386 -7.254 1.00 92.50 416 THR A C 1
ATOM 3244 O O . THR A 1 416 ? 23.691 -7.027 -6.088 1.00 92.50 416 THR A O 1
ATOM 3247 N N . THR A 1 417 ? 24.931 -7.077 -7.968 1.00 93.81 417 THR A N 1
ATOM 3248 C CA . THR A 1 417 ? 26.005 -6.200 -7.497 1.00 93.81 417 THR A CA 1
ATOM 3249 C C . THR A 1 417 ? 26.490 -5.241 -8.582 1.00 93.81 417 THR A C 1
ATOM 3251 O O . THR A 1 417 ? 26.517 -5.585 -9.765 1.00 93.81 417 THR A O 1
ATOM 3254 N N . ALA A 1 418 ? 26.891 -4.037 -8.173 1.00 95.50 418 ALA A N 1
ATOM 3255 C CA . ALA A 1 418 ? 27.633 -3.086 -8.994 1.00 95.50 418 ALA A CA 1
ATOM 3256 C C . ALA A 1 418 ? 28.731 -2.427 -8.149 1.00 95.50 418 ALA A C 1
ATOM 3258 O O . ALA A 1 418 ? 28.440 -1.671 -7.221 1.00 95.50 418 ALA A O 1
ATOM 3259 N N . ASP A 1 419 ? 29.983 -2.734 -8.470 1.00 95.69 419 ASP A N 1
ATOM 3260 C CA . ASP A 1 419 ? 31.171 -2.230 -7.785 1.00 95.69 419 ASP A CA 1
ATOM 3261 C C . ASP A 1 419 ? 31.580 -0.881 -8.372 1.00 95.69 419 ASP A C 1
ATOM 3263 O O . ASP A 1 419 ? 31.475 -0.665 -9.580 1.00 95.69 419 ASP A O 1
ATOM 3267 N N . TYR A 1 420 ? 32.084 0.022 -7.537 1.00 97.12 420 TYR A N 1
ATOM 3268 C CA . TYR A 1 420 ? 32.650 1.302 -7.957 1.00 97.12 420 TYR A CA 1
ATOM 3269 C C . TYR A 1 420 ? 33.848 1.665 -7.065 1.00 97.12 420 TYR A C 1
ATOM 3271 O O . TYR A 1 420 ? 34.106 1.023 -6.048 1.00 97.12 420 TYR A O 1
ATOM 3279 N N . ASP A 1 421 ? 34.626 2.680 -7.445 1.00 96.50 421 ASP A N 1
ATOM 3280 C CA . ASP A 1 421 ? 35.746 3.131 -6.607 1.00 96.50 421 ASP A CA 1
ATOM 3281 C C . ASP A 1 421 ? 35.221 3.753 -5.300 1.00 96.50 421 ASP A C 1
ATOM 3283 O O . ASP A 1 421 ? 34.565 4.798 -5.324 1.00 96.50 421 ASP A O 1
ATOM 3287 N N . GLY A 1 422 ? 35.467 3.095 -4.166 1.00 95.06 422 GLY A N 1
ATOM 3288 C CA . GLY A 1 422 ? 34.971 3.512 -2.852 1.00 95.06 422 GLY A CA 1
ATOM 3289 C C . GLY A 1 422 ? 33.739 2.760 -2.332 1.00 95.06 422 GLY A C 1
ATOM 3290 O O . GLY A 1 422 ? 33.197 3.164 -1.296 1.00 95.06 422 GLY A O 1
ATOM 3291 N N . GLY A 1 423 ? 33.253 1.716 -3.018 1.00 95.88 423 GLY A N 1
ATOM 3292 C CA . GLY A 1 423 ? 32.194 0.856 -2.481 1.00 95.88 423 GLY A CA 1
ATOM 3293 C C . GLY A 1 423 ? 31.489 -0.059 -3.488 1.00 95.88 423 GLY A C 1
ATOM 3294 O O . GLY A 1 423 ? 31.989 -0.347 -4.573 1.00 95.88 423 GLY A O 1
ATOM 3295 N N . GLN A 1 424 ? 30.305 -0.539 -3.104 1.00 96.06 424 GLN A N 1
ATOM 3296 C CA . GLN A 1 424 ? 29.504 -1.503 -3.859 1.00 96.06 424 GLN A CA 1
ATOM 3297 C C . GLN A 1 424 ? 28.001 -1.271 -3.637 1.00 96.06 424 GLN A C 1
ATOM 3299 O O . GLN A 1 424 ? 27.531 -1.218 -2.499 1.00 96.06 424 GLN A O 1
ATOM 3304 N N . PHE A 1 425 ? 27.219 -1.246 -4.719 1.00 95.88 425 PHE A N 1
ATOM 3305 C CA . PHE A 1 425 ? 25.774 -1.469 -4.655 1.00 95.88 425 PHE A CA 1
ATOM 3306 C C . PHE A 1 425 ? 25.496 -2.968 -4.609 1.00 95.88 425 PHE A C 1
ATOM 3308 O O . PHE A 1 425 ? 25.953 -3.705 -5.480 1.00 95.88 425 PHE A O 1
ATOM 3315 N N . ARG A 1 426 ? 24.724 -3.432 -3.626 1.00 93.50 426 ARG A N 1
ATOM 3316 C CA . ARG A 1 426 ? 24.426 -4.855 -3.424 1.00 93.50 426 ARG A CA 1
ATOM 3317 C C . ARG A 1 426 ? 22.953 -5.100 -3.135 1.00 93.50 426 ARG A C 1
ATOM 3319 O O . ARG A 1 426 ? 22.397 -4.523 -2.205 1.00 93.50 426 ARG A O 1
ATOM 3326 N N . MET A 1 427 ? 22.337 -6.020 -3.864 1.00 92.00 427 MET A N 1
ATOM 3327 C CA . MET A 1 427 ? 20.968 -6.460 -3.620 1.00 92.00 427 MET A CA 1
ATOM 3328 C C . MET A 1 427 ? 20.904 -7.367 -2.381 1.00 92.00 427 MET A C 1
ATOM 3330 O O . MET A 1 427 ? 21.606 -8.372 -2.281 1.00 92.00 427 MET A O 1
ATOM 3334 N N . LEU A 1 428 ? 20.034 -7.018 -1.434 1.00 88.25 428 LEU A N 1
ATOM 3335 C CA . LEU A 1 428 ? 19.809 -7.734 -0.173 1.00 88.25 428 LEU A CA 1
ATOM 3336 C C . LEU A 1 428 ? 18.643 -8.735 -0.242 1.00 88.25 428 LEU A C 1
ATOM 3338 O O . LEU A 1 428 ? 18.490 -9.564 0.653 1.00 88.25 428 LEU A O 1
ATOM 3342 N N . GLY A 1 429 ? 17.819 -8.656 -1.291 1.00 83.31 429 GLY A N 1
ATOM 3343 C CA . GLY A 1 429 ? 16.598 -9.449 -1.478 1.00 83.31 429 GLY A CA 1
ATOM 3344 C C . GLY A 1 429 ? 15.354 -8.569 -1.602 1.00 83.31 429 GLY A C 1
ATOM 3345 O O . GLY A 1 429 ? 15.388 -7.403 -1.231 1.00 83.31 429 GLY A O 1
ATOM 3346 N N . SER A 1 430 ? 14.261 -9.103 -2.160 1.00 80.00 430 SER A N 1
ATOM 3347 C CA . SER A 1 430 ? 12.969 -8.399 -2.319 1.00 80.00 430 SER A CA 1
ATOM 3348 C C . SER A 1 430 ? 13.069 -6.977 -2.901 1.00 80.00 430 SER A C 1
ATOM 3350 O O . SER A 1 430 ? 12.364 -6.078 -2.449 1.00 80.00 430 SER A O 1
ATOM 3352 N N . ALA A 1 431 ? 13.949 -6.770 -3.891 1.00 84.69 431 ALA A N 1
ATOM 3353 C CA . ALA A 1 431 ? 14.230 -5.460 -4.492 1.00 84.69 431 ALA A CA 1
ATOM 3354 C C . ALA A 1 431 ? 14.847 -4.425 -3.522 1.00 84.69 431 ALA A C 1
ATOM 3356 O O . ALA A 1 431 ? 14.893 -3.241 -3.822 1.00 84.69 431 ALA A O 1
ATOM 3357 N N . THR A 1 432 ? 15.357 -4.832 -2.361 1.00 89.19 432 THR A N 1
ATOM 3358 C CA . THR A 1 432 ? 16.166 -3.974 -1.489 1.00 89.19 432 THR A CA 1
ATOM 3359 C C . THR A 1 432 ? 17.626 -4.031 -1.916 1.00 89.19 432 THR A C 1
ATOM 3361 O O . THR A 1 432 ? 18.176 -5.111 -2.130 1.00 89.19 432 THR A O 1
ATOM 3364 N N . TRP A 1 433 ? 18.259 -2.869 -1.988 1.00 93.75 433 TRP A N 1
ATOM 3365 C CA . TRP A 1 433 ? 19.666 -2.666 -2.293 1.00 93.75 433 TRP A CA 1
ATOM 3366 C C . TRP A 1 433 ? 20.355 -1.924 -1.144 1.00 93.75 433 TRP A C 1
ATOM 3368 O O . TRP A 1 433 ? 19.730 -1.159 -0.411 1.00 93.75 433 TRP A O 1
ATOM 3378 N N . ALA A 1 434 ? 21.651 -2.145 -0.981 1.00 93.12 434 ALA A N 1
ATOM 3379 C CA . ALA A 1 434 ? 22.514 -1.366 -0.109 1.00 93.12 434 ALA A CA 1
ATOM 3380 C C . ALA A 1 434 ? 23.631 -0.734 -0.935 1.00 93.12 434 ALA A C 1
ATOM 3382 O O . ALA A 1 434 ? 24.285 -1.427 -1.705 1.00 93.12 434 ALA A O 1
ATOM 3383 N N . ASP A 1 435 ? 23.843 0.562 -0.749 1.00 94.81 435 ASP A N 1
ATOM 3384 C CA . ASP A 1 435 ? 25.058 1.271 -1.141 1.00 94.81 435 ASP A CA 1
ATOM 3385 C C . ASP A 1 435 ? 26.061 1.134 0.015 1.00 94.81 435 ASP A C 1
ATOM 3387 O O . ASP A 1 435 ? 25.894 1.796 1.042 1.00 94.81 435 ASP A O 1
ATOM 3391 N N . VAL A 1 436 ? 27.015 0.204 -0.097 1.00 93.44 436 VAL A N 1
ATOM 3392 C CA . VAL A 1 436 ? 28.012 -0.127 0.935 1.00 93.44 436 VAL A CA 1
ATOM 3393 C C . VAL A 1 436 ? 29.327 0.552 0.581 1.00 93.44 436 VAL A C 1
ATOM 3395 O O . VAL A 1 436 ? 29.983 0.166 -0.384 1.00 93.44 436 VAL A O 1
ATOM 3398 N N . ARG A 1 437 ? 29.729 1.550 1.364 1.00 93.88 437 ARG A N 1
ATOM 3399 C CA . ARG A 1 437 ? 30.960 2.310 1.129 1.00 93.88 437 ARG A CA 1
ATOM 3400 C C . ARG A 1 437 ? 32.146 1.713 1.880 1.00 93.88 437 ARG A C 1
ATOM 3402 O O . ARG A 1 437 ? 31.982 1.090 2.930 1.00 93.88 437 ARG A O 1
ATOM 3409 N N . ASP A 1 438 ? 33.351 1.959 1.374 1.00 93.19 438 ASP A N 1
ATOM 3410 C CA . ASP A 1 438 ? 34.603 1.457 1.963 1.00 93.19 438 ASP A CA 1
ATOM 3411 C C . ASP A 1 438 ? 34.863 1.987 3.383 1.00 93.19 438 ASP A C 1
ATOM 3413 O O . ASP A 1 438 ? 35.557 1.349 4.176 1.00 93.19 438 ASP A O 1
ATOM 3417 N N . ASP A 1 439 ? 34.284 3.139 3.734 1.00 91.31 439 ASP A N 1
ATOM 3418 C CA . ASP A 1 439 ? 34.326 3.701 5.090 1.00 91.31 439 ASP A CA 1
ATOM 3419 C C . ASP A 1 439 ? 33.366 3.004 6.077 1.00 91.31 439 ASP A C 1
ATOM 3421 O O . ASP A 1 439 ? 33.308 3.368 7.253 1.00 91.31 439 ASP A O 1
ATOM 3425 N N . GLY A 1 440 ? 32.627 1.993 5.614 1.00 87.44 440 GLY A N 1
ATOM 3426 C CA . GLY A 1 440 ? 31.648 1.238 6.389 1.00 87.44 440 GLY A CA 1
ATOM 3427 C C . GLY A 1 440 ? 30.273 1.902 6.484 1.00 87.44 440 GLY A C 1
ATOM 3428 O O . GLY A 1 440 ? 29.377 1.333 7.114 1.00 87.44 440 GLY A O 1
ATOM 3429 N N . SER A 1 441 ? 30.071 3.078 5.879 1.00 89.56 441 SER A N 1
ATOM 3430 C CA . SER A 1 441 ? 28.745 3.689 5.803 1.00 89.56 441 SER A CA 1
ATOM 3431 C C . SER A 1 441 ? 27.854 2.944 4.806 1.00 89.56 441 SER A C 1
ATOM 3433 O O . SER A 1 441 ? 28.302 2.464 3.763 1.00 89.56 441 SER A O 1
ATOM 3435 N N . CYS A 1 442 ? 26.569 2.832 5.147 1.00 90.81 442 CYS A N 1
ATOM 3436 C CA . CYS A 1 442 ? 25.579 2.158 4.317 1.00 90.81 442 CYS A CA 1
ATOM 3437 C C . CYS A 1 442 ? 24.354 3.043 4.105 1.00 90.81 442 CYS A C 1
ATOM 3439 O O . CYS A 1 442 ? 23.830 3.618 5.062 1.00 90.81 442 CYS A O 1
ATOM 3441 N N . SER A 1 443 ? 23.854 3.075 2.871 1.00 90.56 443 SER A N 1
ATOM 3442 C CA . SER A 1 443 ? 22.523 3.605 2.556 1.00 90.56 443 SER A CA 1
ATOM 3443 C C . SER A 1 443 ? 21.640 2.494 2.005 1.00 90.56 443 SER A C 1
ATOM 3445 O O . SER A 1 443 ? 22.082 1.702 1.178 1.00 90.56 443 SER A O 1
ATOM 3447 N N . PHE A 1 444 ? 20.391 2.423 2.466 1.00 90.75 444 PHE A N 1
ATOM 3448 C CA . PHE A 1 444 ? 19.429 1.435 1.985 1.00 90.75 444 PHE A CA 1
ATOM 3449 C C . PHE A 1 444 ? 18.551 2.051 0.908 1.00 90.75 444 PHE A C 1
ATOM 3451 O O . PHE A 1 444 ? 17.911 3.084 1.117 1.00 90.75 444 PHE A O 1
ATOM 3458 N N . LEU A 1 445 ? 18.524 1.385 -0.235 1.00 92.31 445 LEU A N 1
ATOM 3459 C CA . LEU A 1 445 ? 17.779 1.781 -1.410 1.00 92.31 445 LEU A CA 1
ATOM 3460 C C . LEU A 1 445 ? 16.761 0.683 -1.740 1.00 92.31 445 LEU A C 1
ATOM 3462 O O . LEU A 1 445 ? 16.950 -0.492 -1.426 1.00 92.31 445 LEU A O 1
ATOM 3466 N N . ARG A 1 446 ? 15.671 1.053 -2.391 1.00 88.56 446 ARG A N 1
ATOM 3467 C CA . ARG A 1 446 ? 14.689 0.147 -2.965 1.00 88.56 446 ARG A CA 1
ATOM 3468 C C . ARG A 1 446 ? 14.776 0.274 -4.473 1.00 88.56 446 ARG A C 1
ATOM 3470 O O . ARG A 1 446 ? 14.698 1.374 -5.007 1.00 88.56 446 ARG A O 1
ATOM 3477 N N . GLU A 1 447 ? 14.965 -0.844 -5.151 1.00 90.38 447 GLU A N 1
ATOM 3478 C CA . GLU A 1 447 ? 14.815 -0.908 -6.594 1.00 90.38 447 GLU A CA 1
ATOM 3479 C C . GLU A 1 447 ? 13.374 -0.604 -6.953 1.00 90.38 447 GLU A C 1
ATOM 3481 O O . GLU A 1 447 ? 12.427 -1.206 -6.442 1.00 90.38 447 GLU A O 1
ATOM 3486 N N . TRP A 1 448 ? 13.265 0.364 -7.838 1.00 81.75 448 TRP A N 1
ATOM 3487 C CA . TRP A 1 448 ? 12.027 0.911 -8.327 1.00 81.75 448 TRP A CA 1
ATOM 3488 C C . TRP A 1 448 ? 11.690 0.347 -9.695 1.00 81.75 448 TRP A C 1
ATOM 3490 O O . TRP A 1 448 ? 10.632 -0.242 -9.902 1.00 81.75 448 TRP A O 1
ATOM 3500 N N . SER A 1 449 ? 12.634 0.480 -10.617 1.00 79.19 449 SER A N 1
ATOM 3501 C CA . SER A 1 449 ? 12.533 -0.064 -11.955 1.00 79.19 449 SER A CA 1
ATOM 3502 C C . SER A 1 449 ? 13.879 -0.628 -12.370 1.00 79.19 449 SER A C 1
ATOM 3504 O O . SER A 1 449 ? 14.939 -0.285 -11.842 1.00 79.19 449 SER A O 1
ATOM 3506 N N . ARG A 1 450 ? 13.809 -1.571 -13.295 1.00 84.19 450 ARG A N 1
ATOM 3507 C CA . ARG A 1 450 ? 14.956 -2.244 -13.872 1.00 84.19 450 ARG A CA 1
ATOM 3508 C C . ARG A 1 450 ? 14.581 -2.567 -15.303 1.00 84.19 450 ARG A C 1
ATOM 3510 O O . ARG A 1 450 ? 13.563 -3.227 -15.519 1.00 84.19 450 ARG A O 1
ATOM 3517 N N . ASP A 1 451 ? 15.388 -2.114 -16.247 1.00 76.88 451 ASP A N 1
ATOM 3518 C CA . ASP A 1 451 ? 15.275 -2.505 -17.646 1.00 76.88 451 ASP A CA 1
ATOM 3519 C C . ASP A 1 451 ? 16.558 -3.218 -18.110 1.00 76.88 451 ASP A C 1
ATOM 3521 O O . ASP A 1 451 ? 17.247 -3.859 -17.316 1.00 76.88 451 ASP A O 1
ATOM 3525 N N . PHE A 1 452 ? 16.848 -3.212 -19.409 1.00 69.25 452 PHE A N 1
ATOM 3526 C CA . PHE A 1 452 ? 18.033 -3.871 -19.952 1.00 69.25 452 PHE A CA 1
ATOM 3527 C C . PHE A 1 452 ? 19.320 -3.045 -19.799 1.00 69.25 452 PHE A C 1
ATOM 3529 O O . PHE A 1 452 ? 20.404 -3.629 -19.847 1.00 69.25 452 PHE A O 1
ATOM 3536 N N . ARG A 1 453 ? 19.215 -1.724 -19.619 1.00 80.56 453 ARG A N 1
ATOM 3537 C CA . ARG A 1 453 ? 20.341 -0.789 -19.502 1.00 80.56 453 ARG A CA 1
ATOM 3538 C C . ARG A 1 453 ? 20.521 -0.272 -18.096 1.00 80.56 453 ARG A C 1
ATOM 3540 O O . ARG A 1 453 ? 21.669 -0.077 -17.712 1.00 80.56 453 ARG A O 1
ATOM 3547 N N . SER A 1 454 ? 19.442 -0.049 -17.353 1.00 89.56 454 SER A N 1
ATOM 3548 C CA . SER A 1 454 ? 19.541 0.614 -16.066 1.00 89.56 454 SER A CA 1
ATOM 3549 C C . SER A 1 454 ? 18.746 -0.027 -14.937 1.00 89.56 454 SER A C 1
ATOM 3551 O O . SER A 1 454 ? 17.777 -0.768 -15.130 1.00 89.56 454 SER A O 1
ATOM 3553 N N . ILE A 1 455 ? 19.215 0.245 -13.719 1.00 92.31 455 ILE A N 1
ATOM 3554 C CA . ILE A 1 455 ? 18.484 0.001 -12.478 1.00 92.31 455 ILE A CA 1
ATOM 3555 C C . ILE A 1 455 ? 18.258 1.340 -11.797 1.00 92.31 455 ILE A C 1
ATOM 3557 O O . ILE A 1 455 ? 19.215 2.048 -11.488 1.00 92.31 455 ILE A O 1
ATOM 3561 N N . ILE A 1 456 ? 16.998 1.656 -11.518 1.00 91.38 456 ILE A N 1
ATOM 3562 C CA . ILE A 1 456 ? 16.617 2.824 -10.736 1.00 91.38 456 ILE A CA 1
ATOM 3563 C C . ILE A 1 456 ? 16.413 2.386 -9.291 1.00 91.38 456 ILE A C 1
ATOM 3565 O O . ILE A 1 456 ? 15.567 1.542 -8.988 1.00 91.38 456 ILE A O 1
ATOM 3569 N N . LEU A 1 457 ? 17.207 2.957 -8.394 1.00 93.56 457 LEU A N 1
ATOM 3570 C CA . LEU A 1 457 ? 17.167 2.725 -6.959 1.00 93.56 457 LEU A CA 1
ATOM 3571 C C . LEU A 1 457 ? 16.764 4.009 -6.242 1.00 93.56 457 LEU A C 1
ATOM 3573 O O . LEU A 1 457 ? 17.206 5.096 -6.602 1.00 93.56 457 LEU A O 1
ATOM 3577 N N . LEU A 1 458 ? 15.964 3.881 -5.194 1.00 88.62 458 LEU A N 1
ATOM 3578 C CA . LEU A 1 458 ? 15.400 5.013 -4.474 1.00 88.62 458 LEU A CA 1
ATOM 3579 C C . LEU A 1 458 ? 15.599 4.839 -2.973 1.00 88.62 458 LEU A C 1
ATOM 3581 O O . LEU A 1 458 ? 15.392 3.748 -2.449 1.00 88.62 458 LEU A O 1
ATOM 3585 N N . SER A 1 459 ? 16.030 5.877 -2.260 1.00 86.94 459 SER A N 1
ATOM 3586 C CA . SER A 1 459 ? 16.321 5.737 -0.826 1.00 86.94 459 SER A CA 1
ATOM 3587 C C . SER A 1 459 ? 15.079 5.372 -0.000 1.00 86.94 459 SER A C 1
ATOM 3589 O O . SER A 1 459 ? 13.984 5.885 -0.215 1.00 86.94 459 SER A O 1
ATOM 3591 N N . HIS A 1 460 ? 15.246 4.442 0.946 1.00 73.56 460 HIS A N 1
ATOM 3592 C CA . HIS A 1 460 ? 14.146 3.805 1.681 1.00 73.56 460 HIS A CA 1
ATOM 3593 C C . HIS A 1 460 ? 13.678 4.586 2.934 1.00 73.56 460 HIS A C 1
ATOM 3595 O O . HIS A 1 460 ? 12.784 4.130 3.641 1.00 73.56 460 HIS A O 1
ATOM 3601 N N . ILE A 1 461 ? 14.246 5.753 3.261 1.00 62.84 461 ILE A N 1
ATOM 3602 C CA . ILE A 1 461 ? 14.106 6.327 4.615 1.00 62.84 461 ILE A CA 1
ATOM 3603 C C . ILE A 1 461 ? 13.154 7.532 4.658 1.00 62.84 461 ILE A C 1
ATOM 3605 O O . ILE A 1 461 ? 13.459 8.588 4.127 1.00 62.84 461 ILE A O 1
ATOM 3609 N N . GLY A 1 462 ? 12.034 7.397 5.377 1.00 53.78 462 GLY A N 1
ATOM 3610 C CA . GLY A 1 462 ? 11.010 8.432 5.594 1.00 53.78 462 GLY A CA 1
ATOM 3611 C C . GLY A 1 462 ? 11.418 9.592 6.514 1.00 53.78 462 GLY A C 1
ATOM 3612 O O . GLY A 1 462 ? 10.795 9.806 7.550 1.00 53.78 462 GLY A O 1
ATOM 3613 N N . GLY A 1 463 ? 12.463 10.337 6.150 1.00 53.38 463 GLY A N 1
ATOM 3614 C CA . GLY A 1 463 ? 12.811 11.623 6.763 1.00 53.38 463 GLY A CA 1
ATOM 3615 C C . GLY A 1 463 ? 12.577 12.790 5.801 1.00 53.38 463 GLY A C 1
ATOM 3616 O O . GLY A 1 463 ? 12.627 12.606 4.594 1.00 53.38 463 GLY A O 1
ATOM 3617 N N . GLU A 1 464 ? 12.381 14.001 6.331 1.00 52.69 464 GLU A N 1
ATOM 3618 C CA . GLU A 1 464 ? 12.108 15.260 5.595 1.00 52.69 464 GLU A CA 1
ATOM 3619 C C . GLU A 1 464 ? 13.210 15.718 4.608 1.00 52.69 464 GLU A C 1
ATOM 3621 O O . GLU A 1 464 ? 13.167 16.839 4.106 1.00 52.69 464 GLU A O 1
ATOM 3626 N N . ARG A 1 465 ? 14.242 14.908 4.347 1.00 60.56 465 ARG A N 1
ATOM 3627 C CA . ARG A 1 465 ? 15.295 15.250 3.383 1.00 60.56 465 ARG A CA 1
ATOM 3628 C C . ARG A 1 465 ? 14.989 14.602 2.046 1.00 60.56 465 ARG A C 1
ATOM 3630 O O . ARG A 1 465 ? 14.541 13.459 2.019 1.00 60.56 465 ARG A O 1
ATOM 3637 N N . SER A 1 466 ? 15.286 15.319 0.962 1.00 63.19 466 SER A N 1
ATOM 3638 C CA . SER A 1 466 ? 15.203 14.755 -0.379 1.00 63.19 466 SER A CA 1
ATOM 3639 C C . SER A 1 466 ? 16.001 13.453 -0.430 1.00 63.19 466 SER A C 1
ATOM 3641 O O . SER A 1 466 ? 17.145 13.355 0.031 1.00 63.19 466 SER A O 1
ATOM 3643 N N . LEU A 1 467 ? 15.322 12.405 -0.874 1.00 74.19 467 LEU A N 1
ATOM 3644 C CA . LEU A 1 467 ? 15.865 11.063 -0.907 1.00 74.19 467 LEU A CA 1
ATOM 3645 C C . LEU A 1 467 ? 16.530 10.883 -2.265 1.00 74.19 467 LEU A C 1
ATOM 3647 O O . LEU A 1 467 ? 15.864 11.066 -3.282 1.00 74.19 467 LEU A O 1
ATOM 3651 N N . PRO A 1 468 ? 17.828 10.543 -2.311 1.00 86.88 468 PRO A N 1
ATOM 3652 C CA . PRO A 1 468 ? 18.508 10.450 -3.583 1.00 86.88 468 PRO A CA 1
ATOM 3653 C C . PRO A 1 468 ? 17.935 9.302 -4.415 1.00 86.88 468 PRO A C 1
ATOM 3655 O O . PRO A 1 468 ? 17.761 8.182 -3.912 1.00 86.88 468 PRO A O 1
ATOM 3658 N N . ARG A 1 469 ? 17.694 9.574 -5.699 1.00 90.88 469 ARG A N 1
ATOM 3659 C CA . ARG A 1 469 ? 17.586 8.538 -6.727 1.00 90.88 469 ARG A CA 1
ATOM 3660 C C . ARG A 1 469 ? 18.977 8.154 -7.196 1.00 90.88 469 ARG A C 1
ATOM 3662 O O . ARG A 1 469 ? 19.812 9.02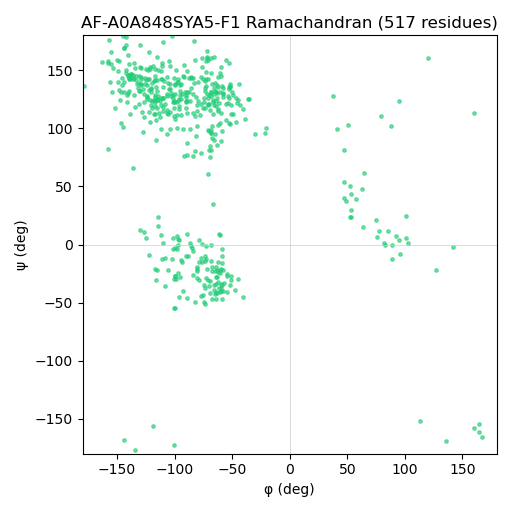1 -7.427 1.00 90.88 469 ARG A O 1
ATOM 3669 N N . VAL A 1 470 ? 19.213 6.865 -7.394 1.00 95.31 470 VAL A N 1
ATOM 3670 C CA . VAL A 1 470 ? 20.413 6.344 -8.046 1.00 95.31 470 VAL A CA 1
ATOM 3671 C C . VAL A 1 470 ? 20.001 5.625 -9.322 1.00 95.31 470 VAL A C 1
ATOM 3673 O O . VAL A 1 470 ? 19.196 4.702 -9.273 1.00 95.31 470 VAL A O 1
ATOM 3676 N N . GLU A 1 471 ? 20.558 6.030 -10.456 1.00 95.56 471 GLU A N 1
ATOM 3677 C CA . GLU A 1 471 ? 20.453 5.309 -11.724 1.00 95.56 471 GLU A CA 1
ATOM 3678 C C . GLU A 1 471 ? 21.768 4.589 -11.998 1.00 95.56 471 GLU A C 1
ATOM 3680 O O . GLU A 1 471 ? 22.799 5.228 -12.196 1.00 95.56 471 GLU A O 1
ATOM 3685 N N . ILE A 1 472 ? 21.738 3.260 -11.998 1.00 95.94 472 ILE A N 1
ATOM 3686 C CA . ILE A 1 472 ? 22.869 2.427 -12.400 1.00 95.94 472 ILE A CA 1
ATOM 3687 C C . ILE A 1 472 ? 22.706 2.117 -13.885 1.00 95.94 472 ILE A C 1
ATOM 3689 O O . ILE A 1 472 ? 21.939 1.223 -14.214 1.00 95.94 472 ILE A O 1
ATOM 3693 N N . ASP A 1 473 ? 23.411 2.831 -14.761 1.00 93.25 473 ASP A N 1
ATOM 3694 C CA . ASP A 1 473 ? 23.485 2.570 -16.203 1.00 93.25 473 ASP A CA 1
ATOM 3695 C C . ASP A 1 473 ? 24.654 1.616 -16.500 1.00 93.25 473 ASP A C 1
ATOM 3697 O O . ASP A 1 473 ? 25.828 1.903 -16.253 1.00 93.25 473 ASP A O 1
ATOM 3701 N N . ILE A 1 474 ? 24.321 0.445 -17.028 1.00 87.94 474 ILE A N 1
ATOM 3702 C CA . ILE A 1 474 ? 25.251 -0.646 -17.319 1.00 87.94 474 ILE A CA 1
ATOM 3703 C C . ILE A 1 474 ? 25.928 -0.453 -18.674 1.00 87.94 474 ILE A C 1
ATOM 3705 O O . ILE A 1 474 ? 27.052 -0.911 -18.866 1.00 87.94 474 ILE A O 1
ATOM 3709 N N . GLN A 1 475 ? 25.290 0.253 -19.610 1.00 85.25 475 GLN A N 1
ATOM 3710 C CA . GLN A 1 475 ? 25.887 0.537 -20.910 1.00 85.25 475 GLN A CA 1
ATOM 3711 C C . GLN A 1 475 ? 27.050 1.523 -20.767 1.00 85.25 475 GLN A C 1
ATOM 3713 O O . GLN A 1 475 ? 28.091 1.351 -21.406 1.00 85.25 475 GLN A O 1
ATOM 3718 N N . THR A 1 476 ? 26.886 2.550 -19.935 1.00 90.50 476 THR A N 1
ATOM 3719 C CA . THR A 1 476 ? 27.948 3.522 -19.629 1.00 90.50 476 THR A CA 1
ATOM 3720 C C . THR A 1 476 ? 28.830 3.093 -18.456 1.00 90.50 476 THR A C 1
ATOM 3722 O O . THR A 1 476 ? 29.876 3.707 -18.228 1.00 90.50 476 THR A O 1
ATOM 3725 N N . LEU A 1 477 ? 28.439 2.035 -17.734 1.00 93.75 477 LEU A N 1
ATOM 3726 C CA . LEU A 1 477 ? 29.050 1.591 -16.482 1.00 93.75 477 LEU A CA 1
ATOM 3727 C C . LEU A 1 477 ? 29.137 2.736 -15.465 1.00 93.75 477 LEU A C 1
ATOM 3729 O O . LEU A 1 477 ? 30.196 2.998 -14.899 1.00 93.75 477 LEU A O 1
ATOM 3733 N N . THR A 1 478 ? 28.030 3.436 -15.230 1.00 96.38 478 THR A N 1
ATOM 3734 C CA . THR A 1 478 ? 27.961 4.547 -14.271 1.00 96.38 478 THR A CA 1
ATOM 3735 C C . THR A 1 478 ? 26.794 4.394 -13.312 1.00 96.38 478 THR A C 1
ATOM 3737 O O . THR A 1 478 ? 25.708 4.014 -13.726 1.00 96.38 478 THR A O 1
ATOM 3740 N N . ALA A 1 479 ? 26.983 4.774 -12.051 1.00 97.12 479 ALA A N 1
ATOM 3741 C CA . ALA A 1 479 ? 25.891 5.038 -11.123 1.00 97.12 479 ALA A CA 1
ATOM 3742 C C . ALA A 1 479 ? 25.760 6.549 -10.898 1.00 97.12 479 ALA A C 1
ATOM 3744 O O . ALA A 1 479 ? 26.655 7.169 -10.321 1.00 97.12 479 ALA A O 1
ATOM 3745 N N . THR A 1 480 ? 24.661 7.144 -11.352 1.00 97.00 480 THR A N 1
ATOM 3746 C CA . THR A 1 480 ? 24.378 8.575 -11.199 1.00 97.00 480 THR A CA 1
ATOM 3747 C C . THR A 1 480 ? 23.405 8.788 -10.051 1.00 97.00 480 THR A C 1
ATOM 3749 O O . THR A 1 480 ? 22.317 8.220 -10.038 1.00 97.00 480 THR A O 1
ATOM 3752 N N . VAL A 1 481 ? 23.802 9.601 -9.078 1.00 95.19 481 VAL A N 1
ATOM 3753 C CA . VAL A 1 481 ? 22.995 9.969 -7.915 1.00 95.19 481 VAL A CA 1
ATOM 3754 C C . VAL A 1 481 ? 22.384 11.344 -8.156 1.00 95.19 481 VAL A C 1
ATOM 3756 O O . VAL A 1 481 ? 23.096 12.292 -8.491 1.00 95.19 481 VAL A O 1
ATOM 3759 N N . TYR A 1 482 ? 21.078 11.456 -7.954 1.00 92.75 482 TYR A N 1
ATOM 3760 C CA . TYR A 1 482 ? 20.288 12.668 -8.139 1.00 92.75 482 TYR A CA 1
ATOM 3761 C C . TYR A 1 482 ? 19.789 13.202 -6.790 1.00 92.75 482 TYR A C 1
ATOM 3763 O O . TYR A 1 482 ? 19.638 12.432 -5.842 1.00 92.75 482 TYR A O 1
ATOM 3771 N N . ASP A 1 483 ? 19.530 14.508 -6.691 1.00 87.62 483 ASP A N 1
ATOM 3772 C CA . ASP A 1 483 ? 19.041 15.168 -5.465 1.00 87.62 483 ASP A CA 1
ATOM 3773 C C . ASP A 1 483 ? 17.514 15.128 -5.277 1.00 87.62 483 ASP A C 1
ATOM 3775 O O . ASP A 1 483 ? 17.021 15.590 -4.246 1.00 87.62 483 ASP A O 1
ATOM 3779 N N . GLY A 1 484 ? 16.794 14.541 -6.234 1.00 82.56 484 GLY A N 1
ATOM 3780 C CA . GLY A 1 484 ? 15.352 14.293 -6.230 1.00 82.56 484 GLY A CA 1
ATOM 3781 C C . GLY A 1 484 ? 15.022 12.959 -6.906 1.00 82.56 484 GLY A C 1
ATOM 3782 O O . GLY A 1 484 ? 15.923 12.148 -7.156 1.00 82.56 484 GLY A O 1
ATOM 3783 N N . PHE A 1 485 ? 13.744 12.716 -7.195 1.00 75.19 485 PHE A N 1
ATOM 3784 C CA . PHE A 1 485 ? 13.303 11.451 -7.781 1.00 75.19 485 PHE A CA 1
ATOM 3785 C C . PHE A 1 485 ? 13.111 11.545 -9.303 1.00 75.19 485 PHE A C 1
ATOM 3787 O O . PHE A 1 485 ? 13.309 10.558 -10.012 1.00 75.19 485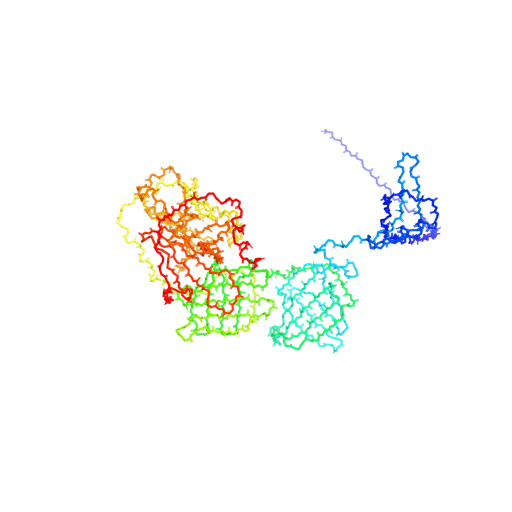 PHE A O 1
ATOM 3794 N N . GLY A 1 486 ? 12.757 12.712 -9.835 1.00 74.88 486 GLY A N 1
ATOM 3795 C CA . GLY A 1 486 ? 12.340 12.918 -11.223 1.00 74.88 486 GLY A CA 1
ATOM 3796 C C . GLY A 1 486 ? 13.467 12.838 -12.244 1.00 74.88 486 GLY A C 1
ATOM 3797 O O . GLY A 1 486 ? 14.645 13.040 -11.949 1.00 74.88 486 GLY A O 1
ATOM 3798 N N . TYR A 1 487 ? 13.129 12.557 -13.506 1.00 77.62 487 TYR A N 1
ATOM 3799 C CA . TYR A 1 487 ? 14.114 12.508 -14.603 1.00 77.62 487 TYR A CA 1
ATOM 3800 C C . TYR A 1 487 ? 14.946 13.792 -14.745 1.00 77.62 487 TYR A C 1
ATOM 3802 O O . TYR A 1 487 ? 16.102 13.717 -15.153 1.00 77.62 487 TYR A O 1
ATOM 3810 N N . ASN A 1 488 ? 14.394 14.932 -14.328 1.00 79.75 488 ASN A N 1
ATOM 3811 C CA . ASN A 1 488 ? 15.035 16.243 -14.403 1.00 79.75 488 ASN A CA 1
ATOM 3812 C C . ASN A 1 488 ? 15.752 16.681 -13.112 1.00 79.75 488 ASN A C 1
ATOM 3814 O O . ASN A 1 488 ? 16.230 17.815 -13.058 1.00 79.75 488 ASN A O 1
ATOM 3818 N N . SER A 1 489 ? 15.817 15.837 -12.075 1.00 82.31 489 SER A N 1
ATOM 3819 C CA . SER A 1 489 ? 16.534 16.169 -10.838 1.00 82.31 489 SER A CA 1
ATOM 3820 C C . SER A 1 489 ? 18.018 16.442 -11.114 1.00 82.31 489 SER A C 1
ATOM 3822 O O . SER A 1 489 ? 18.600 15.923 -12.074 1.00 82.31 489 SER A O 1
ATOM 3824 N N . SER A 1 490 ? 18.656 17.264 -10.279 1.00 88.62 490 SER A N 1
ATOM 3825 C CA . SER A 1 490 ? 20.054 17.630 -10.497 1.00 88.62 490 SER A CA 1
ATOM 3826 C C . SER A 1 490 ? 20.962 16.455 -10.155 1.00 88.62 490 SER A C 1
ATOM 3828 O O . SER A 1 490 ? 20.759 15.745 -9.170 1.00 88.62 490 SER A O 1
ATOM 3830 N N . VAL A 1 491 ? 22.004 16.258 -10.960 1.00 94.25 491 VAL A N 1
ATOM 3831 C CA . VAL A 1 491 ? 23.038 15.261 -10.669 1.00 94.25 491 VAL A CA 1
ATOM 3832 C C . VAL A 1 491 ? 23.881 15.745 -9.488 1.00 94.25 491 VAL A C 1
ATOM 3834 O O . VAL A 1 491 ? 24.524 16.791 -9.568 1.00 94.25 491 VAL A O 1
ATOM 3837 N N . VAL A 1 492 ? 23.896 14.964 -8.409 1.00 94.56 492 VAL A N 1
ATOM 3838 C CA . VAL A 1 492 ? 24.735 15.181 -7.219 1.00 94.56 492 VAL A CA 1
ATOM 3839 C C . VAL A 1 492 ? 26.131 14.627 -7.457 1.00 94.56 492 VAL A C 1
ATOM 3841 O O . VAL A 1 492 ? 27.129 15.307 -7.222 1.00 94.56 492 VAL A O 1
ATOM 3844 N N . GLU A 1 493 ? 26.203 13.384 -7.924 1.00 95.81 493 GLU A N 1
ATOM 3845 C CA . GLU A 1 493 ? 27.455 12.693 -8.210 1.00 95.81 493 GLU A CA 1
ATOM 3846 C C . GLU A 1 493 ? 27.252 11.617 -9.280 1.00 95.81 493 GLU A C 1
ATOM 3848 O O . GLU A 1 493 ? 26.181 11.026 -9.397 1.00 95.81 493 GLU A O 1
ATOM 3853 N N . THR A 1 494 ? 28.306 11.331 -10.040 1.00 97.31 494 THR A N 1
ATOM 3854 C CA . THR A 1 494 ? 28.369 10.175 -10.938 1.00 97.31 494 THR A CA 1
ATOM 3855 C C . THR A 1 494 ? 29.559 9.326 -10.529 1.00 97.31 494 THR A C 1
ATOM 3857 O O . THR A 1 494 ? 30.689 9.814 -10.474 1.00 97.31 494 THR A O 1
ATOM 3860 N N . ARG A 1 495 ? 29.307 8.052 -10.240 1.00 97.50 495 ARG A N 1
ATOM 3861 C CA . ARG A 1 495 ? 30.318 7.066 -9.863 1.00 97.50 495 ARG A CA 1
ATOM 3862 C C . ARG A 1 495 ? 30.590 6.161 -11.054 1.00 97.50 495 ARG A C 1
ATOM 3864 O O . ARG A 1 495 ? 29.654 5.635 -11.653 1.00 97.50 495 ARG A O 1
ATOM 3871 N N . GLN A 1 496 ? 31.860 5.966 -11.392 1.00 97.75 496 GLN A N 1
ATOM 3872 C CA . GLN A 1 496 ? 32.236 5.006 -12.425 1.00 97.75 496 GLN A CA 1
ATOM 3873 C C . GLN A 1 496 ? 32.212 3.598 -11.828 1.00 97.75 496 GLN A C 1
ATOM 3875 O O . GLN A 1 496 ? 32.906 3.331 -10.845 1.00 97.75 496 GLN A O 1
ATOM 3880 N N . LEU A 1 497 ? 31.430 2.708 -12.430 1.00 96.25 497 LEU A N 1
ATOM 3881 C CA . LEU A 1 497 ? 31.394 1.305 -12.050 1.00 96.25 497 LEU A CA 1
ATOM 3882 C C . LEU A 1 497 ? 32.667 0.613 -12.542 1.00 96.25 497 LEU A C 1
ATOM 3884 O O . LEU A 1 497 ? 33.101 0.804 -13.682 1.00 96.25 497 LEU A O 1
ATOM 3888 N N . THR A 1 498 ? 33.267 -0.189 -11.673 1.00 95.94 498 THR A N 1
ATOM 3889 C CA . THR A 1 498 ? 34.462 -0.989 -11.958 1.00 95.94 498 THR A CA 1
ATOM 3890 C C . THR A 1 498 ? 34.100 -2.416 -12.359 1.00 95.94 498 THR A C 1
ATOM 3892 O O . THR A 1 498 ? 34.835 -3.032 -13.132 1.00 95.94 498 THR A O 1
ATOM 3895 N N . ALA A 1 499 ? 32.963 -2.924 -11.877 1.00 92.81 499 ALA A N 1
ATOM 3896 C CA . ALA A 1 499 ? 32.407 -4.219 -12.244 1.00 92.81 499 ALA A CA 1
ATOM 3897 C C . ALA A 1 499 ? 30.894 -4.274 -11.979 1.00 92.81 499 ALA A C 1
ATOM 3899 O O . ALA A 1 499 ? 30.359 -3.541 -11.149 1.00 92.81 499 ALA A O 1
ATOM 3900 N N . THR A 1 500 ? 30.206 -5.180 -12.666 1.00 92.56 500 THR A N 1
ATOM 3901 C CA . THR A 1 500 ? 28.831 -5.594 -12.360 1.00 92.56 500 THR A CA 1
ATOM 3902 C C . THR A 1 500 ? 28.806 -7.110 -12.195 1.00 92.56 500 THR A C 1
ATOM 3904 O O . THR A 1 500 ? 29.643 -7.818 -12.763 1.00 92.56 500 THR A O 1
ATOM 3907 N N . GLY A 1 501 ? 27.885 -7.628 -11.383 1.00 90.19 501 GLY A N 1
ATOM 3908 C CA . GLY A 1 501 ? 27.888 -9.046 -11.042 1.00 90.19 501 GLY A CA 1
ATOM 3909 C C . GLY A 1 501 ? 26.538 -9.612 -10.625 1.00 90.19 501 GLY A C 1
ATOM 3910 O O . GLY A 1 501 ? 25.579 -8.898 -10.321 1.00 90.19 501 GLY A O 1
ATOM 3911 N N . VAL A 1 502 ? 26.493 -10.945 -10.620 1.00 88.88 502 VAL A N 1
ATOM 3912 C CA . VAL A 1 502 ? 25.396 -11.752 -10.082 1.00 88.88 502 VAL A CA 1
ATOM 3913 C C . VAL A 1 502 ? 25.954 -12.558 -8.919 1.00 88.88 502 VAL A C 1
ATOM 3915 O O . VAL A 1 502 ? 26.463 -13.667 -9.081 1.00 88.88 502 VAL A O 1
ATOM 3918 N N . GLU A 1 503 ? 25.894 -11.981 -7.730 1.00 87.06 503 GLU A N 1
ATOM 3919 C CA . GLU A 1 503 ? 26.142 -12.709 -6.495 1.00 87.06 503 GLU A CA 1
ATOM 3920 C C . GLU A 1 503 ? 24.845 -13.356 -5.988 1.00 87.06 503 GLU A C 1
ATOM 3922 O O . GLU A 1 503 ? 23.765 -12.756 -6.098 1.00 87.06 503 GLU A O 1
ATOM 3927 N N . PRO A 1 504 ? 24.916 -14.566 -5.400 1.00 83.19 504 PRO A N 1
ATOM 3928 C CA . PRO A 1 504 ? 23.801 -15.117 -4.652 1.00 83.19 504 PRO A CA 1
ATOM 3929 C C . PRO A 1 504 ? 23.331 -14.104 -3.611 1.00 83.19 504 PRO A C 1
ATOM 3931 O O . PRO A 1 504 ? 24.143 -13.515 -2.893 1.00 83.19 504 PRO A O 1
ATOM 3934 N N . VAL A 1 505 ? 22.013 -13.950 -3.493 1.00 78.31 505 VAL A N 1
ATOM 3935 C CA . VAL A 1 505 ? 21.386 -13.244 -2.371 1.00 78.31 505 VAL A CA 1
ATOM 3936 C C . VAL A 1 505 ? 21.579 -14.121 -1.124 1.00 78.31 505 VAL A C 1
ATOM 3938 O O . VAL A 1 505 ? 20.709 -14.899 -0.745 1.00 78.31 505 VAL A O 1
ATOM 3941 N N . GLY A 1 506 ? 22.802 -14.115 -0.594 1.00 64.62 506 GLY A N 1
ATOM 3942 C CA . GLY A 1 506 ? 23.267 -14.904 0.544 1.00 64.62 506 GLY A CA 1
ATOM 3943 C C . GLY A 1 506 ? 23.356 -14.078 1.827 1.00 64.62 506 GLY A C 1
ATOM 3944 O O . GLY A 1 506 ? 23.035 -12.891 1.824 1.00 64.62 506 GLY A O 1
ATOM 3945 N N . ASP A 1 507 ? 23.765 -14.739 2.915 1.00 60.12 507 ASP A N 1
ATOM 3946 C CA . ASP A 1 507 ? 23.661 -14.277 4.305 1.00 60.12 507 ASP A CA 1
ATOM 3947 C C . ASP A 1 507 ? 23.864 -12.769 4.509 1.00 60.12 507 ASP A C 1
ATOM 3949 O O . ASP A 1 507 ? 24.868 -12.177 4.124 1.00 60.12 507 ASP A O 1
ATOM 3953 N N . ASN A 1 508 ? 22.853 -12.191 5.159 1.00 62.12 508 ASN A N 1
ATOM 3954 C CA . ASN A 1 508 ? 22.618 -10.786 5.454 1.00 62.12 508 ASN A CA 1
ATOM 3955 C C . ASN A 1 508 ? 23.910 -9.943 5.627 1.00 62.12 508 ASN A C 1
ATOM 3957 O O . ASN A 1 508 ? 24.428 -9.839 6.746 1.00 62.12 508 ASN A O 1
ATOM 3961 N N . PRO A 1 509 ? 24.398 -9.257 4.573 1.00 56.69 509 PRO A N 1
ATOM 3962 C CA . PRO A 1 509 ? 25.603 -8.428 4.641 1.00 56.69 509 PRO A CA 1
ATOM 3963 C C . PRO A 1 509 ? 25.397 -7.186 5.517 1.00 56.69 509 PRO A C 1
ATOM 3965 O O . PRO A 1 509 ? 26.338 -6.443 5.762 1.00 56.69 509 PRO A O 1
ATOM 3968 N N . THR A 1 510 ? 24.205 -6.984 6.100 1.00 60.59 510 THR A N 1
ATOM 3969 C CA . THR A 1 510 ? 24.024 -5.976 7.152 1.00 60.59 510 THR A CA 1
ATOM 3970 C C . THR A 1 510 ? 24.917 -6.210 8.368 1.00 60.59 510 THR A C 1
ATOM 3972 O O . THR A 1 510 ? 25.009 -5.309 9.188 1.00 60.59 510 THR A O 1
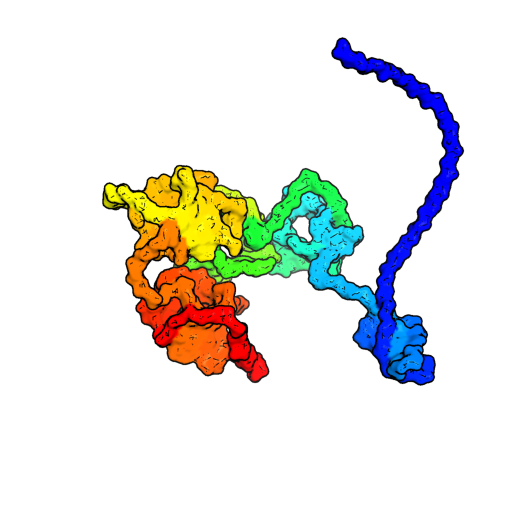ATOM 3975 N N . ALA A 1 511 ? 25.612 -7.345 8.508 1.00 68.00 511 ALA A N 1
ATOM 3976 C CA . ALA A 1 511 ? 26.653 -7.493 9.524 1.00 68.00 511 ALA A CA 1
ATOM 3977 C C . ALA A 1 511 ? 27.721 -6.380 9.442 1.00 68.00 511 ALA A C 1
ATOM 3979 O O . ALA A 1 511 ? 28.078 -5.833 10.484 1.00 68.00 511 ALA A O 1
ATOM 3980 N N . SER A 1 512 ? 28.158 -5.980 8.238 1.00 63.16 512 SER A N 1
ATOM 3981 C CA . SER A 1 512 ? 29.087 -4.849 8.064 1.00 63.16 512 SER A CA 1
ATOM 3982 C C . SER A 1 512 ? 28.401 -3.492 8.267 1.00 63.16 512 SER A C 1
ATOM 3984 O O . SER A 1 512 ? 28.988 -2.596 8.870 1.00 63.16 512 SER A O 1
ATOM 3986 N N . CYS A 1 513 ? 27.130 -3.353 7.873 1.00 73.50 513 CYS A N 1
ATOM 3987 C CA . CYS A 1 513 ? 26.366 -2.116 8.096 1.00 73.50 513 CYS A CA 1
ATOM 3988 C C . CYS A 1 513 ? 25.956 -1.891 9.567 1.00 73.50 513 CYS A C 1
ATOM 3990 O O . CYS A 1 513 ? 25.794 -0.753 10.001 1.00 73.50 513 CYS A O 1
ATOM 3992 N N . ARG A 1 514 ? 25.773 -2.957 10.360 1.00 66.44 514 ARG A N 1
ATOM 3993 C CA . ARG A 1 514 ? 25.358 -2.887 11.775 1.00 66.44 514 ARG A CA 1
ATOM 3994 C C . ARG A 1 514 ? 26.511 -2.529 12.704 1.00 66.44 514 ARG A C 1
ATOM 3996 O O . ARG A 1 514 ? 26.267 -1.881 13.718 1.00 66.44 514 ARG A O 1
ATOM 4003 N N . SER A 1 515 ? 27.750 -2.909 12.378 1.00 58.81 515 SER A N 1
ATOM 4004 C CA . SER A 1 515 ? 28.913 -2.551 13.201 1.00 58.81 515 SER A CA 1
ATOM 4005 C C . SER A 1 515 ? 29.169 -1.042 13.259 1.00 58.81 515 SER A C 1
ATOM 4007 O O . SER A 1 515 ? 29.661 -0.568 14.275 1.00 58.81 515 SER A O 1
ATOM 4009 N N . ALA A 1 516 ? 28.784 -0.286 12.226 1.00 53.47 516 ALA A N 1
ATOM 4010 C CA . ALA A 1 516 ? 28.999 1.161 12.159 1.00 53.47 516 ALA A CA 1
ATOM 4011 C C . ALA A 1 516 ? 27.972 1.993 12.956 1.00 53.47 516 ALA A C 1
ATOM 4013 O O . ALA A 1 516 ? 28.239 3.145 13.278 1.00 53.47 516 ALA A O 1
ATOM 4014 N N . GLN A 1 517 ? 26.802 1.435 13.294 1.00 55.34 517 GLN A N 1
ATOM 4015 C CA . GLN A 1 517 ? 25.769 2.147 14.068 1.00 55.34 517 GLN A CA 1
ATOM 4016 C C . GLN A 1 517 ? 25.905 1.963 15.591 1.00 55.34 517 GLN A C 1
ATOM 4018 O O . GLN A 1 517 ? 25.200 2.626 16.348 1.00 55.34 517 GLN A O 1
ATOM 4023 N N . GLY A 1 518 ? 26.776 1.052 16.043 1.00 54.78 518 GLY A N 1
ATOM 4024 C CA . GLY A 1 518 ? 26.898 0.649 17.449 1.00 54.78 518 GLY A CA 1
ATOM 4025 C C . GLY A 1 518 ? 28.188 1.066 18.163 1.00 54.78 518 GLY A C 1
ATOM 4026 O O . GLY A 1 518 ? 28.414 0.584 19.273 1.00 54.78 518 GLY A O 1
ATOM 4027 N N . SER A 1 519 ? 29.036 1.899 17.549 1.00 42.88 519 SER A N 1
ATOM 4028 C CA . SER A 1 519 ? 30.327 2.353 18.101 1.00 42.88 519 SER A CA 1
ATOM 4029 C C . SER A 1 519 ? 30.362 3.841 18.407 1.00 42.88 519 SER A C 1
ATOM 4031 O O . SER A 1 519 ? 29.967 4.605 17.497 1.00 42.88 519 SER A O 1
#

pLDDT: mean 81.08, std 17.23, range [32.47, 98.19]

Foldseek 3Di:
DDDDDDDDDDDDDDDDDDDPDPPPPPPPPPDPPQDWDWAKDAADPDLVSCVVPLQVVLVVQVWHFPSDKADDPPDRIIITTTRHDDPDDPPQAFQDFVNDWPVQFQWWDWDFFIWGQDQQAIWTQGPVRDIAGWHFLADGRFWTWTAGLVQQWIWIHGSPVQWIWIGHLQPPDTDIIGTPGTDGDDDPHPGADHCFVLLWAWWAWQFWIWGADLQGWIWIQGPVRAIFIWHWDDHDRFWTWTAGQAQLWIWIQGSSSQWIWIWGQDPVGIDIDIIGISDIDSDHDLCVPLVNLPAPVVPPPPPDPPAQAAAPFQKFDWPFWIWGQDPVRWIWTDGHPPSCSNPDDTAIWDWPGGDPAWTWTAGPVNQKIWIQGLLQQWIFIGHVSRPRSDITGTPATPPGDPNPDPPPQDFQVQWQWWAFVFFIWGHLDPQWIWTQGPVLAIFIWGFDDGGRFWTWTWGDDPDPAAIWIWIQGPVQQKIWIFRGNYPPGDTPDITHTPDIDRDPSDDGPCVSNVVVVPD

Solvent-accessible surface area (backbone atoms only — not comparable to full-atom values): 29118 Å² total; per-residue (Å²): 141,81,89,89,86,88,88,82,89,80,91,79,90,84,78,92,76,92,74,91,75,84,77,80,79,78,79,75,75,79,69,82,80,62,52,72,45,74,47,79,43,71,62,60,91,47,69,71,54,38,59,56,51,35,44,55,50,12,56,76,65,65,27,40,49,71,84,52,66,49,69,50,97,85,68,71,31,18,31,30,36,22,38,35,57,73,75,75,74,61,93,81,63,59,39,54,44,88,80,30,33,57,82,55,43,35,32,41,32,37,74,61,33,35,38,37,60,50,74,88,28,33,34,43,38,33,76,87,70,52,73,47,64,23,44,65,48,43,76,48,51,48,37,38,33,30,36,21,60,90,76,46,32,27,37,42,38,25,62,75,81,35,34,33,38,43,20,36,35,88,72,51,74,64,48,76,32,46,54,73,46,39,39,66,63,89,73,94,53,72,74,68,71,68,36,42,81,93,39,53,25,33,39,31,35,68,66,32,40,37,29,41,47,77,66,50,33,33,38,36,33,36,78,86,63,52,59,49,64,24,39,76,71,46,80,53,100,57,35,37,31,32,36,22,55,85,71,21,34,37,37,35,38,28,68,84,43,39,30,34,35,40,40,32,62,50,101,92,44,78,47,78,47,81,32,50,42,62,46,74,36,48,67,73,64,93,66,69,53,71,78,57,48,73,41,64,74,70,66,66,71,74,84,64,76,89,64,81,31,73,49,75,61,48,30,37,30,34,92,60,26,35,39,34,55,43,98,86,68,30,36,35,37,43,69,32,98,84,61,60,58,58,79,82,66,72,48,59,22,44,74,77,46,51,20,70,49,39,38,33,31,35,18,79,94,75,41,30,35,36,42,35,34,54,92,75,34,35,33,39,31,22,42,72,59,59,50,77,51,44,79,42,50,56,75,46,50,32,63,84,66,79,68,80,69,69,69,91,73,72,47,42,78,66,52,31,33,39,31,32,88,64,33,34,38,36,46,73,51,98,53,30,30,32,44,40,34,74,88,41,52,66,46,56,25,31,55,75,50,68,44,70,46,32,36,36,30,33,50,68,70,97,56,102,58,74,48,42,22,34,40,38,32,63,83,80,33,31,38,36,31,22,58,27,73,19,82,80,38,55,78,73,47,76,44,57,44,75,47,75,38,70,62,80,77,60,83,71,67,55,63,60,46,52,59,61,78,74,113